Protein 2V3A (pdb70)

Nearest PDB structures (foldseek):
  2v3b-assembly1_A  TM=9.989E-01  e=9.786E-84  Pseudomonas aeruginosa PAO1
  4emi-assembly1_A  TM=8.518E-01  e=8.270E-31  Pseudomonas putida
  2cdu-assembly1_B  TM=8.528E-01  e=3.804E-29  Fructilactobacillus sanfranciscensis
  5vn0-assembly2_C  TM=8.555E-01  e=2.657E-28  Levilactobacillus brevis ATCC 367
  5voh-assembly1_C  TM=8.453E-01  e=2.819E-28  Levilactobacillus brevis KB290

CATH classification: 3.50.50.60 (+2 more: 3.50.50.60, 3.30.390.120)

Structure (mmCIF, N/CA/C/O backbone):
data_2V3A
#
_entry.id   2V3A
#
_cell.length_a   119.602
_cell.length_b   119.602
_cell.length_c   158.064
_cell.angle_alpha   90.00
_cell.angle_beta   90.00
_cell.angle_gamma   120.00
#
_symmetry.space_group_name_H-M   'P 61 2 2'
#
loop_
_entity.id
_entity.type
_entity.pdbx_description
1 polymer 'RUBREDOXIN REDUCTASE'
2 non-polymer DI(HYDROXYETHYL)ETHER
3 non-polymer 'CHLORIDE ION'
4 non-polymer 'FLAVIN-ADENINE DINUCLEOTIDE'
5 water water
#
loop_
_atom_site.group_PDB
_atom_site.id
_atom_site.type_symbol
_atom_site.label_atom_id
_atom_site.label_alt_id
_atom_site.label_comp_id
_atom_site.label_asym_id
_atom_site.label_entity_id
_atom_site.label_seq_id
_atom_site.pdbx_PDB_ins_code
_atom_site.Cartn_x
_atom_site.Cartn_y
_atom_site.Cartn_z
_atom_site.occupancy
_atom_site.B_iso_or_equiv
_atom_site.auth_seq_id
_atom_site.auth_comp_id
_atom_site.auth_asym_id
_atom_site.auth_atom_id
_atom_site.pdbx_PDB_model_num
ATOM 1 N N A ARG A 1 4 ? 89.371 33.778 46.208 0.50 38.07 4 ARG A N 1
ATOM 2 N N B ARG A 1 4 ? 88.021 34.652 47.148 0.50 38.64 4 ARG A N 1
ATOM 3 C CA A ARG A 1 4 ? 87.958 33.321 46.010 0.50 38.07 4 ARG A CA 1
ATOM 4 C CA B ARG A 1 4 ? 87.519 33.505 46.326 0.50 38.25 4 ARG A CA 1
ATOM 5 C C A ARG A 1 4 ? 87.301 33.875 44.737 0.50 37.30 4 ARG A C 1
ATOM 6 C C B ARG A 1 4 ? 86.865 33.979 45.017 0.50 37.43 4 ARG A C 1
ATOM 7 O O A ARG A 1 4 ? 86.885 33.085 43.886 0.50 37.25 4 ARG A O 1
ATOM 8 O O B ARG A 1 4 ? 86.088 33.247 44.393 0.50 37.29 4 ARG A O 1
ATOM 23 N N . ALA A 1 5 ? 87.185 35.200 44.601 1.00 36.69 5 ALA A N 1
ATOM 24 C CA . ALA A 1 5 ? 86.617 35.767 43.351 1.00 35.55 5 ALA A CA 1
ATOM 25 C C . ALA A 1 5 ? 87.355 35.157 42.139 1.00 34.23 5 ALA A C 1
ATOM 26 O O . ALA A 1 5 ? 88.586 35.128 42.125 1.00 34.33 5 ALA A O 1
ATOM 28 N N . PRO A 1 6 ? 86.607 34.600 41.167 1.00 33.03 6 PRO A N 1
ATOM 29 C CA . PRO A 1 6 ? 87.212 33.864 40.045 1.00 32.69 6 PRO A CA 1
ATOM 30 C C . PRO A 1 6 ? 87.608 34.694 38.817 1.00 32.46 6 PRO A C 1
ATOM 31 O O . PRO A 1 6 ? 86.988 35.740 38.507 1.00 32.03 6 PRO A O 1
ATOM 35 N N . LEU A 1 7 ? 88.618 34.199 38.107 1.00 31.51 7 LEU A N 1
ATOM 36 C CA . LEU A 1 7 ? 88.824 34.597 36.745 1.00 30.81 7 LEU A CA 1
ATOM 37 C C . LEU A 1 7 ? 87.643 34.026 35.971 1.00 30.99 7 LEU A C 1
ATOM 38 O O . LEU A 1 7 ? 87.288 32.859 36.134 1.00 30.76 7 LEU A O 1
ATOM 43 N N . VAL A 1 8 ? 87.012 34.868 35.162 1.00 31.03 8 VAL A N 1
ATOM 44 C CA . VAL A 1 8 ? 85.888 34.444 34.335 1.00 30.76 8 VAL A CA 1
ATOM 45 C C . VAL A 1 8 ? 86.238 34.679 32.893 1.00 30.81 8 VAL A C 1
ATOM 46 O O . VAL A 1 8 ? 86.589 35.816 32.512 1.00 31.32 8 VAL A O 1
ATOM 50 N N . ILE A 1 9 ? 86.183 33.592 32.114 1.00 30.79 9 ILE A N 1
ATOM 51 C CA . ILE A 1 9 ? 86.426 33.599 30.662 1.00 29.66 9 ILE A CA 1
ATOM 52 C C . ILE A 1 9 ? 85.143 33.297 29.869 1.00 30.41 9 ILE A C 1
ATOM 53 O O . ILE A 1 9 ? 84.532 32.211 30.026 1.00 30.11 9 ILE A O 1
ATOM 58 N N . ILE A 1 10 ? 84.716 34.240 29.020 1.00 29.98 10 ILE A N 1
ATOM 59 C CA . ILE A 1 10 ? 83.588 33.929 28.118 1.00 29.40 10 ILE A CA 1
ATOM 60 C C . ILE A 1 10 ? 84.112 33.441 26.784 1.00 30.22 10 ILE A C 1
ATOM 61 O O . ILE A 1 10 ? 84.714 34.229 26.005 1.00 30.22 10 ILE A O 1
ATOM 66 N N . GLY A 1 11 ? 83.920 32.140 26.544 1.00 29.82 11 GLY A N 1
ATOM 67 C CA . GLY A 1 11 ? 84.356 31.510 25.312 1.00 29.80 11 GLY A CA 1
ATOM 68 C C . GLY A 1 11 ? 85.304 30.349 25.533 1.00 30.82 11 GLY A C 1
ATOM 69 O O . GLY A 1 11 ? 86.295 30.453 26.264 1.00 30.30 11 GLY A O 1
ATOM 70 N N . THR A 1 12 ? 84.989 29.222 24.892 1.00 31.47 12 THR A N 1
ATOM 71 C CA . THR A 1 12 ? 85.840 28.030 24.919 1.00 30.75 12 THR A CA 1
ATOM 72 C C . THR A 1 12 ? 86.289 27.663 23.500 1.00 31.08 12 THR A C 1
ATOM 73 O O . THR A 1 12 ? 86.379 26.481 23.148 1.00 32.20 12 THR A O 1
ATOM 77 N N . GLY A 1 13 ? 86.533 28.668 22.669 1.00 30.45 13 GLY A N 1
ATOM 78 C CA . GLY A 1 13 ? 87.254 28.439 21.413 1.00 31.15 13 GLY A CA 1
ATOM 79 C C . GLY A 1 13 ? 88.755 28.370 21.669 1.00 31.30 13 GLY A C 1
ATOM 80 O O . GLY A 1 13 ? 89.198 28.184 22.826 1.00 32.17 13 GLY A O 1
ATOM 81 N N . LEU A 1 14 ? 89.553 28.537 20.620 1.00 30.58 14 LEU A N 1
ATOM 82 C CA . LEU A 1 14 ? 91.001 28.550 20.792 1.00 31.09 14 LEU A CA 1
ATOM 83 C C . LEU A 1 14 ? 91.497 29.673 21.739 1.00 31.43 14 LEU A C 1
ATOM 84 O O . LEU A 1 14 ? 92.460 29.471 22.493 1.00 31.80 14 LEU A O 1
ATOM 89 N N . ALA A 1 15 ? 90.837 30.825 21.729 1.00 31.06 15 ALA A N 1
ATOM 90 C CA . ALA A 1 15 ? 91.270 31.959 22.560 1.00 31.33 15 ALA A CA 1
ATOM 91 C C . ALA A 1 15 ? 91.052 31.669 24.045 1.00 31.54 15 ALA A C 1
ATOM 92 O O . ALA A 1 15 ? 91.995 31.765 24.848 1.00 32.35 15 ALA A O 1
ATOM 94 N N . GLY A 1 16 ? 89.820 31.304 24.406 1.00 31.29 16 GLY A N 1
ATOM 95 C CA . GLY A 1 16 ? 89.483 30.972 25.791 1.00 30.78 16 GLY A CA 1
ATOM 96 C C . GLY A 1 16 ? 90.353 29.841 26.323 1.00 30.90 16 GLY A C 1
ATOM 97 O O . GLY A 1 16 ? 91.009 29.987 27.359 1.00 31.67 16 GLY A O 1
ATOM 98 N N . TYR A 1 17 ? 90.376 28.715 25.617 1.00 29.69 17 TYR A N 1
ATOM 99 C CA . TYR A 1 17 ? 91.107 27.548 26.107 1.00 28.90 17 TYR A CA 1
ATOM 100 C C . TYR A 1 17 ? 92.624 27.781 26.119 1.00 29.73 17 TYR A C 1
ATOM 101 O O . TYR A 1 17 ? 93.298 27.322 27.041 1.00 29.84 17 TYR A O 1
ATOM 110 N N . ASN A 1 18 ? 93.180 28.502 25.133 1.00 29.47 18 ASN A N 1
ATOM 111 C CA . ASN A 1 18 ? 94.625 28.757 25.202 1.00 29.36 18 ASN A CA 1
ATOM 112 C C . ASN A 1 18 ? 94.992 29.769 26.260 1.00 29.33 18 ASN A C 1
ATOM 113 O O . ASN A 1 18 ? 96.044 29.675 26.842 1.00 29.10 18 ASN A O 1
ATOM 118 N N . LEU A 1 19 ? 94.129 30.745 26.521 1.00 30.05 19 LEU A N 1
ATOM 119 C CA . LEU A 1 19 ? 94.401 31.650 27.635 1.00 30.38 19 LEU A CA 1
ATOM 120 C C . LEU A 1 19 ? 94.333 30.880 28.972 1.00 30.64 19 LEU A C 1
ATOM 121 O O . LEU A 1 19 ? 95.254 30.980 29.803 1.00 30.93 19 LEU A O 1
ATOM 126 N N . ALA A 1 20 ? 93.273 30.100 29.163 1.00 30.15 20 ALA A N 1
ATOM 127 C CA . ALA A 1 20 ? 93.166 29.258 30.356 1.00 30.29 20 ALA A CA 1
ATOM 128 C C . ALA A 1 20 ? 94.397 28.396 30.567 1.00 30.59 20 ALA A C 1
ATOM 129 O O . ALA A 1 20 ? 94.952 28.361 31.675 1.00 31.77 20 ALA A O 1
ATOM 131 N N . ARG A 1 21 ? 94.861 27.723 29.516 1.00 30.94 21 ARG A N 1
ATOM 132 C CA A ARG A 1 21 ? 96.010 26.806 29.648 0.50 30.38 21 ARG A CA 1
ATOM 133 C CA B ARG A 1 21 ? 96.002 26.807 29.612 0.50 31.33 21 ARG A CA 1
ATOM 134 C C . ARG A 1 21 ? 97.299 27.559 29.990 1.00 30.77 21 ARG A C 1
ATOM 135 O O . ARG A 1 21 ? 98.035 27.149 30.894 1.00 30.95 21 ARG A O 1
ATOM 150 N N . GLU A 1 22 ? 97.567 28.657 29.278 1.00 29.73 22 GLU A N 1
ATOM 151 C CA . GLU A 1 22 ? 98.754 29.482 29.500 1.00 29.30 22 GLU A CA 1
ATOM 152 C C . GLU A 1 22 ? 98.730 30.130 30.900 1.00 29.40 22 GLU A C 1
ATOM 153 O O . GLU A 1 22 ? 99.754 30.199 31.557 1.00 29.15 22 GLU A O 1
ATOM 159 N N . TRP A 1 23 ? 97.562 30.607 31.335 1.00 29.70 23 TRP A N 1
ATOM 160 C CA . TRP A 1 23 ? 97.402 31.171 32.678 1.00 30.45 23 TRP A CA 1
ATOM 161 C C . TRP A 1 23 ? 97.504 30.120 33.814 1.00 31.30 23 TRP A C 1
ATOM 162 O O . TRP A 1 23 ? 98.029 30.408 34.895 1.00 31.58 23 TRP A O 1
ATOM 173 N N . ARG A 1 24 ? 97.019 28.901 33.576 1.00 31.52 24 ARG A N 1
ATOM 174 C CA . ARG A 1 24 ? 97.136 27.861 34.599 1.00 31.72 24 ARG A CA 1
ATOM 175 C C . ARG A 1 24 ? 98.582 27.377 34.831 1.00 32.77 24 ARG A C 1
ATOM 176 O O . ARG A 1 24 ? 98.895 26.817 35.894 1.00 32.51 24 ARG A O 1
ATOM 184 N N . LYS A 1 25 ? 99.467 27.625 33.866 1.00 33.06 25 LYS A N 1
ATOM 185 C CA . LYS A 1 25 ? 100.900 27.445 34.110 1.00 33.66 25 LYS A CA 1
ATOM 186 C C . LYS A 1 25 ? 101.423 28.439 35.170 1.00 33.60 25 LYS A C 1
ATOM 187 O O . LYS A 1 25 ? 102.460 28.213 35.782 1.00 33.93 25 LYS A O 1
ATOM 193 N N . LEU A 1 26 ? 100.721 29.550 35.371 1.00 33.56 26 LEU A N 1
ATOM 194 C CA . LEU A 1 26 ? 101.240 30.619 36.236 1.00 33.47 26 LEU A CA 1
ATOM 195 C C . LEU A 1 26 ? 100.510 30.702 37.576 1.00 33.51 26 LEU A C 1
ATOM 196 O O . LEU A 1 26 ? 101.089 31.125 38.581 1.00 33.30 26 LEU A O 1
ATOM 201 N N . ASP A 1 27 ? 99.237 30.308 37.574 1.00 33.41 27 ASP A N 1
ATOM 202 C CA . ASP A 1 27 ? 98.382 30.387 38.748 1.00 33.85 27 ASP A CA 1
ATOM 203 C C . ASP A 1 27 ? 97.451 29.165 38.801 1.00 34.12 27 ASP A C 1
ATOM 204 O O . ASP A 1 27 ? 96.479 29.061 38.027 1.00 34.36 27 ASP A O 1
ATOM 209 N N . GLY A 1 28 ? 97.753 28.244 39.709 1.00 34.12 28 GLY A N 1
ATOM 210 C CA . GLY A 1 28 ? 96.969 27.024 39.855 1.00 34.59 28 GLY A CA 1
ATOM 211 C C . GLY A 1 28 ? 96.006 27.052 41.028 1.00 35.18 28 GLY A C 1
ATOM 212 O O . GLY A 1 28 ? 95.361 26.048 41.323 1.00 36.21 28 GLY A O 1
ATOM 213 N N . GLU A 1 29 ? 95.881 28.210 41.665 1.00 35.11 29 GLU A N 1
ATOM 214 C CA A GLU A 1 29 ? 95.049 28.288 42.856 0.50 35.26 29 GLU A CA 1
ATOM 215 C CA B GLU A 1 29 ? 95.160 28.406 42.918 0.50 35.58 29 GLU A CA 1
ATOM 216 C C . GLU A 1 29 ? 93.794 29.144 42.744 1.00 35.26 29 GLU A C 1
ATOM 217 O O . GLU A 1 29 ? 92.763 28.757 43.303 1.00 35.38 29 GLU A O 1
ATOM 228 N N . THR A 1 30 ? 93.829 30.255 42.003 1.00 34.30 30 THR A N 1
ATOM 229 C CA . THR A 1 30 ? 92.640 31.091 41.769 1.00 33.60 30 THR A CA 1
ATOM 230 C C . THR A 1 30 ? 91.537 30.292 41.064 1.00 33.39 30 THR A C 1
ATOM 231 O O . THR A 1 30 ? 91.831 29.540 40.136 1.00 33.57 30 THR A O 1
ATOM 235 N N . PRO A 1 31 ? 90.275 30.410 41.526 1.00 32.76 31 PRO A N 1
ATOM 236 C CA . PRO A 1 31 ? 89.159 29.775 40.816 1.00 32.26 31 PRO A CA 1
ATOM 237 C C . PRO A 1 31 ? 89.026 30.245 39.374 1.00 31.69 31 PRO A C 1
ATOM 238 O O . PRO A 1 31 ? 89.347 31.386 39.046 1.00 31.64 31 PRO A O 1
ATOM 242 N N . LEU A 1 32 ? 88.557 29.352 38.518 1.00 31.30 32 LEU A N 1
ATOM 243 C CA . LEU A 1 32 ? 88.429 29.644 37.110 1.00 30.89 32 LEU A CA 1
ATOM 244 C C . LEU A 1 32 ? 87.050 29.192 36.670 1.00 31.06 32 LEU A C 1
ATOM 245 O O . LEU A 1 32 ? 86.649 28.045 36.932 1.00 30.56 32 LEU A O 1
ATOM 250 N N . LEU A 1 33 ? 86.326 30.115 36.034 1.00 30.68 33 LEU A N 1
ATOM 251 C CA . LEU A 1 33 ? 85.029 29.829 35.464 1.00 31.06 33 LEU A CA 1
ATOM 252 C C . LEU A 1 33 ? 85.060 30.171 33.978 1.00 31.01 33 LEU A C 1
ATOM 253 O O . LEU A 1 33 ? 85.391 31.289 33.594 1.00 31.59 33 LEU A O 1
ATOM 258 N N . MET A 1 34 ? 84.751 29.189 33.149 1.00 30.74 34 MET A N 1
ATOM 259 C CA . MET A 1 34 ? 84.562 29.413 31.728 1.00 31.54 34 MET A CA 1
ATOM 260 C C . MET A 1 34 ? 83.088 29.215 31.387 1.00 31.69 34 MET A C 1
ATOM 261 O O . MET A 1 34 ? 82.419 28.296 31.929 1.00 31.52 34 MET A O 1
ATOM 266 N N . ILE A 1 35 ? 82.585 30.106 30.529 1.00 31.35 35 ILE A N 1
ATOM 267 C CA . ILE A 1 35 ? 81.217 30.063 30.039 1.00 30.67 35 ILE A CA 1
ATOM 268 C C . ILE A 1 35 ? 81.203 29.969 28.517 1.00 31.03 35 ILE A C 1
ATOM 269 O O . ILE A 1 35 ? 81.933 30.692 27.827 1.00 31.42 35 ILE A O 1
ATOM 274 N N . THR A 1 36 ? 80.361 29.094 27.975 1.00 30.67 36 THR A N 1
ATOM 275 C CA . THR A 1 36 ? 80.258 28.981 26.518 1.00 30.27 36 THR A CA 1
ATOM 276 C C . THR A 1 36 ? 78.831 28.660 26.094 1.00 30.14 36 THR A C 1
ATOM 277 O O . THR A 1 36 ? 78.128 27.897 26.775 1.00 30.29 36 THR A O 1
ATOM 281 N N . ALA A 1 37 ? 78.405 29.248 24.978 1.00 30.00 37 ALA A N 1
ATOM 282 C CA . ALA A 1 37 ? 77.065 28.999 24.439 1.00 29.60 37 ALA A CA 1
ATOM 283 C C . ALA A 1 37 ? 77.019 27.667 23.688 1.00 30.51 37 ALA A C 1
ATOM 284 O O . ALA A 1 37 ? 75.932 27.138 23.466 1.00 31.03 37 ALA A O 1
ATOM 286 N N . ASP A 1 38 ? 78.180 27.124 23.290 1.00 29.82 38 ASP A N 1
ATOM 287 C CA . ASP A 1 38 ? 78.175 25.831 22.622 1.00 29.75 38 ASP A CA 1
ATOM 288 C C . ASP A 1 38 ? 78.466 24.657 23.592 1.00 29.43 38 ASP A C 1
ATOM 289 O O . ASP A 1 38 ? 78.396 24.807 24.816 1.00 29.45 38 ASP A O 1
ATOM 294 N N . ASP A 1 39 ? 78.775 23.491 23.046 1.00 28.70 39 ASP A N 1
ATOM 295 C CA . ASP A 1 39 ? 78.904 22.313 23.882 1.00 28.81 39 ASP A CA 1
ATOM 296 C C . ASP A 1 39 ? 80.225 22.251 24.685 1.00 28.68 39 ASP A C 1
ATOM 297 O O . ASP A 1 39 ? 80.438 21.338 25.468 1.00 29.55 39 ASP A O 1
ATOM 302 N N . GLY A 1 40 ? 81.098 23.226 24.506 1.00 28.72 40 GLY A N 1
ATOM 303 C CA . GLY A 1 40 ? 82.323 23.236 25.270 1.00 28.87 40 GLY A CA 1
ATOM 304 C C . GLY A 1 40 ? 83.421 22.285 24.824 1.00 29.00 40 GLY A C 1
ATOM 305 O O . GLY A 1 40 ? 84.480 22.291 25.453 1.00 28.97 40 GLY A O 1
ATOM 306 N N . ARG A 1 41 ? 83.217 21.504 23.740 1.00 28.90 41 ARG A N 1
ATOM 307 C CA . ARG A 1 41 ? 84.312 20.653 23.192 1.00 28.54 41 ARG A CA 1
ATOM 308 C C . ARG A 1 41 ? 85.503 21.457 22.694 1.00 28.92 41 ARG A C 1
ATOM 309 O O . ARG A 1 41 ? 85.334 22.495 22.046 1.00 28.74 41 ARG A O 1
ATOM 317 N N . SER A 1 42 ? 86.706 20.967 22.982 1.00 28.80 42 SER A N 1
ATOM 318 C CA . SER A 1 42 ? 87.925 21.548 22.435 1.00 28.85 42 SER A CA 1
ATOM 319 C C . SER A 1 42 ? 88.194 20.961 21.040 1.00 28.94 42 SER A C 1
ATOM 320 O O . SER A 1 42 ? 88.247 19.738 20.877 1.00 28.15 42 SER A O 1
ATOM 323 N N . TYR A 1 43 ? 88.317 21.835 20.031 1.00 29.09 43 TYR A N 1
ATOM 324 C CA . TYR A 1 43 ? 88.536 21.414 18.641 1.00 29.56 43 TYR A CA 1
ATOM 325 C C . TYR A 1 43 ? 89.315 22.531 17.956 1.00 30.67 43 TYR A C 1
ATOM 326 O O . TYR A 1 43 ? 89.310 23.668 18.422 1.00 31.54 43 TYR A O 1
ATOM 335 N N . SER A 1 44 ? 90.009 22.218 16.869 1.00 31.68 44 SER A N 1
ATOM 336 C CA . SER A 1 44 ? 90.722 23.244 16.136 1.00 32.38 44 SER A CA 1
ATOM 337 C C . SER A 1 44 ? 89.825 23.704 14.982 1.00 32.04 44 SER A C 1
ATOM 338 O O . SER A 1 44 ? 89.706 23.020 13.951 1.00 32.70 44 SER A O 1
ATOM 341 N N . LYS A 1 45 ? 89.166 24.845 15.178 1.00 30.76 45 LYS A N 1
ATOM 342 C CA . LYS A 1 45 ? 88.267 25.419 14.178 1.00 29.88 45 LYS A CA 1
ATOM 343 C C . LYS A 1 45 ? 88.844 25.525 12.740 1.00 29.21 45 LYS A C 1
ATOM 344 O O . LYS A 1 45 ? 88.116 25.265 11.783 1.00 28.43 45 LYS A O 1
ATOM 350 N N . PRO A 1 46 ? 90.135 25.886 12.581 1.00 28.65 46 PRO A N 1
ATOM 351 C CA . PRO A 1 46 ? 90.663 25.841 11.207 1.00 28.96 46 PRO A CA 1
ATOM 352 C C . PRO A 1 46 ? 90.393 24.497 10.488 1.00 29.98 46 PRO A C 1
ATOM 353 O O . PRO A 1 46 ? 90.375 24.450 9.265 1.00 29.68 46 PRO A O 1
ATOM 357 N N . MET A 1 47 ? 90.210 23.420 11.240 1.00 30.69 47 MET A N 1
ATOM 358 C CA . MET A 1 47 ? 90.050 22.096 10.624 1.00 33.10 47 MET A CA 1
ATOM 359 C C . MET A 1 47 ? 88.646 21.861 10.043 1.00 31.22 47 MET A C 1
ATOM 360 O O . MET A 1 47 ? 88.468 20.952 9.260 1.00 30.31 47 MET A O 1
ATOM 365 N N . LEU A 1 48 ? 87.671 22.685 10.420 1.00 30.67 48 LEU A N 1
ATOM 366 C CA . LEU A 1 48 ? 86.324 22.589 9.866 1.00 30.32 48 LEU A CA 1
ATOM 367 C C . LEU A 1 48 ? 86.313 22.563 8.336 1.00 30.20 48 LEU A C 1
ATOM 368 O O . LEU A 1 48 ? 85.462 21.913 7.741 1.00 29.86 48 LEU A O 1
ATOM 373 N N . SER A 1 49 ? 87.231 23.289 7.701 1.00 29.62 49 SER A N 1
ATOM 374 C CA . SER A 1 49 ? 87.218 23.380 6.253 1.00 29.27 49 SER A CA 1
ATOM 375 C C . SER A 1 49 ? 88.119 22.325 5.599 1.00 29.56 49 SER A C 1
ATOM 376 O O . SER A 1 49 ? 88.486 22.463 4.438 1.00 28.61 49 SER A O 1
ATOM 379 N N . THR A 1 50 ? 88.486 21.284 6.346 1.00 29.33 50 THR A N 1
ATOM 380 C CA . THR A 1 50 ? 89.220 20.166 5.765 1.00 30.41 50 THR A CA 1
ATOM 381 C C . THR A 1 50 ? 88.554 18.806 6.006 1.00 29.98 50 THR A C 1
ATOM 382 O O . THR A 1 50 ? 89.116 17.779 5.610 1.00 28.94 50 THR A O 1
ATOM 386 N N . GLY A 1 51 ? 87.381 18.825 6.655 1.00 30.77 51 GLY A N 1
ATOM 387 C CA . GLY A 1 51 ? 86.613 17.640 7.053 1.00 32.48 51 GLY A CA 1
ATOM 388 C C . GLY A 1 51 ? 86.472 16.572 5.977 1.00 34.74 51 GLY A C 1
ATOM 389 O O . GLY A 1 51 ? 86.789 15.400 6.207 1.00 34.09 51 GLY A O 1
ATOM 390 N N . PHE A 1 52 ? 86.056 16.963 4.772 1.00 36.50 52 PHE A N 1
ATOM 391 C CA . PHE A 1 52 ? 86.023 15.978 3.665 1.00 37.99 52 PHE A CA 1
ATOM 392 C C . PHE A 1 52 ? 87.368 15.480 3.163 1.00 39.37 52 PHE A C 1
ATOM 393 O O . PHE A 1 52 ? 87.565 14.271 2.977 1.00 39.43 52 PHE A O 1
ATOM 401 N N . SER A 1 53 ? 88.297 16.401 2.934 1.00 41.29 53 SER A N 1
ATOM 402 C CA . SER A 1 53 ? 89.610 15.993 2.441 1.00 42.80 53 SER A CA 1
ATOM 403 C C . SER A 1 53 ? 90.369 15.100 3.458 1.00 43.46 53 SER A C 1
ATOM 404 O O . SER A 1 53 ? 91.220 14.286 3.076 1.00 43.85 53 SER A O 1
ATOM 407 N N . LYS A 1 54 ? 90.049 15.259 4.741 1.00 44.03 54 LYS A N 1
ATOM 408 C CA . LYS A 1 54 ? 90.677 14.476 5.796 1.00 44.84 54 LYS A CA 1
ATOM 409 C C . LYS A 1 54 ? 89.830 13.272 6.203 1.00 45.11 54 LYS A C 1
ATOM 410 O O . LYS A 1 54 ? 90.273 12.470 7.052 1.00 45.38 54 LYS A O 1
ATOM 416 N N A ASN A 1 55 ? 88.643 13.144 5.598 0.50 45.05 55 ASN A N 1
ATOM 417 N N B ASN A 1 55 ? 88.644 13.136 5.602 0.50 45.04 55 ASN A N 1
ATOM 418 C CA A ASN A 1 55 ? 87.685 12.077 5.912 0.50 45.19 55 ASN A CA 1
ATOM 419 C CA B ASN A 1 55 ? 87.700 12.077 5.961 0.50 45.19 55 ASN A CA 1
ATOM 420 C C A ASN A 1 55 ? 87.262 12.119 7.400 0.50 45.16 55 ASN A C 1
ATOM 421 C C B ASN A 1 55 ? 87.387 12.162 7.457 0.50 45.13 55 ASN A C 1
ATOM 422 O O A ASN A 1 55 ? 87.358 11.108 8.109 0.50 45.53 55 ASN A O 1
ATOM 423 O O B ASN A 1 55 ? 87.693 11.242 8.227 0.50 45.45 55 ASN A O 1
ATOM 432 N N . LYS A 1 56 ? 86.808 13.288 7.867 1.00 44.91 56 LYS A N 1
ATOM 433 C CA . LYS A 1 56 ? 86.427 13.499 9.275 1.00 43.89 56 LYS A CA 1
ATOM 434 C C . LYS A 1 56 ? 85.071 14.151 9.445 1.00 42.23 56 LYS A C 1
ATOM 435 O O . LYS A 1 56 ? 84.770 15.104 8.743 1.00 42.90 56 LYS A O 1
ATOM 441 N N . ASP A 1 57 ? 84.249 13.627 10.362 1.00 39.92 57 ASP A N 1
ATOM 442 C CA . ASP A 1 57 ? 83.073 14.353 10.829 1.00 37.73 57 ASP A CA 1
ATOM 443 C C . ASP A 1 57 ? 83.371 15.198 12.093 1.00 36.58 57 ASP A C 1
ATOM 444 O O . ASP A 1 57 ? 84.530 15.283 12.518 1.00 35.99 57 ASP A O 1
ATOM 449 N N . ALA A 1 58 ? 82.334 15.810 12.675 1.00 34.52 58 ALA A N 1
ATOM 450 C CA . ALA A 1 58 ? 82.510 16.786 13.760 1.00 33.54 58 ALA A CA 1
ATOM 451 C C . ALA A 1 58 ? 83.201 16.197 14.971 1.00 32.89 58 ALA A C 1
ATOM 452 O O . ALA A 1 5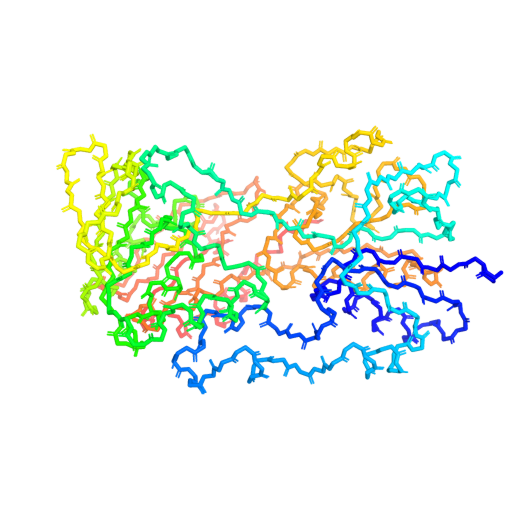8 ? 84.088 16.811 15.529 1.00 31.36 58 ALA A O 1
ATOM 454 N N . ASP A 1 59 ? 82.763 15.003 15.369 1.00 32.86 59 ASP A N 1
ATOM 455 C CA . ASP A 1 59 ? 83.383 14.251 16.442 1.00 33.08 59 ASP A CA 1
ATOM 456 C C . ASP A 1 59 ? 84.833 13.914 16.128 1.00 33.09 59 ASP A C 1
ATOM 457 O O . ASP A 1 59 ? 85.677 13.975 17.009 1.00 33.12 59 ASP A O 1
ATOM 462 N N . GLY A 1 60 ? 85.108 13.551 14.875 1.00 32.75 60 GLY A N 1
ATOM 463 C CA . GLY A 1 60 ? 86.462 13.273 14.420 1.00 32.51 60 GLY A CA 1
ATOM 464 C C . GLY A 1 60 ? 87.398 14.463 14.578 1.00 32.53 60 GLY A C 1
ATOM 465 O O . GLY A 1 60 ? 88.606 14.279 14.679 1.00 32.56 60 GLY A O 1
ATOM 466 N N . LEU A 1 61 ? 86.834 15.671 14.601 1.00 32.34 61 LEU A N 1
ATOM 467 C CA . LEU A 1 61 ? 87.583 16.909 14.823 1.00 32.49 61 LEU A CA 1
ATOM 468 C C . LEU A 1 61 ? 87.730 17.335 16.293 1.00 32.89 61 LEU A C 1
ATOM 469 O O . LEU A 1 61 ? 88.637 18.111 16.629 1.00 33.23 61 LEU A O 1
ATOM 474 N N . ALA A 1 62 ? 86.863 16.870 17.184 1.00 32.95 62 ALA A N 1
ATOM 475 C CA . ALA A 1 62 ? 87.010 17.294 18.585 1.00 33.27 62 ALA A CA 1
ATOM 476 C C . ALA A 1 62 ? 88.286 16.680 19.215 1.00 33.72 62 ALA A C 1
ATOM 477 O O . ALA A 1 62 ? 88.653 15.538 18.909 1.00 32.30 62 ALA A O 1
ATOM 479 N N . MET A 1 63 ? 88.976 17.447 20.058 1.00 33.83 63 MET A N 1
ATOM 480 C CA . MET A 1 63 ? 90.146 16.911 20.752 1.00 35.67 63 MET A CA 1
ATOM 481 C C . MET A 1 63 ? 89.855 16.481 22.181 1.00 33.75 63 MET A C 1
ATOM 482 O O . MET A 1 63 ? 90.475 15.553 22.689 1.00 33.77 63 MET A O 1
ATOM 487 N N . ALA A 1 64 ? 88.926 17.169 22.837 1.00 32.09 64 ALA A N 1
ATOM 488 C CA . ALA A 1 64 ? 88.519 16.800 24.196 1.00 30.52 64 ALA A CA 1
ATOM 489 C C . ALA A 1 64 ? 87.095 17.287 24.449 1.00 29.91 64 ALA A C 1
ATOM 490 O O . ALA A 1 64 ? 86.668 18.299 23.886 1.00 29.34 64 ALA A O 1
ATOM 492 N N . GLU A 1 65 ? 86.378 16.546 25.287 1.00 29.28 65 GLU A N 1
ATOM 493 C CA . GLU A 1 65 ? 85.059 16.936 25.788 1.00 29.10 65 GLU A CA 1
ATOM 494 C C . GLU A 1 65 ? 85.182 17.933 26.962 1.00 29.49 65 GLU A C 1
ATOM 495 O O . GLU A 1 65 ? 86.250 18.007 27.602 1.00 28.88 65 GLU A O 1
ATOM 501 N N . PRO A 1 66 ? 84.092 18.691 27.263 1.00 30.17 66 PRO A N 1
ATOM 502 C CA . PRO A 1 66 ? 84.171 19.760 28.287 1.00 30.12 66 PRO A CA 1
ATOM 503 C C . PRO A 1 66 ? 84.559 19.277 29.678 1.00 30.66 66 PRO A C 1
ATOM 504 O O . PRO A 1 66 ? 85.340 19.962 30.346 1.00 31.66 66 PRO A O 1
ATOM 508 N N . GLY A 1 67 ? 84.027 18.126 30.118 1.00 30.50 67 GLY A N 1
ATOM 509 C CA . GLY A 1 67 ? 84.414 17.546 31.404 1.00 29.85 67 GLY A CA 1
ATOM 510 C C . GLY A 1 67 ? 85.915 17.300 31.546 1.00 30.11 67 GLY A C 1
ATOM 511 O O . GLY A 1 67 ? 86.506 17.596 32.583 1.00 29.92 67 GLY A O 1
ATOM 512 N N . ALA A 1 68 ? 86.538 16.734 30.514 1.00 30.08 68 ALA A N 1
ATOM 513 C CA . ALA A 1 68 ? 87.990 16.538 30.510 1.00 30.40 68 ALA A CA 1
ATOM 514 C C . ALA A 1 68 ? 88.739 17.873 30.531 1.00 30.89 68 ALA A C 1
ATOM 515 O O . ALA A 1 68 ? 89.750 18.019 31.216 1.00 31.38 68 ALA A O 1
ATOM 517 N N . MET A 1 69 ? 88.242 18.848 29.790 1.00 30.68 69 MET A N 1
ATOM 518 C CA . MET A 1 69 ? 88.828 20.181 29.836 1.00 31.46 69 MET A CA 1
ATOM 519 C C . MET A 1 69 ? 88.797 20.827 31.248 1.00 31.78 69 MET A C 1
ATOM 520 O O . MET A 1 69 ? 89.830 21.362 31.709 1.00 31.35 69 MET A O 1
ATOM 525 N N . ALA A 1 70 ? 87.629 20.756 31.905 1.00 31.42 70 ALA A N 1
ATOM 526 C CA . ALA A 1 70 ? 87.400 21.287 33.259 1.00 31.92 70 ALA A CA 1
ATOM 527 C C . ALA A 1 70 ? 88.377 20.661 34.259 1.00 32.48 70 ALA A C 1
ATOM 528 O O . ALA A 1 70 ? 88.896 21.325 35.150 1.00 32.31 70 ALA A O 1
ATOM 530 N N . GLU A 1 71 ? 88.600 19.371 34.104 1.00 33.09 71 GLU A N 1
ATOM 531 C CA . GLU A 1 71 ? 89.562 18.664 34.928 1.00 34.99 71 GLU A CA 1
ATOM 532 C C . GLU A 1 71 ? 91.002 19.110 34.605 1.00 34.39 71 GLU A C 1
ATOM 533 O O . GLU A 1 71 ? 91.767 19.369 35.520 1.00 34.86 71 GLU A O 1
ATOM 539 N N . GLN A 1 72 ? 91.355 19.227 33.323 1.00 34.33 72 GLN A N 1
ATOM 540 C CA A GLN A 1 72 ? 92.718 19.612 32.973 0.50 34.72 72 GLN A CA 1
ATOM 541 C CA B GLN A 1 72 ? 92.701 19.646 32.895 0.50 34.45 72 GLN A CA 1
ATOM 542 C C . GLN A 1 72 ? 93.034 21.030 33.448 1.00 34.40 72 GLN A C 1
ATOM 543 O O . GLN A 1 72 ? 94.142 21.284 33.917 1.00 34.56 72 GLN A O 1
ATOM 554 N N . LEU A 1 73 ? 92.061 21.929 33.359 1.00 33.91 73 LEU A N 1
ATOM 555 C CA . LEU A 1 73 ? 92.260 23.321 33.717 1.00 33.84 73 LEU A CA 1
ATOM 556 C C . LEU A 1 73 ? 91.859 23.679 35.156 1.00 34.72 73 LEU A C 1
ATOM 557 O O . LEU A 1 73 ? 91.948 24.848 35.532 1.00 35.09 73 LEU A O 1
ATOM 562 N N . ASN A 1 74 ? 91.424 22.695 35.954 1.00 35.05 74 ASN A N 1
ATOM 563 C CA . ASN A 1 74 ? 90.885 22.958 37.286 1.00 36.02 74 ASN A CA 1
ATOM 564 C C . ASN A 1 74 ? 89.871 24.110 37.242 1.00 35.96 74 ASN A C 1
ATOM 565 O O . ASN A 1 74 ? 89.983 25.109 37.980 1.00 36.27 74 ASN A O 1
ATOM 570 N N . ALA A 1 75 ? 88.881 23.938 36.370 1.00 35.10 75 ALA A N 1
ATOM 571 C CA . ALA A 1 75 ? 87.900 24.951 36.067 1.00 34.40 75 ALA A CA 1
ATOM 572 C C . ALA A 1 75 ? 86.488 24.428 36.232 1.00 34.23 75 ALA A C 1
ATOM 573 O O . ALA A 1 75 ? 86.254 23.238 36.172 1.00 34.39 75 ALA A O 1
ATOM 575 N N A ARG A 1 76 ? 85.542 25.331 36.462 0.50 34.25 76 ARG A N 1
ATOM 576 N N B ARG A 1 76 ? 85.554 25.346 36.435 0.50 34.20 76 ARG A N 1
ATOM 577 C CA A ARG A 1 76 ? 84.151 25.028 36.190 0.50 34.16 76 ARG A CA 1
ATOM 578 C CA B ARG A 1 76 ? 84.157 25.074 36.198 0.50 34.06 76 ARG A CA 1
ATOM 579 C C A ARG A 1 76 ? 83.807 25.599 34.814 0.50 33.47 76 ARG A C 1
ATOM 580 C C B ARG A 1 76 ? 83.826 25.602 34.800 0.50 33.39 76 ARG A C 1
ATOM 581 O O A ARG A 1 76 ? 84.134 26.748 34.491 0.50 33.14 76 ARG A O 1
ATOM 582 O O B ARG A 1 76 ? 84.176 26.736 34.446 0.50 33.03 76 ARG A O 1
ATOM 597 N N . ILE A 1 77 ? 83.179 24.768 33.995 1.00 32.89 77 ILE A N 1
ATOM 598 C CA . ILE A 1 77 ? 82.853 25.152 32.637 1.00 31.75 77 ILE A CA 1
ATOM 599 C C . ILE A 1 77 ? 81.356 25.039 32.495 1.00 31.36 77 ILE A C 1
ATOM 600 O O . ILE A 1 77 ? 80.785 23.971 32.749 1.00 29.28 77 ILE A O 1
ATOM 605 N N . LEU A 1 78 ? 80.730 26.155 32.098 1.00 31.08 78 LEU A N 1
ATOM 606 C CA . LEU A 1 78 ? 79.298 26.145 31.862 1.00 31.21 78 LEU A CA 1
ATOM 607 C C . LEU A 1 78 ? 79.073 26.081 30.339 1.00 30.74 78 LEU A C 1
ATOM 608 O O . LEU A 1 78 ? 79.575 26.919 29.588 1.00 30.60 78 LEU A O 1
ATOM 613 N N . THR A 1 79 ? 78.317 25.074 29.904 1.00 29.99 79 THR A N 1
ATOM 614 C CA . THR A 1 79 ? 78.080 24.842 28.510 1.00 29.42 79 THR A CA 1
ATOM 615 C C . THR A 1 79 ? 76.647 25.170 28.133 1.00 30.22 79 THR A C 1
ATOM 616 O O . THR A 1 79 ? 75.768 25.239 29.005 1.00 29.01 79 THR A O 1
ATOM 620 N N . HIS A 1 80 ? 76.418 25.377 26.825 1.00 31.28 80 HIS A N 1
ATOM 621 C CA A HIS A 1 80 ? 75.120 25.820 26.294 0.50 31.66 80 HIS A CA 1
ATOM 622 C CA B HIS A 1 80 ? 75.080 25.748 26.342 0.50 31.79 80 HIS A CA 1
ATOM 623 C C . HIS A 1 80 ? 74.526 26.877 27.223 1.00 31.85 80 HIS A C 1
ATOM 624 O O . HIS A 1 80 ? 73.340 26.877 27.549 1.00 31.20 80 HIS A O 1
ATOM 637 N N . THR A 1 81 ? 75.413 27.794 27.625 1.00 31.50 81 THR A N 1
ATOM 638 C CA . THR A 1 81 ? 75.113 28.848 28.556 1.00 31.34 81 THR A CA 1
ATOM 639 C C . THR A 1 81 ? 75.425 30.197 27.906 1.00 31.96 81 THR A C 1
ATOM 640 O O . THR A 1 81 ? 76.565 30.494 27.487 1.00 30.28 81 THR A O 1
ATOM 644 N N . ARG A 1 82 ? 74.389 31.016 27.802 1.00 32.20 82 ARG A N 1
ATOM 645 C CA . ARG A 1 82 ? 74.506 32.268 27.058 1.00 33.96 82 ARG A CA 1
ATOM 646 C C . ARG A 1 82 ? 74.634 33.486 27.990 1.00 32.41 82 ARG A C 1
ATOM 647 O O . ARG A 1 82 ? 73.760 33.728 28.815 1.00 31.93 82 ARG A O 1
ATOM 655 N N . VAL A 1 83 ? 75.748 34.206 27.895 1.00 31.27 83 VAL A N 1
ATOM 656 C CA . VAL A 1 83 ? 75.911 35.462 28.629 1.00 30.68 83 VAL A CA 1
ATOM 657 C C . VAL A 1 83 ? 75.077 36.527 27.902 1.00 30.95 83 VAL A C 1
ATOM 658 O O . VAL A 1 83 ? 75.158 36.646 26.673 1.00 30.98 83 VAL A O 1
ATOM 662 N N . THR A 1 84 ? 74.246 37.246 28.649 1.00 30.01 84 THR A N 1
ATOM 663 C CA . THR A 1 84 ? 73.290 38.182 28.076 1.00 29.77 84 THR A CA 1
ATOM 664 C C . THR A 1 84 ? 73.601 39.664 28.404 1.00 29.85 84 THR A C 1
ATOM 665 O O . THR A 1 84 ? 72.895 40.568 27.936 1.00 30.61 84 THR A O 1
ATOM 669 N N . GLY A 1 85 ? 74.637 39.915 29.204 1.00 28.83 85 GLY A N 1
ATOM 670 C CA . GLY A 1 85 ? 75.067 41.263 29.502 1.00 29.06 85 GLY A CA 1
ATOM 671 C C . GLY A 1 85 ? 76.309 41.333 30.366 1.00 30.20 85 GLY A C 1
ATOM 672 O O . GLY A 1 85 ? 76.682 40.348 31.034 1.00 30.01 85 GLY A O 1
ATOM 673 N N . ILE A 1 86 ? 76.950 42.503 30.362 1.00 30.11 86 ILE A N 1
ATOM 674 C CA . ILE A 1 86 ? 78.108 42.768 31.229 1.00 30.49 86 ILE A CA 1
ATOM 675 C C . ILE A 1 86 ? 77.835 44.014 32.049 1.00 29.83 86 ILE A C 1
ATOM 676 O O . ILE A 1 86 ? 77.328 45.018 31.504 1.00 29.66 86 ILE A O 1
ATOM 681 N N . ASP A 1 87 ? 78.175 43.971 33.340 1.00 28.79 87 ASP A N 1
ATOM 682 C CA . ASP A 1 87 ? 77.920 45.103 34.256 1.00 28.51 87 ASP A CA 1
ATOM 683 C C . ASP A 1 87 ? 79.256 45.574 34.857 1.00 28.89 87 ASP A C 1
ATOM 684 O O . ASP A 1 87 ? 79.630 45.126 35.937 1.00 29.18 87 ASP A O 1
ATOM 689 N N . PRO A 1 88 ? 80.024 46.404 34.114 1.00 29.18 88 PRO A N 1
ATOM 690 C CA . PRO A 1 88 ? 81.412 46.718 34.545 1.00 29.14 88 PRO A CA 1
ATOM 691 C C . PRO A 1 88 ? 81.499 47.414 35.893 1.00 28.97 88 PRO A C 1
ATOM 692 O O . PRO A 1 88 ? 82.423 47.146 36.680 1.00 28.00 88 PRO A O 1
ATOM 696 N N . GLY A 1 89 ? 80.530 48.285 36.159 1.00 29.21 89 GLY A N 1
ATOM 697 C CA . GLY A 1 89 ? 80.514 49.051 37.398 1.00 28.76 89 GLY A CA 1
ATOM 698 C C . GLY A 1 89 ? 80.352 48.173 38.617 1.00 28.97 89 GLY A C 1
ATOM 699 O O . GLY A 1 89 ? 80.706 48.592 39.714 1.00 28.70 89 GLY A O 1
ATOM 700 N N . HIS A 1 90 ? 79.830 46.958 38.439 1.00 29.13 90 HIS A N 1
ATOM 701 C CA . HIS A 1 90 ? 79.693 46.029 39.571 1.00 30.20 90 HIS A CA 1
ATOM 702 C C . HIS A 1 90 ? 80.517 44.752 39.452 1.00 31.33 90 HIS A C 1
ATOM 703 O O . HIS A 1 90 ? 80.253 43.785 40.172 1.00 32.02 90 HIS A O 1
ATOM 710 N N . GLN A 1 91 ? 81.501 44.736 38.550 1.00 31.73 91 GLN A N 1
ATOM 711 C CA . GLN A 1 91 ? 82.323 43.540 38.311 1.00 33.12 91 GLN A CA 1
ATOM 712 C C . GLN A 1 91 ? 81.456 42.274 38.222 1.00 32.04 91 GLN A C 1
ATOM 713 O O . GLN A 1 91 ? 81.724 41.269 38.892 1.00 31.80 91 GLN A O 1
ATOM 719 N N . ARG A 1 92 ? 80.411 42.323 37.397 1.00 31.85 92 ARG A N 1
ATOM 720 C CA . ARG A 1 92 ? 79.596 41.126 37.192 1.00 31.35 92 ARG A CA 1
ATOM 721 C C . ARG A 1 92 ? 79.060 41.018 35.782 1.00 30.83 92 ARG A C 1
ATOM 722 O O . ARG A 1 92 ? 79.001 42.008 35.058 1.00 30.21 92 ARG A O 1
ATOM 730 N N . ILE A 1 93 ? 78.651 39.800 35.420 1.00 30.34 93 ILE A N 1
ATOM 731 C CA . ILE A 1 93 ? 77.979 39.538 34.134 1.00 29.62 93 ILE A CA 1
ATOM 732 C C . ILE A 1 93 ? 76.622 38.896 34.378 1.00 28.80 93 ILE A C 1
ATOM 733 O O . ILE A 1 93 ? 76.386 38.315 35.441 1.00 28.85 93 ILE A O 1
ATOM 738 N N . TRP A 1 94 ? 75.753 38.990 33.373 1.00 28.38 94 TRP A N 1
ATOM 739 C CA . TRP A 1 94 ? 74.409 38.432 33.421 1.00 28.10 94 TRP A CA 1
ATOM 740 C C . TRP A 1 94 ? 74.267 37.213 32.524 1.00 28.53 94 TRP A C 1
ATOM 741 O O . TRP A 1 94 ? 74.818 37.171 31.414 1.00 28.66 94 TRP A O 1
ATOM 752 N N . ILE A 1 95 ? 73.552 36.214 33.036 1.00 29.09 95 ILE A N 1
ATOM 753 C CA . ILE A 1 95 ? 73.062 35.074 32.263 1.00 29.62 95 ILE A CA 1
ATOM 754 C C . ILE A 1 95 ? 71.570 34.949 32.579 1.00 30.64 95 ILE A C 1
ATOM 755 O O . ILE A 1 95 ? 71.160 34.426 33.641 1.00 30.36 95 ILE A O 1
ATOM 760 N N . GLY A 1 96 ? 70.741 35.477 31.680 1.00 31.29 96 GLY A N 1
ATOM 761 C CA . GLY A 1 96 ? 69.314 35.525 31.943 1.00 32.06 96 GLY A CA 1
ATOM 762 C C . GLY A 1 96 ? 69.089 36.405 33.162 1.00 32.84 96 GLY A C 1
ATOM 763 O O . GLY A 1 96 ? 69.391 37.599 33.144 1.00 32.88 96 GLY A O 1
ATOM 764 N N . GLU A 1 97 ? 68.601 35.785 34.227 1.00 33.20 97 GLU A N 1
ATOM 765 C CA . GLU A 1 97 ? 68.296 36.453 35.469 1.00 33.68 97 GLU A CA 1
ATOM 766 C C . GLU A 1 97 ? 69.244 36.032 36.581 1.00 34.33 97 GLU A C 1
ATOM 767 O O . GLU A 1 97 ? 68.907 36.128 37.762 1.00 34.91 97 GLU A O 1
ATOM 773 N N . GLU A 1 98 ? 70.426 35.556 36.195 1.00 35.07 98 GLU A N 1
ATOM 774 C CA . GLU A 1 98 ? 71.463 35.162 37.138 1.00 35.87 98 GLU A CA 1
ATOM 775 C C . GLU A 1 98 ? 72.681 36.019 36.874 1.00 35.31 98 GLU A C 1
ATOM 776 O O . GLU A 1 98 ? 72.933 36.417 35.727 1.00 35.17 98 GLU A O 1
ATOM 782 N N . GLU A 1 99 ? 73.438 36.279 37.931 1.00 34.61 99 GLU A N 1
ATOM 783 C CA . GLU A 1 99 ? 74.642 37.062 37.841 1.00 35.52 99 GLU A CA 1
ATOM 784 C C . GLU A 1 99 ? 75.859 36.208 38.188 1.00 35.58 99 GLU A C 1
ATOM 785 O O . GLU A 1 99 ? 75.740 35.251 38.958 1.00 36.42 99 GLU A O 1
ATOM 791 N N . VAL A 1 100 ? 77.015 36.562 37.638 1.00 34.22 100 VAL A N 1
ATOM 792 C CA . VAL A 1 100 ? 78.284 35.994 38.076 1.00 34.33 100 VAL A CA 1
ATOM 793 C C . VAL A 1 100 ? 79.262 37.153 38.330 1.00 34.25 100 VAL A C 1
ATOM 794 O O . VAL A 1 100 ? 79.494 37.978 37.437 1.00 34.22 100 VAL A O 1
ATOM 798 N N . ARG A 1 101 ? 79.805 37.205 39.547 1.00 33.61 101 ARG A N 1
ATOM 799 C CA A ARG A 1 101 ? 80.805 38.204 39.897 0.50 33.55 101 ARG A CA 1
ATOM 800 C CA B ARG A 1 101 ? 80.814 38.180 39.957 0.50 33.58 101 ARG A CA 1
ATOM 801 C C . ARG A 1 101 ? 82.221 37.715 39.535 1.00 33.14 101 ARG A C 1
ATOM 802 O O . ARG A 1 101 ? 82.522 36.529 39.609 1.00 33.80 101 ARG A O 1
ATOM 817 N N . TYR A 1 102 ? 83.089 38.625 39.099 1.00 31.73 102 TYR A N 1
ATOM 818 C CA . TYR A 1 102 ? 84.421 38.201 38.657 1.00 30.62 102 TYR A CA 1
ATOM 819 C C . TYR A 1 102 ? 85.525 39.006 39.317 1.00 30.79 102 TYR A C 1
ATOM 820 O O . TYR A 1 102 ? 85.304 40.136 39.711 1.00 30.55 102 TYR A O 1
ATOM 829 N N . ARG A 1 103 ? 86.701 38.402 39.460 1.00 31.33 103 ARG A N 1
ATOM 830 C CA . ARG A 1 103 ? 87.937 39.139 39.783 1.00 31.73 103 ARG A CA 1
ATOM 831 C C . ARG A 1 103 ? 88.386 39.935 38.550 1.00 32.06 103 ARG A C 1
ATOM 832 O O . ARG A 1 103 ? 88.683 41.140 38.623 1.00 32.94 103 ARG A O 1
ATOM 840 N N . ASP A 1 104 ? 88.492 39.220 37.432 1.00 31.89 104 ASP A N 1
ATOM 841 C CA . ASP A 1 104 ? 88.724 39.810 36.122 1.00 31.98 104 ASP A CA 1
ATOM 842 C C . ASP A 1 104 ? 87.882 39.020 35.126 1.00 31.62 104 ASP A C 1
ATOM 843 O O . ASP A 1 104 ? 87.566 37.843 35.337 1.00 31.16 104 ASP A O 1
ATOM 848 N N . LEU A 1 105 ? 87.532 39.694 34.040 1.00 31.65 105 LEU A N 1
ATOM 849 C CA . LEU A 1 105 ? 86.679 39.151 33.000 1.00 31.04 105 LEU A CA 1
ATOM 850 C C . LEU A 1 105 ? 87.426 39.181 31.677 1.00 31.49 105 LEU A C 1
ATOM 851 O O . LEU A 1 105 ? 88.042 40.189 31.330 1.00 31.40 105 LEU A O 1
ATOM 856 N N . VAL A 1 106 ? 87.361 38.062 30.948 1.00 31.52 106 VAL A N 1
ATOM 857 C CA . VAL A 1 106 ? 88.007 37.937 29.655 1.00 30.52 106 VAL A CA 1
ATOM 858 C C . VAL A 1 106 ? 86.939 37.652 28.617 1.00 30.16 106 VAL A C 1
ATOM 859 O O . VAL A 1 106 ? 86.213 36.689 28.708 1.00 29.90 106 VAL A O 1
ATOM 863 N N . LEU A 1 107 ? 86.842 38.548 27.647 1.00 30.41 107 LEU A N 1
ATOM 864 C CA . LEU A 1 107 ? 85.955 38.410 26.499 1.00 29.76 107 LEU A CA 1
ATOM 865 C C . LEU A 1 107 ? 86.720 37.668 25.410 1.00 30.13 107 LEU A C 1
ATOM 866 O O . LEU A 1 107 ? 87.641 38.221 24.775 1.00 29.68 107 LEU A O 1
ATOM 871 N N . ALA A 1 108 ? 86.368 36.397 25.241 1.00 29.64 108 ALA A N 1
ATOM 872 C CA . ALA A 1 108 ? 86.972 35.568 24.198 1.00 29.94 108 ALA A CA 1
ATOM 873 C C . ALA A 1 108 ? 85.825 34.973 23.319 1.00 30.01 108 ALA A C 1
ATOM 874 O O . ALA A 1 108 ? 85.848 33.801 22.944 1.00 30.53 108 ALA A O 1
ATOM 876 N N . TRP A 1 109 ? 84.831 35.806 23.006 1.00 29.91 109 TRP A N 1
ATOM 877 C CA . TRP A 1 109 ? 83.569 35.327 22.456 1.00 30.33 109 TRP A CA 1
ATOM 878 C C . TRP A 1 109 ? 83.443 35.402 20.920 1.00 30.82 109 TRP A C 1
ATOM 879 O O . TRP A 1 109 ? 82.343 35.235 20.370 1.00 31.11 109 TRP A O 1
ATOM 890 N N . GLY A 1 110 ? 84.567 35.657 20.234 1.00 30.66 110 GLY A N 1
ATOM 891 C CA . GLY A 1 110 ? 84.656 35.461 18.776 1.00 30.87 110 GLY A CA 1
ATOM 892 C C . GLY A 1 110 ? 83.848 36.417 17.889 1.00 31.55 110 GLY A C 1
ATOM 893 O O . GLY A 1 110 ? 83.456 37.522 18.322 1.00 30.33 110 GLY A O 1
ATOM 894 N N . ALA A 1 111 ? 83.590 35.955 16.653 1.00 31.19 111 ALA A N 1
ATOM 895 C CA . ALA A 1 111 ? 82.989 36.744 15.590 1.00 31.63 111 ALA A CA 1
ATOM 896 C C . ALA A 1 111 ? 81.718 36.054 15.109 1.00 32.38 111 ALA A C 1
ATOM 897 O O . ALA A 1 111 ? 81.568 34.857 15.320 1.00 32.53 111 ALA A O 1
ATOM 899 N N . GLU A 1 112 ? 80.807 36.819 14.499 1.00 32.69 112 GLU A N 1
ATOM 900 C CA A GLU A 1 112 ? 79.564 36.267 13.977 0.50 33.00 112 GLU A CA 1
ATOM 901 C CA B GLU A 1 112 ? 79.521 36.321 13.970 0.50 33.56 112 GLU A CA 1
ATOM 902 C C . GLU A 1 112 ? 79.580 36.295 12.451 1.00 33.12 112 GLU A C 1
ATOM 903 O O . GLU A 1 112 ? 80.184 37.213 11.842 1.00 33.09 112 GLU A O 1
ATOM 914 N N . PRO A 1 113 ? 78.932 35.291 11.823 1.00 32.69 113 PRO A N 1
ATOM 915 C CA . PRO A 1 113 ? 78.779 35.335 10.370 1.00 32.61 113 PRO A CA 1
ATOM 916 C C . PRO A 1 113 ? 78.067 36.618 9.914 1.00 32.49 113 PRO A C 1
ATOM 917 O O . PRO A 1 113 ? 77.132 37.051 10.568 1.00 32.02 113 PRO A O 1
ATOM 921 N N . ILE A 1 114 ? 78.533 37.208 8.813 1.00 32.26 114 ILE A N 1
ATOM 922 C CA . ILE A 1 114 ? 77.881 38.335 8.170 1.00 33.38 114 ILE A CA 1
ATOM 923 C C . ILE A 1 114 ? 76.657 37.805 7.422 1.00 34.01 114 ILE A C 1
ATOM 924 O O . ILE A 1 114 ? 76.751 36.840 6.659 1.00 34.17 114 ILE A O 1
ATOM 929 N N A ARG A 1 115 ? 75.493 38.381 7.702 0.50 34.85 115 ARG A N 1
ATOM 930 N N B ARG A 1 115 ? 75.516 38.466 7.611 0.50 34.71 115 ARG A N 1
ATOM 931 C CA A ARG A 1 115 ? 74.256 37.943 7.050 0.50 35.31 115 ARG A CA 1
ATOM 932 C CA B ARG A 1 115 ? 74.227 37.980 7.086 0.50 34.83 115 ARG A CA 1
ATOM 933 C C A ARG A 1 115 ? 74.002 38.748 5.790 0.50 34.44 115 ARG A C 1
ATOM 934 C C B ARG A 1 115 ? 73.628 38.883 6.017 0.50 34.40 115 ARG A C 1
ATOM 935 O O A ARG A 1 115 ? 74.667 39.758 5.543 0.50 34.65 115 ARG A O 1
ATOM 936 O O B ARG A 1 115 ? 73.660 40.106 6.141 0.50 35.04 115 ARG A O 1
ATOM 951 N N . VAL A 1 116 ? 73.070 38.258 4.981 1.00 33.70 116 VAL A N 1
ATOM 952 C CA . VAL A 1 116 ? 72.614 38.925 3.776 1.00 32.26 116 VAL A CA 1
ATOM 953 C C . VAL A 1 116 ? 71.091 38.857 3.745 1.00 30.75 116 VAL A C 1
ATOM 954 O O . VAL A 1 116 ? 70.519 37.944 4.311 1.00 30.12 116 VAL A O 1
ATOM 958 N N . PRO A 1 117 ? 70.432 39.814 3.070 1.00 29.97 117 PRO A N 1
ATOM 959 C CA . PRO A 1 117 ? 68.976 39.748 2.923 1.00 29.93 117 PRO A CA 1
ATOM 960 C C . PRO A 1 117 ? 68.539 38.674 1.929 1.00 29.51 117 PRO A C 1
ATOM 961 O O . PRO A 1 117 ? 69.057 38.627 0.806 1.00 29.95 117 PRO A O 1
ATOM 965 N N . VAL A 1 118 ? 67.612 37.806 2.336 1.00 29.25 118 VAL A N 1
ATOM 966 C CA . VAL A 1 118 ? 67.046 36.768 1.430 1.00 28.42 118 VAL A CA 1
ATOM 967 C C . VAL A 1 118 ? 65.541 36.646 1.609 1.00 28.36 118 VAL A C 1
ATOM 968 O O . VAL A 1 118 ? 65.062 36.564 2.742 1.00 28.25 118 VAL A O 1
ATOM 972 N N . GLU A 1 119 ? 64.818 36.634 0.489 1.00 28.22 119 GLU A N 1
ATOM 973 C CA . GLU A 1 119 ? 63.376 36.379 0.444 1.00 29.15 119 GLU A CA 1
ATOM 974 C C . GLU A 1 119 ? 63.023 34.918 0.078 1.00 28.29 119 GLU A C 1
ATOM 975 O O . GLU A 1 119 ? 63.900 34.079 -0.073 1.00 28.19 119 GLU A O 1
ATOM 981 N N . GLY A 1 120 ? 61.725 34.633 -0.048 1.00 27.48 120 GLY A N 1
ATOM 982 C CA . GLY A 1 120 ? 61.231 33.315 -0.430 1.00 26.39 120 GLY A CA 1
ATOM 983 C C . GLY A 1 120 ? 60.896 32.401 0.734 1.00 26.12 120 GLY A C 1
ATOM 984 O O . GLY A 1 120 ? 61.354 32.607 1.856 1.00 25.43 120 GLY A O 1
ATOM 985 N N . ASP A 1 121 ? 60.123 31.359 0.446 1.00 26.46 121 ASP A N 1
ATOM 986 C CA . ASP A 1 121 ? 59.610 30.453 1.474 1.00 27.20 121 ASP A CA 1
ATOM 987 C C . ASP A 1 121 ? 60.678 29.619 2.181 1.00 27.86 121 ASP A C 1
ATOM 988 O O . ASP A 1 121 ? 60.400 29.016 3.218 1.00 28.38 121 ASP A O 1
ATOM 993 N N . ALA A 1 122 ? 61.900 29.617 1.642 1.00 28.29 122 ALA A N 1
ATOM 994 C CA . ALA A 1 122 ? 63.007 28.852 2.211 1.00 28.04 122 ALA A CA 1
ATOM 995 C C . ALA A 1 122 ? 64.130 29.774 2.593 1.00 28.93 122 ALA A C 1
ATOM 996 O O . ALA A 1 122 ? 65.264 29.318 2.852 1.00 29.58 122 ALA A O 1
ATOM 998 N N . GLN A 1 123 ? 63.832 31.074 2.66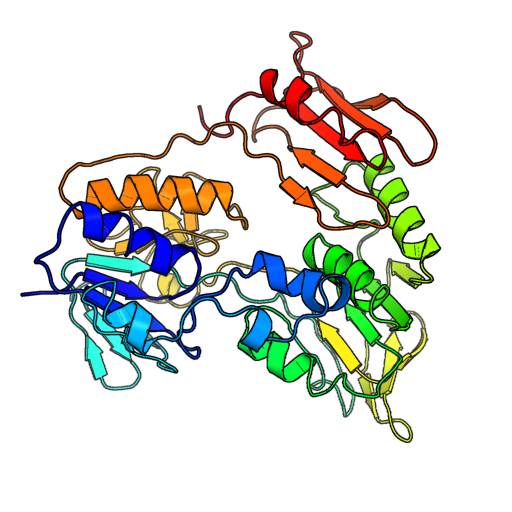1 1.00 29.79 123 GLN A N 1
ATOM 999 C CA . GLN A 1 123 ? 64.832 32.070 3.122 1.00 30.57 123 GLN A CA 1
ATOM 1000 C C . GLN A 1 123 ? 65.626 31.708 4.376 1.00 31.44 123 GLN A C 1
ATOM 1001 O O . GLN A 1 123 ? 66.694 32.249 4.602 1.00 31.80 123 GLN A O 1
ATOM 1007 N N . ASP A 1 124 ? 65.114 30.819 5.214 1.00 32.97 124 ASP A N 1
ATOM 1008 C CA . ASP A 1 124 ? 65.811 30.558 6.471 1.00 34.72 124 ASP A CA 1
ATOM 1009 C C . ASP A 1 124 ? 66.630 29.281 6.395 1.00 34.65 124 ASP A C 1
ATOM 1010 O O . ASP A 1 124 ? 67.214 28.871 7.389 1.00 35.31 124 ASP A O 1
ATOM 1015 N N . ALA A 1 125 ? 66.686 28.671 5.209 1.00 34.40 125 ALA A N 1
ATOM 1016 C CA . ALA A 1 125 ? 67.409 27.420 5.012 1.00 34.38 125 ALA A CA 1
ATOM 1017 C C . ALA A 1 125 ? 68.885 27.648 4.658 1.00 34.28 125 ALA A C 1
ATOM 1018 O O . ALA A 1 125 ? 69.403 27.049 3.713 1.00 35.86 125 ALA A O 1
ATOM 1020 N N . LEU A 1 126 ? 69.551 28.524 5.398 1.00 33.28 126 LEU A N 1
ATOM 1021 C CA . LEU A 1 126 ? 70.950 28.833 5.168 1.00 32.43 126 LEU A CA 1
ATOM 1022 C C . LEU A 1 126 ? 71.769 28.228 6.283 1.00 31.46 126 LEU A C 1
ATOM 1023 O O . LEU A 1 126 ? 71.467 28.453 7.451 1.00 31.38 126 LEU A O 1
ATOM 1028 N N . TYR A 1 127 ? 72.814 27.482 5.935 1.00 30.10 127 TYR A N 1
ATOM 1029 C CA . TYR A 1 127 ? 73.682 26.887 6.946 1.00 29.28 127 TYR A CA 1
ATOM 1030 C C . TYR A 1 127 ? 74.970 27.705 7.113 1.00 30.12 127 TYR A C 1
ATOM 1031 O O . TYR A 1 127 ? 75.815 27.801 6.194 1.00 29.78 127 TYR A O 1
ATOM 1040 N N . PRO A 1 128 ? 75.127 28.316 8.284 1.00 30.55 128 PRO A N 1
ATOM 1041 C CA . PRO A 1 128 ? 76.424 28.913 8.569 1.00 30.66 128 PRO A CA 1
ATOM 1042 C C . PRO A 1 128 ? 77.332 27.801 9.091 1.00 30.96 128 PRO A C 1
ATOM 1043 O O . PRO A 1 128 ? 76.839 26.764 9.579 1.00 31.52 128 PRO A O 1
ATOM 1047 N N . ILE A 1 129 ? 78.636 27.972 8.945 1.00 30.72 129 ILE A N 1
ATOM 1048 C CA . ILE A 1 129 ? 79.580 27.002 9.481 1.00 30.90 129 ILE A CA 1
ATOM 1049 C C . ILE A 1 129 ? 80.634 27.761 10.251 1.00 31.63 129 ILE A C 1
ATOM 1050 O O . ILE A 1 129 ? 81.705 28.102 9.736 1.00 31.87 129 ILE A O 1
ATOM 1055 N N . ASN A 1 130 ? 80.325 28.058 11.505 1.00 32.33 130 ASN A N 1
ATOM 1056 C CA . ASN A 1 130 ? 81.234 28.927 12.240 1.00 32.73 130 ASN A CA 1
ATOM 1057 C C . ASN A 1 130 ? 81.691 28.357 13.585 1.00 32.59 130 ASN A C 1
ATOM 1058 O O . ASN A 1 130 ? 82.416 29.025 14.363 1.00 33.23 130 ASN A O 1
ATOM 1063 N N . ASP A 1 131 ? 81.247 27.137 13.856 1.00 31.37 131 ASP A N 1
ATOM 1064 C CA . ASP A 1 131 ? 81.751 26.351 14.965 1.00 30.52 131 ASP A CA 1
ATOM 1065 C C . ASP A 1 131 ? 81.450 24.869 14.726 1.00 29.44 131 ASP A C 1
ATOM 1066 O O . ASP A 1 131 ? 80.871 24.516 13.694 1.00 29.51 131 ASP A O 1
ATOM 1071 N N . LEU A 1 132 ? 81.807 24.032 15.690 1.00 28.47 132 LEU A N 1
ATOM 1072 C CA . LEU A 1 132 ? 81.728 22.574 15.564 1.00 28.17 132 LEU A CA 1
ATOM 1073 C C . LEU A 1 132 ? 80.289 22.061 15.496 1.00 28.53 132 LEU A C 1
ATOM 1074 O O . LEU A 1 132 ? 80.005 21.076 14.795 1.00 28.81 132 LEU A O 1
ATOM 1079 N N . GLU A 1 133 ? 79.400 22.724 16.225 1.00 27.80 133 GLU A N 1
ATOM 1080 C CA . GLU A 1 133 ? 77.970 22.426 16.173 1.00 28.27 133 GLU A CA 1
ATOM 1081 C C . GLU A 1 133 ? 77.343 22.773 14.805 1.00 28.46 133 GLU A C 1
ATOM 1082 O O . GLU A 1 133 ? 76.555 21.970 14.271 1.00 28.73 133 GLU A O 1
ATOM 1088 N N . ASP A 1 134 ? 77.682 23.941 14.248 1.00 28.13 134 ASP A N 1
ATOM 1089 C CA . ASP A 1 134 ? 77.244 24.301 12.896 1.00 28.45 134 ASP A CA 1
ATOM 1090 C C . ASP A 1 134 ? 77.637 23.197 11.924 1.00 28.74 134 ASP A C 1
ATOM 1091 O O . ASP A 1 134 ? 76.852 22.811 11.062 1.00 28.18 134 ASP A O 1
ATOM 1096 N N . TYR A 1 135 ? 78.862 22.716 12.079 1.00 28.41 135 TYR A N 1
ATOM 1097 C CA . TYR A 1 135 ? 79.446 21.749 11.175 1.00 29.08 135 TYR A CA 1
ATOM 1098 C C . TYR A 1 135 ? 78.674 20.422 11.248 1.00 29.43 135 TYR A C 1
ATOM 1099 O O . TYR A 1 135 ? 78.251 19.887 10.212 1.00 28.64 135 TYR A O 1
ATOM 1108 N N . ALA A 1 136 ? 78.477 19.917 12.471 1.00 29.11 136 ALA A N 1
ATOM 1109 C CA . ALA A 1 136 ? 77.710 18.687 12.686 1.00 29.98 136 ALA A CA 1
ATOM 1110 C C . ALA A 1 136 ? 76.355 18.790 11.997 1.00 30.94 136 ALA A C 1
ATOM 1111 O O . ALA A 1 136 ? 75.919 17.849 11.310 1.00 31.40 136 ALA A O 1
ATOM 1113 N N . ARG A 1 137 ? 75.719 19.949 12.160 1.00 31.33 137 ARG A N 1
ATOM 1114 C CA . ARG A 1 137 ? 74.365 20.169 11.706 1.00 33.26 137 ARG A CA 1
ATOM 1115 C C . ARG A 1 137 ? 74.380 20.237 10.172 1.00 32.41 137 ARG A C 1
ATOM 1116 O O . ARG A 1 137 ? 73.501 19.690 9.512 1.00 31.73 137 ARG A O 1
ATOM 1124 N N . PHE A 1 138 ? 75.425 20.849 9.616 1.00 32.35 138 PHE A N 1
ATOM 1125 C CA . PHE A 1 138 ? 75.604 20.876 8.183 1.00 33.20 138 PHE A CA 1
ATOM 1126 C C . PHE A 1 138 ? 75.929 19.502 7.572 1.00 33.63 138 PHE A C 1
ATOM 1127 O O . PHE A 1 138 ? 75.393 19.148 6.515 1.00 33.09 138 PHE A O 1
ATOM 1135 N N . ARG A 1 139 ? 76.811 18.749 8.235 1.00 34.03 139 ARG A N 1
ATOM 1136 C CA . ARG A 1 139 ? 77.185 17.414 7.795 1.00 34.65 139 ARG A CA 1
ATOM 1137 C C . ARG A 1 139 ? 75.999 16.4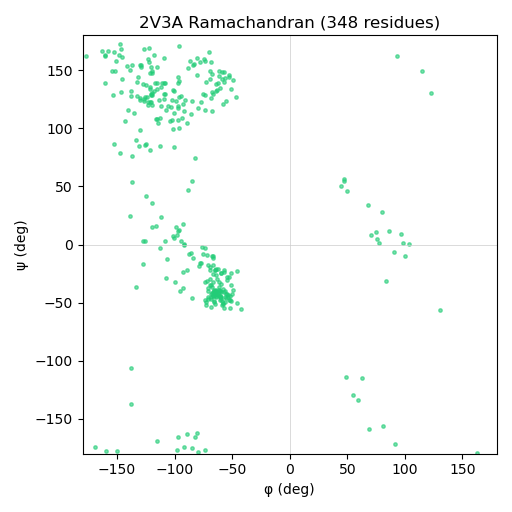65 7.772 1.00 34.41 139 ARG A C 1
ATOM 1138 O O . ARG A 1 139 ? 75.842 15.698 6.821 1.00 34.31 139 ARG A O 1
ATOM 1146 N N . GLN A 1 140 ? 75.174 16.503 8.816 1.00 34.00 140 GLN A N 1
ATOM 1147 C CA A GLN A 1 140 ? 73.980 15.676 8.825 0.50 33.83 140 GLN A CA 1
ATOM 1148 C CA B GLN A 1 140 ? 73.939 15.705 8.864 0.50 34.29 140 GLN A CA 1
ATOM 1149 C C . GLN A 1 140 ? 73.005 16.043 7.691 1.00 33.93 140 GLN A C 1
ATOM 1150 O O . GLN A 1 140 ? 72.478 15.158 7.021 1.00 33.94 140 GLN A O 1
ATOM 1161 N N . ALA A 1 141 ? 72.802 17.335 7.438 1.00 34.01 141 ALA A N 1
ATOM 1162 C CA . ALA A 1 141 ? 71.911 17.758 6.348 1.00 33.93 141 ALA A CA 1
ATOM 1163 C C . ALA A 1 141 ? 72.483 17.439 4.957 1.00 34.02 141 ALA A C 1
ATOM 1164 O O . ALA A 1 141 ? 71.722 17.216 4.014 1.00 33.46 141 ALA A O 1
ATOM 1166 N N . ALA A 1 142 ? 73.814 17.428 4.841 1.00 34.17 142 ALA A N 1
ATOM 1167 C CA . ALA A 1 142 ? 74.489 17.249 3.544 1.00 34.76 142 ALA A CA 1
ATOM 1168 C C . ALA A 1 142 ? 74.624 15.780 3.152 1.00 35.24 142 ALA A C 1
ATOM 1169 O O . ALA A 1 142 ? 74.986 15.472 2.007 1.00 35.76 142 ALA A O 1
ATOM 1171 N N . ALA A 1 143 ? 74.344 14.896 4.112 1.00 35.09 143 ALA A N 1
ATOM 1172 C CA . ALA A 1 143 ? 74.365 13.446 3.924 1.00 35.41 143 ALA A CA 1
ATOM 1173 C C . ALA A 1 143 ? 73.419 12.991 2.814 1.00 35.39 143 ALA A C 1
ATOM 1174 O O . ALA A 1 143 ? 72.200 13.238 2.871 1.00 35.24 143 ALA A O 1
ATOM 1176 N N . GLY A 1 144 ? 73.995 12.332 1.810 1.00 35.05 144 GLY A N 1
ATOM 1177 C CA . GLY A 1 144 ? 73.237 11.882 0.644 1.00 34.87 144 GLY A CA 1
ATOM 1178 C C . GLY A 1 144 ? 72.865 12.951 -0.372 1.00 34.96 144 GLY A C 1
ATOM 1179 O O . GLY A 1 144 ? 72.160 12.658 -1.335 1.00 35.26 144 GLY A O 1
ATOM 1180 N N . LYS A 1 145 ? 73.332 14.182 -0.166 1.00 34.74 145 LYS A N 1
ATOM 1181 C CA . LYS A 1 145 ? 73.036 15.313 -1.062 1.00 34.98 145 LYS A CA 1
ATOM 1182 C C . LYS A 1 145 ? 74.150 15.527 -2.077 1.00 35.04 145 LYS A C 1
ATOM 1183 O O . LYS A 1 145 ? 75.219 14.936 -1.937 1.00 34.64 145 LYS A O 1
ATOM 1189 N N . ARG A 1 146 ? 73.917 16.393 -3.068 1.00 35.07 146 ARG A N 1
ATOM 1190 C CA . ARG A 1 146 ? 74.890 16.594 -4.151 1.00 35.91 146 ARG A CA 1
ATOM 1191 C C . ARG A 1 146 ? 75.220 18.044 -4.548 1.00 34.82 146 ARG A C 1
ATOM 1192 O O . ARG A 1 146 ? 76.368 18.348 -4.896 1.00 35.61 146 ARG A O 1
ATOM 1200 N N . ARG A 1 147 ? 74.218 18.919 -4.514 1.00 33.58 147 ARG A N 1
ATOM 1201 C CA A ARG A 1 147 ? 74.373 20.280 -5.007 0.50 32.57 147 ARG A CA 1
ATOM 1202 C CA B ARG A 1 147 ? 74.350 20.285 -5.015 0.50 32.46 147 ARG A CA 1
ATOM 1203 C C . ARG A 1 147 ? 74.340 21.281 -3.866 1.00 32.11 147 ARG A C 1
ATOM 1204 O O . ARG A 1 147 ? 73.361 21.373 -3.139 1.00 31.95 147 ARG A O 1
ATOM 1219 N N . VAL A 1 148 ? 75.441 22.018 -3.725 1.00 31.56 148 VAL A N 1
ATOM 1220 C CA . VAL A 1 148 ? 75.626 23.006 -2.681 1.00 30.77 148 VAL A CA 1
ATOM 1221 C C . VAL A 1 148 ? 75.848 24.376 -3.317 1.00 31.45 148 VAL A C 1
ATOM 1222 O O . VAL A 1 148 ? 76.675 24.528 -4.226 1.00 32.12 148 VAL A O 1
ATOM 1226 N N . LEU A 1 149 ? 75.071 25.355 -2.862 1.00 31.17 149 LEU A N 1
ATOM 1227 C CA . LEU A 1 149 ? 75.280 26.736 -3.198 1.00 31.91 149 LEU A CA 1
ATOM 1228 C C . LEU A 1 149 ? 75.976 27.399 -2.001 1.00 32.08 149 LEU A C 1
ATOM 1229 O O . LEU A 1 149 ? 75.566 27.212 -0.848 1.00 31.37 149 LEU A O 1
ATOM 1234 N N . LEU A 1 150 ? 77.034 28.169 -2.282 1.00 32.22 150 LEU A N 1
ATOM 1235 C CA . LEU A 1 150 ? 77.786 28.826 -1.233 1.00 32.11 150 LEU A CA 1
ATOM 1236 C C . LEU A 1 150 ? 77.750 30.319 -1.445 1.00 32.16 150 LEU A C 1
ATOM 1237 O O . LEU A 1 150 ? 77.993 30.790 -2.557 1.00 32.49 150 LEU A O 1
ATOM 1242 N N . LEU A 1 151 ? 77.403 31.055 -0.388 1.00 31.99 151 LEU A N 1
ATOM 1243 C CA . LEU A 1 151 ? 77.470 32.519 -0.409 1.00 31.90 151 LEU A CA 1
ATOM 1244 C C . LEU A 1 151 ? 78.766 33.006 0.200 1.00 32.09 151 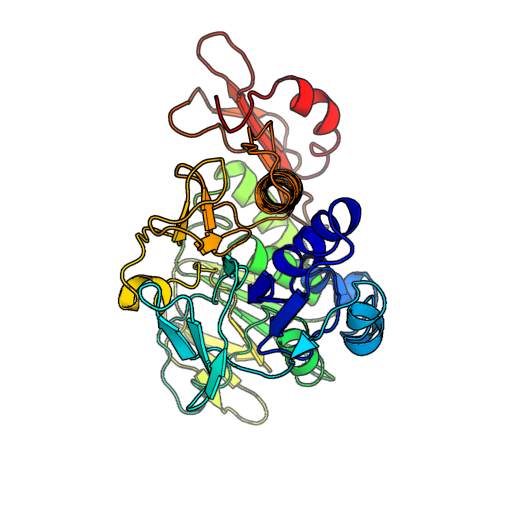LEU A C 1
ATOM 1245 O O . LEU A 1 151 ? 79.087 32.672 1.351 1.00 31.70 151 LEU A O 1
ATOM 1250 N N . GLY A 1 152 ? 79.479 33.842 -0.555 1.00 32.14 152 GLY A N 1
ATOM 1251 C CA . GLY A 1 152 ? 80.726 34.408 -0.077 1.00 31.97 152 GLY A CA 1
ATOM 1252 C C . GLY A 1 152 ? 81.883 33.923 -0.908 1.00 32.26 152 GLY A C 1
ATOM 1253 O O . GLY A 1 152 ? 81.850 32.825 -1.445 1.00 32.02 152 GLY A O 1
ATOM 1254 N N . ALA A 1 153 ? 82.908 34.759 -1.029 1.00 32.68 153 ALA A N 1
ATOM 1255 C CA . ALA A 1 153 ? 84.088 34.424 -1.838 1.00 32.39 153 ALA A CA 1
ATOM 1256 C C . ALA A 1 153 ? 85.372 34.853 -1.136 1.00 32.00 153 ALA A C 1
ATOM 1257 O O . ALA A 1 153 ? 86.375 35.114 -1.793 1.00 31.67 153 ALA A O 1
ATOM 1259 N N . GLY A 1 154 ? 85.321 34.952 0.190 1.00 31.30 154 GLY A N 1
ATOM 1260 C CA . GLY A 1 154 ? 86.509 35.248 0.992 1.00 30.90 154 GLY A CA 1
ATOM 1261 C C . GLY A 1 154 ? 87.293 33.979 1.228 1.00 30.85 154 GLY A C 1
ATOM 1262 O O . GLY A 1 154 ? 87.065 32.933 0.581 1.00 30.95 154 GLY A O 1
ATOM 1263 N N . LEU A 1 155 ? 88.201 34.062 2.174 1.00 30.77 155 LEU A N 1
ATOM 1264 C CA . LEU A 1 155 ? 89.023 32.928 2.575 1.00 31.30 155 LEU A CA 1
ATOM 1265 C C . LEU A 1 155 ? 88.188 31.718 2.996 1.00 31.07 155 LEU A C 1
ATOM 1266 O O . LEU A 1 155 ? 88.427 30.606 2.529 1.00 31.16 155 LEU A O 1
ATOM 1271 N N . ILE A 1 156 ? 87.216 31.932 3.876 1.00 31.67 156 ILE A N 1
ATOM 1272 C CA . ILE A 1 156 ? 86.399 30.828 4.397 1.00 32.20 156 ILE A CA 1
ATOM 1273 C C . ILE A 1 156 ? 85.554 30.196 3.302 1.00 32.18 156 ILE A C 1
ATOM 1274 O O . ILE A 1 156 ? 85.589 28.971 3.132 1.00 32.79 156 ILE A O 1
ATOM 1279 N N . GLY A 1 157 ? 84.839 31.015 2.521 1.00 31.91 157 GLY A N 1
ATOM 1280 C CA . GLY A 1 157 ? 84.115 30.491 1.368 1.00 30.97 157 GLY A CA 1
ATOM 1281 C C . GLY A 1 157 ? 84.961 29.711 0.352 1.00 31.59 157 GLY A C 1
ATOM 1282 O O . GLY A 1 157 ? 84.524 28.684 -0.158 1.00 32.16 157 GLY A O 1
ATOM 1283 N N . CYS A 1 158 ? 86.159 30.200 0.021 1.00 31.12 158 CYS A N 1
ATOM 1284 C CA . CYS A 1 158 ? 87.045 29.461 -0.880 1.00 31.30 158 CYS A CA 1
ATOM 1285 C C . CYS A 1 158 ? 87.499 28.110 -0.300 1.00 31.01 158 CYS A C 1
ATOM 1286 O O . CYS A 1 158 ? 87.528 27.116 -1.032 1.00 30.01 158 CYS A O 1
ATOM 1289 N N . GLU A 1 159 ? 87.856 28.079 0.995 1.00 30.54 159 GLU A N 1
ATOM 1290 C CA . GLU A 1 159 ? 88.356 26.846 1.617 1.00 30.74 159 GLU A CA 1
ATOM 1291 C C . GLU A 1 159 ? 87.239 25.800 1.644 1.00 30.72 159 GLU A C 1
ATOM 1292 O O . GLU A 1 159 ? 87.482 24.640 1.316 1.00 30.59 159 GLU A O 1
ATOM 1298 N N . PHE A 1 160 ? 86.024 26.219 2.018 1.00 30.37 160 PHE A N 1
ATOM 1299 C CA . PHE A 1 160 ? 84.847 25.344 1.981 1.00 30.62 160 PHE A CA 1
ATOM 1300 C C . PHE A 1 160 ? 84.491 24.906 0.556 1.00 30.51 160 PHE A C 1
ATOM 1301 O O . PHE A 1 160 ? 84.187 23.739 0.337 1.00 29.95 160 PHE A O 1
ATOM 1309 N N . ALA A 1 161 ? 84.513 25.833 -0.403 1.00 30.45 161 ALA A N 1
ATOM 1310 C CA . ALA A 1 161 ? 84.286 25.464 -1.815 1.00 30.65 161 ALA A CA 1
ATOM 1311 C C . ALA A 1 161 ? 85.224 24.334 -2.274 1.00 30.42 161 ALA A C 1
ATOM 1312 O O . ALA A 1 161 ? 84.775 23.326 -2.886 1.00 30.24 161 ALA A O 1
ATOM 1314 N N . ASN A 1 162 ? 86.515 24.490 -1.967 1.00 30.09 162 ASN A N 1
ATOM 1315 C CA . ASN A 1 162 ? 87.535 23.490 -2.335 1.00 30.39 162 ASN A CA 1
ATOM 1316 C C . ASN A 1 162 ? 87.261 22.166 -1.613 1.00 30.73 162 ASN A C 1
ATOM 1317 O O . ASN A 1 162 ? 87.301 21.096 -2.222 1.00 31.36 162 ASN A O 1
ATOM 1322 N N . ASP A 1 163 ? 86.969 22.245 -0.320 1.00 31.33 163 ASP A N 1
ATOM 1323 C CA . ASP A 1 163 ? 86.805 21.040 0.487 1.00 32.19 163 ASP A CA 1
ATOM 1324 C C . ASP A 1 163 ? 85.517 20.270 0.148 1.00 32.21 163 ASP A C 1
ATOM 1325 O O . ASP A 1 163 ? 85.544 19.038 -0.018 1.00 31.46 163 ASP A O 1
ATOM 1330 N N . LEU A 1 164 ? 84.405 21.001 0.054 1.00 31.71 164 LEU A N 1
ATOM 1331 C CA . LEU A 1 164 ? 83.135 20.422 -0.400 1.00 31.77 164 LEU A CA 1
ATOM 1332 C C . LEU A 1 164 ? 83.258 19.733 -1.755 1.00 31.31 164 LEU A C 1
ATOM 1333 O O . LEU A 1 164 ? 82.744 18.647 -1.921 1.00 30.54 164 LEU A O 1
ATOM 1338 N N . SER A 1 165 ? 83.963 20.352 -2.700 1.00 31.97 165 SER A N 1
ATOM 1339 C CA . SER A 1 165 ? 84.206 19.729 -4.000 1.00 33.60 165 SER A CA 1
ATOM 1340 C C . SER A 1 165 ? 84.967 18.434 -3.879 1.00 33.71 165 SER A C 1
ATOM 1341 O O . SER A 1 165 ? 84.593 17.435 -4.505 1.00 34.23 165 SER A O 1
ATOM 1344 N N A SER A 1 166 ? 86.043 18.440 -3.095 0.50 33.67 166 SER A N 1
ATOM 1345 N N B SER A 1 166 ? 86.037 18.457 -3.084 0.50 33.52 166 SER A N 1
ATOM 1346 C CA A SER A 1 166 ? 86.859 17.244 -2.953 0.50 33.46 166 SER A CA 1
ATOM 1347 C CA B SER A 1 166 ? 86.882 17.289 -2.887 0.50 33.16 166 SER A CA 1
ATOM 1348 C C A SER A 1 166 ? 86.038 16.149 -2.271 0.50 33.21 166 SER A C 1
ATOM 1349 C C B SER A 1 166 ? 86.081 16.171 -2.218 0.50 33.06 166 SER A C 1
ATOM 1350 O O A SER A 1 166 ? 86.317 14.957 -2.439 0.50 33.36 166 SER A O 1
ATOM 1351 O O B SER A 1 166 ? 86.417 14.988 -2.344 0.50 33.18 166 SER A O 1
ATOM 1356 N N . GLY A 1 167 ? 85.023 16.564 -1.512 1.00 32.77 167 GLY A N 1
ATOM 1357 C CA . GLY A 1 167 ? 84.079 15.633 -0.890 1.00 32.58 167 GLY A CA 1
ATOM 1358 C C . GLY A 1 167 ? 83.035 15.060 -1.861 1.00 32.81 167 GLY A C 1
ATOM 1359 O O . GLY A 1 167 ? 82.191 14.261 -1.465 1.00 32.55 167 GLY A O 1
ATOM 1360 N N . GLY A 1 168 ? 83.082 15.459 -3.130 1.00 32.50 168 GLY A N 1
ATOM 1361 C CA . GLY A 1 168 ? 82.126 14.959 -4.118 1.00 32.40 168 GLY A CA 1
ATOM 1362 C C . GLY A 1 168 ? 80.932 15.879 -4.403 1.00 32.25 168 GLY A C 1
ATOM 1363 O O . GLY A 1 168 ? 80.069 15.542 -5.204 1.00 32.17 168 GLY A O 1
ATOM 1364 N N . TYR A 1 169 ? 80.877 17.039 -3.769 1.00 32.08 169 TYR A N 1
ATOM 1365 C CA . TYR A 1 169 ? 79.756 17.960 -3.985 1.00 32.29 169 TYR A CA 1
ATOM 1366 C C . TYR A 1 169 ? 79.969 18.809 -5.206 1.00 32.55 169 TYR A C 1
ATOM 1367 O O . TYR A 1 169 ? 81.118 19.067 -5.628 1.00 32.56 169 TYR A O 1
ATOM 1376 N N . GLN A 1 170 ? 78.852 19.257 -5.763 1.00 32.60 170 GLN A N 1
ATOM 1377 C CA . GLN A 1 170 ? 78.839 20.163 -6.908 1.00 33.35 170 GLN A CA 1
ATOM 1378 C C . GLN A 1 170 ? 78.612 21.572 -6.396 1.00 32.87 170 GLN A C 1
ATOM 1379 O O . GLN A 1 170 ? 77.614 21.820 -5.723 1.00 33.07 170 GLN A O 1
ATOM 1385 N N . LEU A 1 171 ? 79.520 22.493 -6.710 1.00 32.53 171 LEU A N 1
ATOM 1386 C CA . LEU A 1 171 ? 79.520 23.820 -6.059 1.00 31.93 171 LEU A CA 1
ATOM 1387 C C . LEU A 1 171 ? 79.229 24.989 -6.989 1.00 31.91 171 LEU A C 1
ATOM 1388 O O . LEU A 1 171 ? 79.799 25.103 -8.097 1.00 31.66 171 LEU A O 1
ATOM 1393 N N . ASP A 1 172 ? 78.350 25.862 -6.508 1.00 30.73 172 ASP A N 1
ATOM 1394 C CA . ASP A 1 172 ? 78.187 27.176 -7.074 1.00 31.16 172 ASP A CA 1
ATOM 1395 C C . ASP A 1 172 ? 78.481 28.224 -6.013 1.00 31.49 172 ASP A C 1
ATOM 1396 O O . ASP A 1 172 ? 77.956 28.165 -4.905 1.00 32.30 172 ASP A O 1
ATOM 1401 N N . VAL A 1 173 ? 79.346 29.171 -6.346 1.00 31.62 173 VAL A N 1
ATOM 1402 C CA . VAL A 1 173 ? 79.736 30.199 -5.400 1.00 30.98 173 VAL A CA 1
ATOM 1403 C C . VAL A 1 173 ? 79.101 31.482 -5.912 1.00 31.54 173 VAL A C 1
ATOM 1404 O O . VAL A 1 173 ? 79.180 31.805 -7.112 1.00 32.72 173 VAL A O 1
ATOM 1408 N N . VAL A 1 174 ? 78.403 32.169 -5.020 1.00 31.08 174 VAL A N 1
ATOM 1409 C CA . VAL A 1 174 ? 77.723 33.405 -5.346 1.00 30.36 174 VAL A CA 1
ATOM 1410 C C . VAL A 1 174 ? 78.218 34.505 -4.407 1.00 30.84 174 VAL A C 1
ATOM 1411 O O . VAL A 1 174 ? 78.174 34.345 -3.174 1.00 31.47 174 VAL A O 1
ATOM 1415 N N . ALA A 1 175 ? 78.669 35.618 -4.986 1.00 30.69 175 ALA A N 1
ATOM 1416 C CA . ALA A 1 175 ? 79.130 36.785 -4.215 1.00 31.20 175 ALA A CA 1
ATOM 1417 C C . ALA A 1 175 ? 79.118 38.017 -5.126 1.00 31.09 175 ALA A C 1
ATOM 1418 O O . ALA A 1 175 ? 79.473 37.924 -6.317 1.00 31.10 175 ALA A O 1
ATOM 1420 N N . PRO A 1 176 ? 78.679 39.166 -4.589 1.00 30.78 176 PRO A N 1
ATOM 1421 C CA . PRO A 1 176 ? 78.656 40.390 -5.426 1.00 30.54 176 PRO A CA 1
ATOM 1422 C C . PRO A 1 176 ? 80.034 41.044 -5.671 1.00 31.42 176 PRO A C 1
ATOM 1423 O O . PRO A 1 176 ? 80.138 41.957 -6.506 1.00 32.08 176 PRO A O 1
ATOM 1427 N N . CYS A 1 177 ? 81.084 40.580 -4.993 1.00 31.71 177 CYS A N 1
ATOM 1428 C CA . CYS A 1 177 ? 82.418 41.159 -5.188 1.00 31.89 177 CYS A CA 1
ATOM 1429 C C . CYS A 1 177 ? 83.035 40.709 -6.543 1.00 32.49 177 CYS A C 1
ATOM 1430 O O . CYS A 1 177 ? 82.607 39.708 -7.157 1.00 32.46 177 CYS A O 1
ATOM 1433 N N . GLU A 1 178 ? 84.021 41.463 -7.021 1.00 32.44 178 GLU A N 1
ATOM 1434 C CA . GLU A 1 178 ? 84.527 41.278 -8.378 1.00 32.86 178 GLU A CA 1
ATOM 1435 C C . GLU A 1 178 ? 85.637 40.220 -8.477 1.00 32.60 178 GLU A C 1
ATOM 1436 O O . GLU A 1 178 ? 86.050 39.866 -9.568 1.00 32.48 178 GLU A O 1
ATOM 1442 N N . GLN A 1 179 ? 86.118 39.725 -7.340 1.00 31.94 179 GLN A N 1
ATOM 1443 C CA . GLN A 1 179 ? 87.170 38.710 -7.344 1.00 32.11 179 GLN A CA 1
ATOM 1444 C C . GLN A 1 179 ? 87.024 37.885 -6.077 1.00 31.98 179 GLN A C 1
ATOM 1445 O O . GLN A 1 179 ? 86.336 38.322 -5.139 1.00 32.33 179 GLN A O 1
ATOM 1451 N N . VAL A 1 180 ? 87.696 36.732 -6.017 1.00 31.34 180 VAL A N 1
ATOM 1452 C CA . VAL A 1 180 ? 87.839 36.031 -4.731 1.00 31.06 180 VAL A CA 1
ATOM 1453 C C . VAL A 1 180 ? 88.761 36.827 -3.804 1.00 31.47 180 VAL A C 1
ATOM 1454 O O . VAL A 1 180 ? 89.657 37.572 -4.267 1.00 31.53 180 VAL A O 1
ATOM 1458 N N . MET A 1 181 ? 88.502 36.717 -2.501 1.00 31.17 181 MET A N 1
ATOM 1459 C CA . MET A 1 181 ? 89.335 37.351 -1.496 1.00 31.88 181 MET A CA 1
ATOM 1460 C C . MET A 1 181 ? 89.659 38.843 -1.805 1.00 31.98 181 MET A C 1
ATOM 1461 O O . MET A 1 181 ? 90.825 39.230 -1.837 1.00 32.90 181 MET A O 1
ATOM 1466 N N . PRO A 1 182 ? 88.620 39.693 -1.984 1.00 32.15 182 PRO A N 1
ATOM 1467 C CA . PRO A 1 182 ? 88.912 41.111 -2.209 1.00 32.20 182 PRO A CA 1
ATOM 1468 C C . PRO A 1 182 ? 89.513 41.727 -0.919 1.00 33.51 182 PRO A C 1
ATOM 1469 O O . PRO A 1 182 ? 89.189 41.310 0.202 1.00 33.72 182 PRO A O 1
ATOM 1473 N N . GLY A 1 183 ? 90.417 42.677 -1.042 1.00 33.91 183 GLY A N 1
ATOM 1474 C CA . GLY A 1 183 ? 90.977 43.184 0.203 1.00 35.15 183 GLY A CA 1
ATOM 1475 C C . GLY A 1 183 ? 92.113 42.327 0.735 1.00 35.41 183 GLY A C 1
ATOM 1476 O O . GLY A 1 183 ? 93.031 42.848 1.324 1.00 36.80 183 GLY A O 1
ATOM 1477 N N . LEU A 1 184 ? 92.090 41.021 0.501 1.00 35.04 184 LEU A N 1
ATOM 1478 C CA . LEU A 1 184 ? 93.207 40.193 0.941 1.00 34.48 184 LEU A CA 1
ATOM 1479 C C . LEU A 1 184 ? 94.225 39.973 -0.191 1.00 34.12 184 LEU A C 1
ATOM 1480 O O . LEU A 1 184 ? 95.426 40.042 0.027 1.00 34.49 184 LEU A O 1
ATOM 1485 N N . LEU A 1 185 ? 93.731 39.772 -1.409 1.00 33.28 185 LEU A N 1
ATOM 1486 C CA . LEU A 1 185 ? 94.534 39.261 -2.487 1.00 32.22 185 LEU A CA 1
ATOM 1487 C C . LEU A 1 185 ? 94.686 40.206 -3.656 1.00 32.01 185 LEU A C 1
ATOM 1488 O O . LEU A 1 185 ? 93.722 40.785 -4.158 1.00 31.52 185 LEU A O 1
ATOM 1493 N N . HIS A 1 186 ? 95.930 40.349 -4.081 1.00 31.80 186 HIS A N 1
ATOM 1494 C CA . HIS A 1 186 ? 96.253 40.900 -5.354 1.00 31.69 186 HIS A CA 1
ATOM 1495 C C . HIS A 1 186 ? 95.439 40.186 -6.463 1.00 31.98 186 HIS A C 1
ATOM 1496 O O . HIS A 1 186 ? 95.368 38.952 -6.498 1.00 31.91 186 HIS A O 1
ATOM 1503 N N . PRO A 1 187 ? 94.842 40.965 -7.383 1.00 31.96 187 PRO A N 1
ATOM 1504 C CA . PRO A 1 187 ? 93.964 40.428 -8.452 1.00 31.73 187 PRO A CA 1
ATOM 1505 C C . PRO A 1 187 ? 94.551 39.243 -9.261 1.00 31.92 187 PRO A C 1
ATOM 1506 O O . PRO A 1 187 ? 93.824 38.286 -9.554 1.00 33.09 187 PRO A O 1
ATOM 1510 N N . ALA A 1 188 ? 95.830 39.304 -9.629 1.00 31.27 188 ALA A N 1
ATOM 1511 C CA . ALA A 1 188 ? 96.489 38.201 -10.351 1.00 30.69 188 ALA A CA 1
ATOM 1512 C C . ALA A 1 188 ? 96.470 36.922 -9.530 1.00 30.14 188 ALA A C 1
ATOM 1513 O O . ALA A 1 188 ? 96.174 35.849 -10.048 1.00 31.12 188 ALA A O 1
ATOM 1515 N N . ALA A 1 189 ? 96.792 37.042 -8.250 1.00 29.30 189 ALA A N 1
ATOM 1516 C CA . ALA A 1 189 ? 96.756 35.909 -7.339 1.00 29.14 189 ALA A CA 1
ATOM 1517 C C . ALA A 1 189 ? 95.338 35.405 -7.159 1.00 29.05 189 ALA A C 1
ATOM 1518 O O . ALA A 1 189 ? 95.123 34.198 -7.124 1.00 29.07 189 ALA A O 1
ATOM 1520 N N . ALA A 1 190 ? 94.377 36.325 -7.067 1.00 29.27 190 ALA A N 1
ATOM 1521 C CA . ALA A 1 190 ? 92.975 35.958 -6.918 1.00 29.69 190 ALA A CA 1
ATOM 1522 C C . ALA A 1 190 ? 92.524 35.180 -8.167 1.00 30.51 190 ALA A C 1
ATOM 1523 O O . ALA A 1 190 ? 91.863 34.145 -8.070 1.00 29.97 190 ALA A O 1
ATOM 1525 N N . LYS A 1 191 ? 92.935 35.662 -9.337 1.00 31.54 191 LYS A N 1
ATOM 1526 C CA . LYS A 1 191 ? 92.580 35.007 -10.588 1.00 33.58 191 LYS A CA 1
ATOM 1527 C C . LYS A 1 191 ? 93.166 33.570 -10.628 1.00 32.69 191 LYS A C 1
ATOM 1528 O O . LYS A 1 191 ? 92.467 32.630 -11.022 1.00 33.46 191 LYS A O 1
ATOM 1534 N N . ALA A 1 192 ? 94.414 33.401 -10.186 1.00 31.02 192 ALA A N 1
ATOM 1535 C CA . ALA A 1 192 ? 95.022 32.070 -10.110 1.00 30.58 192 ALA A CA 1
ATOM 1536 C C . ALA A 1 192 ? 94.214 31.119 -9.199 1.00 30.56 192 ALA A C 1
ATOM 1537 O O . ALA A 1 192 ? 93.898 30.002 -9.586 1.00 30.35 192 ALA A O 1
ATOM 1539 N N . VAL A 1 193 ? 93.859 31.577 -8.004 1.00 30.72 193 VAL A N 1
ATOM 1540 C CA . VAL A 1 193 ? 93.058 30.769 -7.067 1.00 31.59 193 VAL A CA 1
ATOM 1541 C C . VAL A 1 193 ? 91.684 30.391 -7.658 1.00 31.90 193 VAL A C 1
ATOM 1542 O O . VAL A 1 193 ? 91.322 29.231 -7.632 1.00 31.64 193 VAL A O 1
ATOM 1546 N N . GLN A 1 194 ? 90.953 31.351 -8.236 1.00 32.85 194 GLN A N 1
ATOM 1547 C CA . GLN A 1 194 ? 89.670 31.041 -8.899 1.00 33.34 194 GLN A CA 1
ATOM 1548 C C . GLN A 1 194 ? 89.773 29.973 -10.003 1.00 33.32 194 GLN A C 1
ATOM 1549 O O . GLN A 1 194 ? 88.876 29.126 -10.144 1.00 33.73 194 GLN A O 1
ATOM 1555 N N . ALA A 1 195 ? 90.845 30.033 -10.799 1.00 32.60 195 ALA A N 1
ATOM 1556 C CA . ALA A 1 195 ? 91.072 29.075 -11.884 1.00 32.24 195 ALA A CA 1
ATOM 1557 C C . ALA A 1 195 ? 91.300 27.683 -11.306 1.00 32.62 195 ALA A C 1
ATOM 1558 O O . ALA A 1 195 ? 90.794 26.690 -11.847 1.00 32.93 195 ALA A O 1
ATOM 1560 N N . GLY A 1 196 ? 92.041 27.615 -10.196 1.00 32.34 196 GLY A N 1
ATOM 1561 C CA . GLY A 1 196 ? 92.262 26.358 -9.506 1.00 32.16 196 GLY A CA 1
ATOM 1562 C C . GLY A 1 196 ? 90.938 25.731 -9.101 1.00 32.28 196 GLY A C 1
ATOM 1563 O O . GLY A 1 196 ? 90.683 24.570 -9.407 1.00 33.32 196 GLY A O 1
ATOM 1564 N N . LEU A 1 197 ? 90.087 26.500 -8.434 1.00 31.41 197 LEU A N 1
ATOM 1565 C CA . LEU A 1 197 ? 88.791 26.000 -7.976 1.00 31.54 197 LEU A CA 1
ATOM 1566 C C . LEU A 1 197 ? 87.845 25.650 -9.140 1.00 31.28 197 LEU A C 1
ATOM 1567 O O . LEU A 1 197 ? 87.153 24.639 -9.091 1.00 30.62 197 LEU A O 1
ATOM 1572 N N . GLU A 1 198 ? 87.817 26.489 -10.177 1.00 30.77 198 GLU A N 1
ATOM 1573 C CA . GLU A 1 198 ? 87.021 26.181 -11.367 1.00 30.91 198 GLU A CA 1
ATOM 1574 C C . GLU A 1 198 ? 87.506 24.893 -12.035 1.00 30.87 198 GLU A C 1
ATOM 1575 O O . GLU A 1 198 ? 86.705 24.163 -12.620 1.00 30.72 198 GLU A O 1
ATOM 1581 N N . GLY A 1 199 ? 88.810 24.623 -11.946 1.00 30.47 199 GLY A N 1
ATOM 1582 C CA . GLY A 1 199 ? 89.368 23.363 -12.433 1.00 30.14 199 GLY A CA 1
ATOM 1583 C C . GLY A 1 199 ? 88.805 22.148 -11.700 1.00 30.67 199 GLY A C 1
ATOM 1584 O O . GLY A 1 199 ? 88.861 21.063 -12.207 1.00 30.90 199 GLY A O 1
ATOM 1585 N N . LEU A 1 200 ? 88.264 22.321 -10.494 1.00 31.13 200 LEU A N 1
ATOM 1586 C CA . LEU A 1 200 ? 87.566 21.235 -9.794 1.00 31.27 200 LEU A CA 1
ATOM 1587 C C . LEU A 1 200 ? 86.094 21.123 -10.194 1.00 31.13 200 LEU A C 1
ATOM 1588 O O . LEU A 1 200 ? 85.419 20.199 -9.743 1.00 30.54 200 LEU A O 1
ATOM 1593 N N . GLY A 1 201 ? 85.587 22.085 -10.977 1.00 30.52 201 GLY A N 1
ATOM 1594 C CA . GLY A 1 201 ? 84.165 22.105 -11.359 1.00 30.23 201 GLY A CA 1
ATOM 1595 C C . GLY A 1 201 ? 83.322 23.129 -10.591 1.00 30.02 201 GLY A C 1
ATOM 1596 O O . GLY A 1 201 ? 82.104 23.236 -10.814 1.00 30.28 201 GLY A O 1
ATOM 1597 N N . VAL A 1 202 ? 83.964 23.881 -9.695 1.00 29.33 202 VAL A N 1
ATOM 1598 C CA . VAL A 1 202 ? 83.320 24.981 -8.991 1.00 29.30 202 VAL A CA 1
ATOM 1599 C C . VAL A 1 202 ? 82.935 26.045 -10.014 1.00 30.67 202 VAL A C 1
ATOM 1600 O O . VAL A 1 202 ? 83.739 26.385 -10.897 1.00 31.91 202 VAL A O 1
ATOM 1604 N N . ARG A 1 203 ? 81.690 26.517 -9.942 1.00 30.37 203 ARG A N 1
ATOM 1605 C CA . ARG A 1 203 ? 81.239 27.615 -10.796 1.00 30.21 203 ARG A CA 1
ATOM 1606 C C . ARG A 1 203 ? 81.030 28.880 -9.985 1.00 30.72 203 ARG A C 1
ATOM 1607 O O . ARG A 1 203 ? 80.279 28.869 -8.983 1.00 31.57 203 ARG A O 1
ATOM 1615 N N . PHE A 1 204 ? 81.692 29.961 -10.401 1.00 30.44 204 PHE A N 1
ATOM 1616 C CA . PHE A 1 204 ? 81.593 31.244 -9.683 1.00 30.73 204 PHE A CA 1
ATOM 1617 C C . PHE A 1 204 ? 80.568 32.130 -10.345 1.00 31.74 204 PHE A C 1
ATOM 1618 O O . PHE A 1 204 ? 80.487 32.150 -11.585 1.00 32.41 204 PHE A O 1
ATOM 1626 N N . HIS A 1 205 ? 79.760 32.818 -9.526 1.00 31.52 205 HIS A N 1
ATOM 1627 C CA . HIS A 1 205 ? 78.827 33.812 -10.015 1.00 31.54 205 HIS A CA 1
ATOM 1628 C C . HIS A 1 205 ? 79.126 35.126 -9.274 1.00 32.58 205 HIS A C 1
ATOM 1629 O O . HIS A 1 205 ? 78.522 35.425 -8.232 1.00 32.57 205 HIS A O 1
ATOM 1636 N N . LEU A 1 206 ? 80.073 35.897 -9.810 1.00 32.68 206 LEU A N 1
ATOM 1637 C CA . LEU A 1 206 ? 80.597 37.097 -9.151 1.00 32.39 206 LEU A CA 1
ATOM 1638 C C . LEU A 1 206 ? 79.923 38.374 -9.653 1.00 32.64 206 LEU A C 1
ATOM 1639 O O . LEU A 1 206 ? 80.051 38.722 -10.818 1.00 32.76 206 LEU A O 1
ATOM 1644 N N . GLY A 1 207 ? 79.232 39.084 -8.759 1.00 32.28 207 GLY A N 1
ATOM 1645 C CA . GLY A 1 207 ? 78.428 40.225 -9.169 1.00 31.85 207 GLY A CA 1
ATOM 1646 C C . GLY A 1 207 ? 77.014 40.166 -8.602 1.00 31.70 207 GLY A C 1
ATOM 1647 O O . GLY A 1 207 ? 76.576 41.119 -7.990 1.00 31.24 207 GLY A O 1
ATOM 1648 N N . PRO A 1 208 ? 76.268 39.064 -8.864 1.00 31.87 208 PRO A N 1
ATOM 1649 C CA . PRO A 1 208 ? 74.922 38.888 -8.295 1.00 31.42 208 PRO A CA 1
ATOM 1650 C C . PRO A 1 208 ? 74.928 38.626 -6.793 1.00 30.90 208 PRO A C 1
ATOM 1651 O O . PRO A 1 208 ? 75.967 38.335 -6.207 1.00 30.64 208 PRO A O 1
ATOM 1655 N N . VAL A 1 209 ? 73.755 38.757 -6.192 1.00 30.79 209 VAL A N 1
ATOM 1656 C CA . VAL A 1 209 ? 73.482 38.269 -4.852 1.00 30.92 209 VAL A CA 1
ATOM 1657 C C . VAL A 1 209 ? 72.311 37.288 -4.941 1.00 31.77 209 VAL A C 1
ATOM 1658 O O . VAL A 1 209 ? 71.647 37.200 -5.989 1.00 32.15 209 VAL A O 1
ATOM 1662 N N . LEU A 1 210 ? 72.064 36.561 -3.849 1.00 31.61 210 LEU A N 1
ATOM 1663 C CA . LEU A 1 210 ? 70.898 35.715 -3.726 1.00 31.21 210 LEU A CA 1
ATOM 1664 C C . LEU A 1 210 ? 69.724 36.631 -3.427 1.00 31.11 210 LEU A C 1
ATOM 1665 O O . LEU A 1 210 ? 69.775 37.377 -2.454 1.00 31.65 210 LEU A O 1
ATOM 1670 N N . ALA A 1 211 ? 68.695 36.584 -4.275 1.00 29.79 211 ALA A N 1
ATOM 1671 C CA . ALA A 1 211 ? 67.485 37.361 -4.079 1.00 29.38 211 ALA A CA 1
ATOM 1672 C C . ALA A 1 211 ? 66.453 36.571 -3.270 1.00 29.67 211 ALA A C 1
ATOM 1673 O O . ALA A 1 211 ? 65.892 37.075 -2.302 1.00 28.88 211 ALA A O 1
ATOM 1675 N N A SER A 1 212 ? 66.248 35.311 -3.656 0.50 30.22 212 SER A N 1
ATOM 1676 N N B SER A 1 212 ? 66.201 35.336 -3.684 0.50 30.05 212 SER A N 1
ATOM 1677 C CA A SER A 1 212 ? 65.153 34.507 -3.127 0.50 30.76 212 SER A CA 1
ATOM 1678 C CA B SER A 1 212 ? 65.218 34.511 -3.014 0.50 30.42 212 SER A CA 1
ATOM 1679 C C A SER A 1 212 ? 65.478 33.017 -3.159 0.50 30.97 212 SER A C 1
ATOM 1680 C C B SER A 1 212 ? 65.638 33.062 -3.058 0.50 30.78 212 SER A C 1
ATOM 1681 O O A SER A 1 212 ? 65.978 32.517 -4.161 0.50 31.20 212 SER A O 1
ATOM 1682 O O B SER A 1 212 ? 66.356 32.637 -3.959 0.50 30.98 212 SER A O 1
ATOM 1687 N N . LEU A 1 213 ? 65.184 32.317 -2.064 1.00 31.11 213 LEU A N 1
ATOM 1688 C CA . LEU A 1 213 ? 65.464 30.900 -1.949 1.00 31.49 213 LEU A CA 1
ATOM 1689 C C . LEU A 1 213 ? 64.114 30.217 -1.747 1.00 32.07 213 LEU A C 1
ATOM 1690 O O . LEU A 1 213 ? 63.340 30.602 -0.867 1.00 31.87 213 LEU A O 1
ATOM 1695 N N . LYS A 1 214 ? 63.814 29.256 -2.612 1.00 32.81 214 LYS A N 1
ATOM 1696 C CA . LYS A 1 214 ? 62.492 28.640 -2.687 1.00 34.65 214 LYS A CA 1
ATOM 1697 C C . LYS A 1 214 ? 62.559 27.122 -2.737 1.00 34.70 214 LYS A C 1
ATOM 1698 O O . LYS A 1 214 ? 63.421 26.555 -3.411 1.00 34.63 214 LYS A O 1
ATOM 1704 N N . LYS A 1 215 ? 61.636 26.472 -2.030 1.00 35.47 215 LYS A N 1
ATOM 1705 C CA . LYS A 1 215 ? 61.446 25.038 -2.146 1.00 36.65 215 LYS A CA 1
ATOM 1706 C C . LYS A 1 215 ? 60.927 24.709 -3.549 1.00 36.49 215 LYS A C 1
ATOM 1707 O O . LYS A 1 215 ? 59.967 25.315 -4.036 1.00 35.49 215 LYS A O 1
ATOM 1713 N N . ALA A 1 216 ? 61.592 23.757 -4.191 1.00 37.48 216 ALA A N 1
ATOM 1714 C CA . ALA A 1 216 ? 61.221 23.285 -5.524 1.00 38.73 216 ALA A CA 1
ATOM 1715 C C . ALA A 1 216 ? 61.405 21.767 -5.584 1.00 39.77 216 ALA A C 1
ATOM 1716 O O . ALA A 1 216 ? 62.526 21.270 -5.456 1.00 40.50 216 ALA A O 1
ATOM 1718 N N . GLY A 1 217 ? 60.319 21.027 -5.777 1.00 40.76 217 GLY A N 1
ATOM 1719 C CA . GLY A 1 217 ? 60.397 19.560 -5.750 1.00 41.70 217 GLY A CA 1
ATOM 1720 C C . GLY A 1 217 ? 61.023 19.104 -4.445 1.00 42.09 217 GLY A C 1
ATOM 1721 O O . GLY A 1 217 ? 60.631 19.569 -3.370 1.00 42.34 217 GLY A O 1
ATOM 1722 N N . GLU A 1 218 ? 62.027 18.235 -4.527 1.00 42.41 218 GLU A N 1
ATOM 1723 C CA . GLU A 1 218 ? 62.698 17.767 -3.304 1.00 42.48 218 GLU A CA 1
ATOM 1724 C C . GLU A 1 218 ? 63.980 18.501 -2.903 1.00 41.11 218 GLU A C 1
ATOM 1725 O O . GLU A 1 218 ? 64.711 18.033 -2.019 1.00 41.39 218 GLU A O 1
ATOM 1731 N N . GLY A 1 219 ? 64.238 19.649 -3.526 1.00 38.93 219 GLY A N 1
ATOM 1732 C CA . GLY A 1 219 ? 65.323 20.516 -3.085 1.00 36.86 219 GLY A CA 1
ATOM 1733 C C . GLY A 1 219 ? 64.961 21.991 -3.068 1.00 35.51 219 GLY A C 1
ATOM 1734 O O . GLY A 1 219 ? 63.861 22.386 -2.636 1.00 35.08 219 GLY A O 1
ATOM 1735 N N . LEU A 1 220 ? 65.900 22.802 -3.553 1.00 33.93 220 LEU A N 1
ATOM 1736 C CA . LEU A 1 220 ? 65.772 24.245 -3.523 1.00 32.68 220 LEU A CA 1
ATOM 1737 C C . LEU A 1 220 ? 66.059 24.845 -4.884 1.00 32.04 220 LEU A C 1
ATOM 1738 O O . LEU A 1 220 ? 66.763 24.250 -5.700 1.00 31.38 220 LEU A O 1
ATOM 1743 N N . GLU A 1 221 ? 65.493 26.023 -5.127 1.00 31.98 221 GLU A N 1
ATOM 1744 C CA . GLU A 1 221 ? 65.923 26.868 -6.238 1.00 31.85 221 GLU A CA 1
ATOM 1745 C C . GLU A 1 221 ? 66.393 28.220 -5.733 1.00 31.62 221 GLU A C 1
ATOM 1746 O O . GLU A 1 221 ? 65.669 28.936 -5.006 1.00 31.57 221 GLU A O 1
ATOM 1752 N N . ALA A 1 222 ? 67.638 28.540 -6.074 1.00 30.80 222 ALA A N 1
ATOM 1753 C CA . ALA A 1 222 ? 68.257 29.781 -5.641 1.00 30.22 222 ALA A CA 1
ATOM 1754 C C . ALA A 1 222 ? 68.122 30.801 -6.758 1.00 29.90 222 ALA A C 1
ATOM 1755 O O . ALA A 1 222 ? 68.795 30.685 -7.790 1.00 29.64 222 ALA A O 1
ATOM 1757 N N . HIS A 1 223 ? 67.233 31.776 -6.547 1.00 29.52 223 HIS A N 1
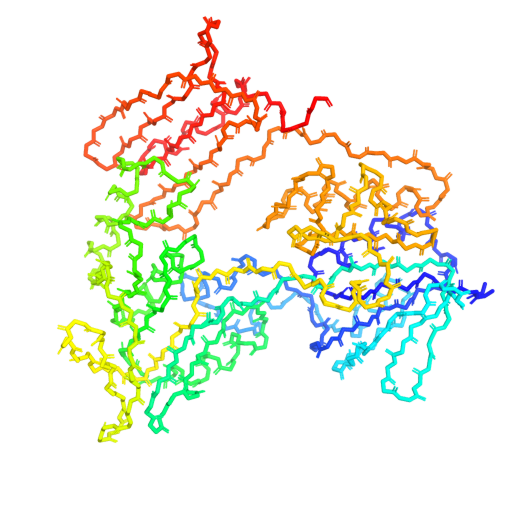ATOM 1758 C CA . HIS A 1 223 ? 66.990 32.872 -7.486 1.00 29.16 223 HIS A CA 1
ATOM 1759 C C . HIS A 1 223 ? 67.990 34.007 -7.228 1.00 30.09 223 HIS A C 1
ATOM 1760 O O . HIS A 1 223 ? 67.980 34.669 -6.176 1.00 30.12 223 HIS A O 1
ATOM 1767 N N . LEU A 1 224 ? 68.889 34.215 -8.179 1.00 30.52 224 LEU A N 1
ATOM 1768 C CA . LEU A 1 224 ? 69.866 35.288 -8.042 1.00 29.65 224 LEU A CA 1
ATOM 1769 C C . LEU A 1 224 ? 69.296 36.603 -8.571 1.00 29.70 224 LEU A C 1
ATOM 1770 O O . LEU A 1 224 ? 68.333 36.611 -9.384 1.00 28.33 224 LEU A O 1
ATOM 1775 N N . SER A 1 225 ? 69.880 37.711 -8.094 1.00 29.80 225 SER A N 1
ATOM 1776 C CA . SER A 1 225 ? 69.462 39.067 -8.502 1.00 29.84 225 SER A CA 1
ATOM 1777 C C . SER A 1 225 ? 69.528 39.320 -10.020 1.00 30.13 225 SER A C 1
ATOM 1778 O O . SER A 1 225 ? 68.840 40.222 -10.517 1.00 29.75 225 SER A O 1
ATOM 1781 N N . ASP A 1 226 ? 70.357 38.552 -10.742 1.00 30.59 226 ASP A N 1
ATOM 1782 C CA . ASP A 1 226 ? 70.504 38.727 -12.193 1.00 31.58 226 ASP A CA 1
ATOM 1783 C C . ASP A 1 226 ? 69.567 37.854 -13.015 1.00 31.90 226 ASP A C 1
ATOM 1784 O O . ASP A 1 226 ? 69.620 37.894 -14.257 1.00 32.52 226 ASP A O 1
ATOM 1789 N N . GLY A 1 227 ? 68.727 37.059 -12.349 1.00 31.63 227 GLY A N 1
ATOM 1790 C CA . GLY A 1 227 ? 67.747 36.233 -13.061 1.00 31.71 227 GLY A CA 1
ATOM 1791 C C . GLY A 1 227 ? 68.165 34.771 -13.228 1.00 32.12 227 GLY A C 1
ATOM 1792 O O . GLY A 1 227 ? 67.348 33.922 -13.659 1.00 31.28 227 GLY A O 1
ATOM 1793 N N . GLU A 1 228 ? 69.431 34.472 -12.902 1.00 31.55 228 GLU A N 1
ATOM 1794 C CA . GLU A 1 228 ? 69.860 33.084 -12.747 1.00 31.60 228 GLU A CA 1
ATOM 1795 C C . GLU A 1 228 ? 69.012 32.403 -11.653 1.00 31.09 228 GLU A C 1
ATOM 1796 O O . GLU A 1 228 ? 68.633 33.025 -10.644 1.00 31.19 228 GLU A O 1
ATOM 1802 N N . VAL A 1 229 ? 68.697 31.136 -11.891 1.00 30.39 229 VAL A N 1
ATOM 1803 C CA . VAL A 1 229 ? 68.027 30.280 -10.910 1.00 29.45 229 VAL A CA 1
ATOM 1804 C C . VAL A 1 229 ? 68.749 28.944 -10.914 1.00 29.63 229 VAL A C 1
ATOM 1805 O O . VAL A 1 229 ? 68.703 28.203 -11.894 1.00 29.87 229 VAL A O 1
ATOM 1809 N N . ILE A 1 230 ? 69.396 28.662 -9.796 1.00 29.68 230 ILE A N 1
ATOM 1810 C CA . ILE A 1 230 ? 70.323 27.563 -9.653 1.00 29.87 230 ILE A CA 1
ATOM 1811 C C . ILE A 1 230 ? 69.714 26.559 -8.685 1.00 29.64 230 ILE A C 1
ATOM 1812 O O . ILE A 1 230 ? 69.335 26.926 -7.574 1.00 29.23 230 ILE A O 1
ATOM 1817 N N . PRO A 1 231 ? 69.587 25.295 -9.121 1.00 29.14 231 PRO A N 1
ATOM 1818 C CA . PRO A 1 231 ? 69.003 24.287 -8.256 1.00 29.13 231 PRO A CA 1
ATOM 1819 C C . PRO A 1 231 ? 70.068 23.795 -7.264 1.00 29.41 231 PRO A C 1
ATOM 1820 O O . PRO A 1 231 ? 71.269 23.742 -7.606 1.00 29.11 231 PRO A O 1
ATOM 1824 N N . CYS A 1 232 ? 69.641 23.465 -6.048 1.00 29.49 232 CYS A N 1
ATOM 1825 C CA . CYS A 1 232 ? 70.567 23.003 -5.023 1.00 30.06 232 CYS A CA 1
ATOM 1826 C C . CYS A 1 232 ? 69.847 22.254 -3.908 1.00 30.38 232 CYS A C 1
ATOM 1827 O O . CYS A 1 232 ? 68.608 22.336 -3.778 1.00 30.26 232 CYS A O 1
ATOM 1830 N N . ASP A 1 233 ? 70.619 21.491 -3.134 1.00 30.97 233 ASP A N 1
ATOM 1831 C CA . ASP A 1 233 ? 70.087 20.723 -2.009 1.00 31.80 233 ASP A CA 1
ATOM 1832 C C . ASP A 1 233 ? 70.197 21.546 -0.714 1.00 32.46 233 ASP A C 1
ATOM 1833 O O . ASP A 1 233 ? 69.307 21.495 0.150 1.00 32.48 233 ASP A O 1
ATOM 1838 N N . LEU A 1 234 ? 71.293 22.299 -0.600 1.00 32.19 234 LEU A N 1
ATOM 1839 C CA . LEU A 1 234 ? 71.595 23.095 0.572 1.00 32.83 234 LEU A CA 1
ATOM 1840 C C . LEU A 1 234 ? 72.346 24.329 0.157 1.00 32.32 234 LEU A C 1
ATOM 1841 O O . LEU A 1 234 ? 72.987 24.361 -0.888 1.00 32.23 234 LEU A O 1
ATOM 1846 N N . VAL A 1 235 ? 72.356 25.284 1.074 1.00 31.71 235 VAL A N 1
ATOM 1847 C CA . VAL A 1 235 ? 73.015 26.557 0.908 1.00 30.94 235 VAL A CA 1
ATOM 1848 C C . VAL A 1 235 ? 73.878 26.826 2.138 1.00 30.79 235 VAL A C 1
ATOM 1849 O O . VAL A 1 235 ? 73.405 26.760 3.269 1.00 30.08 235 VAL A O 1
ATOM 1853 N N . VAL A 1 236 ? 75.150 27.101 1.890 1.00 30.71 236 VAL A N 1
ATOM 1854 C CA . VAL A 1 236 ? 76.080 27.484 2.925 1.00 31.24 236 VAL A CA 1
ATOM 1855 C C . VAL A 1 236 ? 76.257 28.998 2.880 1.00 32.01 236 VAL A C 1
ATOM 1856 O O . VAL A 1 236 ? 76.470 29.581 1.806 1.00 33.70 236 VAL A O 1
ATOM 1860 N N . SER A 1 237 ? 76.162 29.633 4.039 1.00 32.34 237 SER A N 1
ATOM 1861 C CA . SER A 1 237 ? 76.319 31.067 4.140 1.00 32.72 237 SER A CA 1
ATOM 1862 C C . SER A 1 237 ? 77.694 31.346 4.731 1.00 32.14 237 SER A C 1
ATOM 1863 O O . SER A 1 237 ? 77.898 31.123 5.914 1.00 31.76 237 SER A O 1
ATOM 1866 N N . ALA A 1 238 ? 78.638 31.809 3.903 1.00 31.74 238 ALA A N 1
ATOM 1867 C CA . ALA A 1 238 ? 80.015 32.028 4.372 1.00 31.11 238 ALA A CA 1
ATOM 1868 C C . ALA A 1 238 ? 80.543 33.347 3.831 1.00 31.14 238 ALA A C 1
ATOM 1869 O O . ALA A 1 238 ? 81.618 33.412 3.202 1.00 29.87 238 ALA A O 1
ATOM 1871 N N . VAL A 1 239 ? 79.779 34.404 4.085 1.00 31.82 239 VAL A N 1
ATOM 1872 C CA . VAL A 1 239 ? 80.068 35.698 3.479 1.00 32.46 239 VAL A CA 1
ATOM 1873 C C . VAL A 1 239 ? 81.319 36.307 4.083 1.00 32.69 239 VAL A C 1
ATOM 1874 O O . VAL A 1 239 ? 82.151 36.860 3.362 1.00 33.39 239 VAL A O 1
ATOM 1878 N N . GLY A 1 240 ? 81.459 36.150 5.399 1.00 32.70 240 GLY A N 1
ATOM 1879 C CA . GLY A 1 240 ? 82.520 36.777 6.161 1.00 32.71 240 GLY A CA 1
ATOM 1880 C C . GLY A 1 240 ? 82.141 36.742 7.629 1.00 33.23 240 GLY A C 1
ATOM 1881 O O . GLY A 1 240 ? 81.072 36.227 7.987 1.00 33.86 240 GLY A O 1
ATOM 1882 N N . LEU A 1 241 ? 83.016 37.288 8.467 1.00 32.75 241 LEU A N 1
ATOM 1883 C CA . LEU A 1 241 ? 82.857 37.287 9.916 1.00 33.61 241 LEU A CA 1
ATOM 1884 C C . LEU A 1 241 ? 83.109 38.690 10.465 1.00 33.78 241 LEU A C 1
ATOM 1885 O O . LEU A 1 241 ? 84.006 39.407 9.985 1.00 34.64 241 LEU A O 1
ATOM 1890 N N . ARG A 1 242 ? 82.346 39.037 11.487 1.00 33.18 242 ARG A N 1
ATOM 1891 C CA A ARG A 1 242 ? 82.467 40.333 12.149 0.50 33.62 242 ARG A CA 1
ATOM 1892 C CA B ARG A 1 242 ? 82.407 40.339 12.149 0.50 33.45 242 ARG A CA 1
ATOM 1893 C C . ARG A 1 242 ? 82.563 40.075 13.656 1.00 33.13 242 ARG A C 1
ATOM 1894 O O . ARG A 1 242 ? 81.775 39.289 14.213 1.00 33.24 242 ARG A O 1
ATOM 1909 N N . PRO A 1 243 ? 83.563 40.716 14.336 1.00 32.78 243 PRO A N 1
ATOM 1910 C CA . PRO A 1 243 ? 83.614 40.541 15.814 1.00 31.82 243 PRO A CA 1
ATOM 1911 C C . PRO A 1 243 ? 82.244 40.786 16.500 1.00 32.29 243 PRO A C 1
ATOM 1912 O O . PRO A 1 243 ? 81.475 41.647 16.075 1.00 31.35 243 PRO A O 1
ATOM 1916 N N . ARG A 1 244 ? 81.918 39.994 17.521 1.00 32.69 244 ARG A N 1
ATOM 1917 C CA . ARG A 1 244 ? 80.746 40.285 18.369 1.00 32.36 244 ARG A CA 1
ATOM 1918 C C . ARG A 1 244 ? 81.056 41.480 19.280 1.00 32.87 244 ARG A C 1
ATOM 1919 O O . ARG A 1 244 ? 81.944 41.386 20.107 1.00 33.26 244 ARG A O 1
ATOM 1927 N N . THR A 1 245 ? 80.348 42.602 19.113 1.00 33.63 245 THR A N 1
ATOM 1928 C CA . THR A 1 245 ? 80.635 43.827 19.883 1.00 33.27 245 THR A CA 1
ATOM 1929 C C . THR A 1 245 ? 79.427 44.431 20.600 1.00 33.61 245 THR A C 1
ATOM 1930 O O . THR A 1 245 ? 79.604 45.254 21.515 1.00 33.86 245 THR A O 1
ATOM 1934 N N . GLU A 1 246 ? 78.217 44.039 20.202 1.00 33.20 246 GLU A N 1
ATOM 1935 C CA A GLU A 1 246 ? 76.942 44.592 20.714 0.50 33.64 246 GLU A CA 1
ATOM 1936 C CA B GLU A 1 246 ? 77.041 44.740 20.718 0.50 33.69 246 GLU A CA 1
ATOM 1937 C C . GLU A 1 246 ? 76.881 44.657 22.262 1.00 33.91 246 GLU A C 1
ATOM 1938 O O . GLU A 1 246 ? 76.494 45.659 22.871 1.00 34.18 246 GLU A O 1
ATOM 1949 N N . LEU A 1 247 ? 77.252 43.549 22.918 1.00 33.40 247 LEU A N 1
ATOM 1950 C CA . LEU A 1 247 ? 77.133 43.502 24.375 1.00 33.10 247 LEU A CA 1
ATOM 1951 C C . LEU A 1 247 ? 78.180 44.382 25.055 1.00 33.98 247 LEU A C 1
ATOM 1952 O O . LEU A 1 247 ? 77.924 44.934 26.132 1.00 35.10 247 LEU A O 1
ATOM 1957 N N . ALA A 1 248 ? 79.356 44.520 24.431 1.00 32.86 248 ALA A N 1
ATOM 1958 C CA . ALA A 1 248 ? 80.409 45.397 24.939 1.00 32.04 248 ALA A CA 1
ATOM 1959 C C . ALA A 1 248 ? 80.020 46.863 24.769 1.00 32.06 248 ALA A C 1
ATOM 1960 O O . ALA A 1 248 ? 80.172 47.654 25.702 1.00 32.27 248 ALA A O 1
ATOM 1962 N N . PHE A 1 249 ? 79.494 47.212 23.586 1.00 31.73 249 PHE A N 1
ATOM 1963 C CA . PHE A 1 249 ? 78.934 48.539 23.341 1.00 31.15 249 PHE A CA 1
ATOM 1964 C C . PHE A 1 249 ? 77.900 48.924 24.428 1.00 31.10 249 PHE A C 1
ATOM 1965 O O . PHE A 1 249 ? 78.027 49.962 25.050 1.00 31.02 249 PHE A O 1
ATOM 1973 N N . ALA A 1 250 ? 76.884 48.088 24.640 1.00 30.78 250 ALA A N 1
ATOM 1974 C CA . ALA A 1 250 ? 75.811 48.401 25.597 1.00 31.14 250 ALA A CA 1
ATOM 1975 C C . ALA A 1 250 ? 76.362 48.640 27.024 1.00 31.09 250 ALA A C 1
ATOM 1976 O O . ALA A 1 250 ? 75.888 49.521 27.738 1.00 31.12 250 ALA A O 1
ATOM 1978 N N . ALA A 1 251 ? 77.367 47.850 27.398 1.00 30.74 251 ALA A N 1
ATOM 1979 C CA . ALA A 1 251 ? 78.063 47.941 28.674 1.00 31.02 251 ALA A CA 1
ATOM 1980 C C . ALA A 1 251 ? 79.003 49.147 28.765 1.00 31.83 251 ALA A C 1
ATOM 1981 O O . ALA A 1 251 ? 79.619 49.369 29.809 1.00 31.71 251 ALA A O 1
ATOM 1983 N N . GLY A 1 252 ? 79.125 49.925 27.683 1.00 32.06 252 GLY A N 1
ATOM 1984 C CA . GLY A 1 252 ? 79.984 51.114 27.707 1.00 31.88 252 GLY A CA 1
ATOM 1985 C C . GLY A 1 252 ? 81.471 50.841 27.526 1.00 32.45 252 GLY A C 1
ATOM 1986 O O . GLY A 1 252 ? 82.294 51.605 28.020 1.00 32.95 252 GLY A O 1
ATOM 1987 N N . LEU A 1 253 ? 81.828 49.760 26.825 1.00 32.16 253 LEU A N 1
ATOM 1988 C CA . LEU A 1 253 ? 83.222 49.480 26.517 1.00 32.33 253 LEU A CA 1
ATOM 1989 C C . LEU A 1 253 ? 83.474 50.007 25.101 1.00 32.95 253 LEU A C 1
ATOM 1990 O O . LEU A 1 253 ? 82.570 49.933 24.267 1.00 33.25 253 LEU A O 1
ATOM 1995 N N . ALA A 1 254 ? 84.670 50.552 24.837 1.00 31.98 254 ALA A N 1
ATOM 1996 C CA . ALA A 1 254 ? 85.020 51.044 23.491 1.00 32.03 254 ALA A CA 1
ATOM 1997 C C . ALA A 1 254 ? 85.025 49.892 22.498 1.00 32.04 254 ALA A C 1
ATOM 1998 O O . ALA A 1 254 ? 85.548 48.810 22.785 1.00 32.03 254 ALA A O 1
ATOM 2000 N N . VAL A 1 255 ? 84.391 50.110 21.354 1.00 31.77 255 VAL A N 1
ATOM 2001 C CA . VAL A 1 255 ? 84.376 49.111 20.295 1.00 31.98 255 VAL A CA 1
ATOM 2002 C C . VAL A 1 255 ? 84.621 49.890 19.008 1.00 32.03 255 VAL A C 1
ATOM 2003 O O . VAL A 1 255 ? 84.341 51.084 18.959 1.00 32.10 255 VAL A O 1
ATOM 2007 N N . ASN A 1 256 ? 85.163 49.225 17.998 1.00 30.90 256 ASN A N 1
ATOM 2008 C CA . ASN A 1 256 ? 85.359 49.834 16.708 1.00 31.20 256 ASN A CA 1
ATOM 2009 C C . ASN A 1 256 ? 84.940 48.745 15.687 1.00 31.52 256 ASN A C 1
ATOM 2010 O O . ASN A 1 256 ? 83.745 48.430 15.574 1.00 32.28 256 ASN A O 1
ATOM 2015 N N . ARG A 1 257 ? 85.877 48.111 14.996 1.00 31.13 257 ARG A N 1
ATOM 2016 C CA . ARG A 1 257 ? 85.552 46.848 14.308 1.00 30.51 257 ARG A CA 1
ATOM 2017 C C . ARG A 1 257 ? 85.379 45.718 15.344 1.00 30.70 257 ARG A C 1
ATOM 2018 O O . ARG A 1 257 ? 84.383 44.983 15.324 1.00 31.44 257 ARG A O 1
ATOM 2026 N N . GLY A 1 258 ? 86.340 45.572 16.259 1.00 31.04 258 GLY A N 1
ATOM 2027 C CA . GLY A 1 258 ? 86.169 44.680 17.402 1.00 30.63 258 GLY A CA 1
ATOM 2028 C C . GLY A 1 258 ? 86.167 45.473 18.701 1.00 31.37 258 GLY A C 1
ATOM 2029 O O . GLY A 1 258 ? 86.104 46.729 18.709 1.00 32.24 258 GLY A O 1
ATOM 2030 N N . ILE A 1 259 ? 86.254 44.748 19.799 1.00 31.13 259 ILE A N 1
ATOM 2031 C CA . ILE A 1 259 ? 86.404 45.339 21.112 1.00 31.14 259 ILE A CA 1
ATOM 2032 C C . ILE A 1 259 ? 87.782 45.981 21.215 1.00 32.00 259 ILE A C 1
ATOM 2033 O O . ILE A 1 259 ? 88.815 45.336 20.950 1.00 32.68 259 ILE A O 1
ATOM 2038 N N . VAL A 1 260 ? 87.814 47.257 21.579 1.00 32.13 260 VAL A N 1
ATOM 2039 C CA . VAL A 1 260 ? 89.066 47.998 21.509 1.00 31.60 260 VAL A CA 1
ATOM 2040 C C . VAL A 1 260 ? 89.905 47.644 22.727 1.00 32.04 260 VAL A C 1
ATOM 2041 O O . VAL A 1 260 ? 89.492 47.895 23.868 1.00 32.30 260 VAL A O 1
ATOM 2045 N N . VAL A 1 261 ? 91.070 47.043 22.487 1.00 31.41 261 VAL A N 1
ATOM 2046 C CA . VAL A 1 261 ? 92.015 46.716 23.570 1.00 30.86 261 VAL A CA 1
ATOM 2047 C C . VAL A 1 261 ? 93.406 47.222 23.230 1.00 30.97 261 VAL A C 1
ATOM 2048 O O . VAL A 1 261 ? 93.726 47.399 22.041 1.00 30.90 261 VAL A O 1
ATOM 2052 N N . ASP A 1 262 ? 94.223 47.485 24.257 1.00 30.62 262 ASP A N 1
ATOM 2053 C CA . ASP A 1 262 ? 95.605 47.915 24.020 1.00 30.49 262 ASP A CA 1
ATOM 2054 C C . ASP A 1 262 ? 96.498 46.685 23.816 1.00 30.28 262 ASP A C 1
ATOM 2055 O O . ASP A 1 262 ? 95.993 45.570 23.767 1.00 30.14 262 ASP A O 1
ATOM 2060 N N . ARG A 1 263 ? 97.805 46.874 23.682 1.00 30.13 263 ARG A N 1
ATOM 2061 C CA . ARG A 1 263 ? 98.697 45.729 23.504 1.00 31.03 263 ARG A CA 1
ATOM 2062 C C . ARG A 1 263 ? 98.768 44.816 24.732 1.00 31.38 263 ARG A C 1
ATOM 2063 O O . ARG A 1 263 ? 99.303 43.713 24.654 1.00 31.78 263 ARG A O 1
ATOM 2071 N N . SER A 1 264 ? 98.203 45.248 25.856 1.00 31.68 264 SER A N 1
ATOM 2072 C CA . SER A 1 264 ? 98.118 44.359 27.017 1.00 33.05 264 SER A CA 1
ATOM 2073 C C . SER A 1 264 ? 96.735 43.697 27.109 1.00 33.07 264 SER A C 1
ATOM 2074 O O . SER A 1 264 ? 96.437 42.987 28.081 1.00 33.40 264 SER A O 1
ATOM 2077 N N . LEU A 1 265 ? 95.920 43.890 26.059 1.00 32.52 265 LEU A N 1
ATOM 2078 C CA . LEU A 1 265 ? 94.595 43.231 25.910 1.00 33.07 265 LEU A CA 1
ATOM 2079 C C . LEU A 1 265 ? 93.500 43.805 26.813 1.00 33.21 265 LEU A C 1
ATOM 2080 O O . LEU A 1 265 ? 92.410 43.236 26.921 1.00 33.24 265 LEU A O 1
ATOM 2085 N N . ARG A 1 266 ? 93.809 44.940 27.430 1.00 33.73 266 ARG A N 1
ATOM 2086 C CA A ARG A 1 266 ? 92.869 45.603 28.318 0.50 33.73 266 ARG A CA 1
ATOM 2087 C CA B ARG A 1 266 ? 92.904 45.676 28.318 0.50 33.65 266 ARG A CA 1
ATOM 2088 C C . ARG A 1 266 ? 91.830 46.386 27.514 1.00 33.38 266 ARG A C 1
ATOM 2089 O O . ARG A 1 266 ? 92.158 47.114 26.571 1.00 33.31 266 ARG A O 1
ATOM 2104 N N . THR A 1 267 ? 90.561 46.200 27.869 1.00 33.24 267 THR A N 1
ATOM 2105 C CA . THR A 1 267 ? 89.491 47.003 27.277 1.00 32.88 267 THR A CA 1
ATOM 2106 C C . THR A 1 267 ? 89.562 48.420 27.867 1.00 32.48 267 THR A C 1
ATOM 2107 O O . THR A 1 267 ? 90.444 48.710 28.681 1.00 32.00 267 THR A O 1
ATOM 2111 N N . SER A 1 268 ? 88.620 49.288 27.500 1.00 31.85 268 SER A N 1
ATOM 2112 C CA . SER A 1 268 ? 88.551 50.632 28.124 1.00 31.61 268 SER A CA 1
ATOM 2113 C C . SER A 1 268 ? 88.167 50.636 29.627 1.00 31.79 268 SER A C 1
ATOM 2114 O O . SER A 1 268 ? 88.242 51.675 30.282 1.00 32.54 268 SER A O 1
ATOM 2117 N N . HIS A 1 269 ? 87.737 49.504 30.168 1.00 31.62 269 HIS A N 1
ATOM 2118 C CA . HIS A 1 269 ? 87.299 49.450 31.560 1.00 31.62 269 HIS A CA 1
ATOM 2119 C C . HIS A 1 269 ? 88.206 48.558 32.393 1.00 31.18 269 HIS A C 1
ATOM 2120 O O . HIS A 1 269 ? 88.613 47.494 31.939 1.00 31.18 269 HIS A O 1
ATOM 2127 N N . ALA A 1 270 ? 88.516 48.981 33.611 1.00 30.69 270 ALA A N 1
ATOM 2128 C CA . ALA A 1 270 ? 89.329 48.144 34.524 1.00 31.04 270 ALA A CA 1
ATOM 2129 C C . ALA A 1 270 ? 88.709 46.738 34.649 1.00 30.47 270 ALA A C 1
ATOM 2130 O O . ALA A 1 270 ? 87.480 46.609 34.607 1.00 30.85 270 ALA A O 1
ATOM 2132 N N . ASN A 1 271 ? 89.556 45.715 34.798 1.00 30.10 271 ASN A N 1
ATOM 2133 C CA . ASN A 1 271 ? 89.163 44.315 35.070 1.00 29.95 271 ASN A CA 1
ATOM 2134 C C . ASN A 1 271 ? 88.480 43.578 33.912 1.00 30.78 271 ASN A C 1
ATOM 2135 O O . ASN A 1 271 ? 87.939 42.462 34.104 1.00 31.28 271 ASN A O 1
ATOM 2140 N N . ILE A 1 272 ? 88.463 44.199 32.731 1.00 30.78 272 ILE A N 1
ATOM 2141 C CA . ILE A 1 272 ? 87.904 43.548 31.556 1.00 30.83 272 ILE A CA 1
ATOM 2142 C C . ILE A 1 272 ? 88.927 43.541 30.435 1.00 31.24 272 ILE A C 1
ATOM 2143 O O . ILE A 1 272 ? 89.481 44.581 30.087 1.00 31.21 272 ILE A O 1
ATOM 2148 N N . TYR A 1 273 ? 89.180 42.357 29.884 1.00 31.49 273 TYR A N 1
ATOM 2149 C CA . TYR A 1 273 ? 90.156 42.168 28.816 1.00 31.33 273 TYR A CA 1
ATOM 2150 C C . TYR A 1 273 ? 89.479 41.465 27.651 1.00 32.06 273 TYR A C 1
ATOM 2151 O O . TYR A 1 273 ? 88.355 40.935 27.801 1.00 32.64 273 TYR A O 1
ATOM 2160 N N . ALA A 1 274 ? 90.147 41.416 26.498 1.00 31.91 274 ALA A N 1
ATOM 2161 C CA . ALA A 1 274 ? 89.564 40.709 25.345 1.00 32.29 274 ALA A CA 1
ATOM 2162 C C . ALA A 1 274 ? 90.662 40.172 24.448 1.00 32.07 274 ALA A C 1
ATOM 2163 O O . ALA A 1 274 ? 91.740 40.760 24.415 1.00 32.61 274 ALA A O 1
ATOM 2165 N N . LEU A 1 275 ? 90.406 39.043 23.772 1.00 31.52 275 LEU A N 1
ATOM 2166 C CA . LEU A 1 275 ? 91.380 38.470 22.819 1.00 31.79 275 LEU A CA 1
ATOM 2167 C C . LEU A 1 275 ? 90.703 37.538 21.796 1.00 31.71 275 LEU A C 1
ATOM 2168 O O . LEU A 1 275 ? 89.550 37.115 22.001 1.00 30.64 275 LEU A O 1
ATOM 2173 N N . GLY A 1 276 ? 91.452 37.208 20.730 1.00 31.22 276 GLY A N 1
ATOM 2174 C CA . GLY A 1 276 ? 90.946 36.391 19.617 1.00 30.88 276 GLY A CA 1
ATOM 2175 C C . GLY A 1 276 ? 90.126 37.219 18.637 1.00 31.20 276 GLY A C 1
ATOM 2176 O O . GLY A 1 276 ? 90.266 38.459 18.587 1.00 30.70 276 GLY A O 1
ATOM 2177 N N . ASP A 1 277 ? 89.245 36.536 17.900 1.00 30.81 277 ASP A N 1
ATOM 2178 C CA . ASP A 1 277 ? 88.445 37.151 16.832 1.00 30.69 277 ASP A CA 1
ATOM 2179 C C . ASP A 1 277 ? 87.656 38.359 17.296 1.00 31.56 277 ASP A C 1
ATOM 2180 O O . ASP A 1 277 ? 87.399 39.259 16.489 1.00 32.18 277 ASP A O 1
ATOM 2185 N N . CYS A 1 278 ? 87.237 38.388 18.567 1.00 31.50 278 CYS A N 1
ATOM 2186 C CA . CYS A 1 278 ? 86.423 39.517 19.036 1.00 32.28 278 CYS A CA 1
ATOM 2187 C C . CYS A 1 278 ? 87.246 40.773 19.296 1.00 31.67 278 CYS A C 1
ATOM 2188 O O . CYS A 1 278 ? 86.669 41.863 19.413 1.00 33.36 278 CYS A O 1
ATOM 2191 N N . ALA A 1 279 ? 88.563 40.633 19.401 1.00 30.72 279 ALA A N 1
ATOM 2192 C CA . ALA A 1 279 ? 89.424 41.723 19.899 1.00 31.18 279 ALA A CA 1
ATOM 2193 C C . ALA A 1 279 ? 90.043 42.553 18.769 1.00 31.35 279 ALA A C 1
ATOM 2194 O O . ALA A 1 279 ? 90.456 42.008 17.723 1.00 31.64 279 ALA A O 1
ATOM 2196 N N . GLU A 1 280 ? 90.103 43.865 18.976 1.00 31.27 280 GLU A N 1
ATOM 2197 C CA . GLU A 1 280 ? 90.810 44.753 18.074 1.00 30.34 280 GLU A CA 1
ATOM 2198 C C . GLU A 1 280 ? 91.963 45.310 18.874 1.00 30.78 280 GLU A C 1
ATOM 2199 O O . GLU A 1 280 ? 91.767 46.181 19.742 1.00 32.12 280 GLU A O 1
ATOM 2205 N N . VAL A 1 281 ? 93.157 44.802 18.585 1.00 29.79 281 VAL A N 1
ATOM 2206 C CA . VAL A 1 281 ? 94.319 44.971 19.443 1.00 29.14 281 VAL A CA 1
ATOM 2207 C C . VAL A 1 281 ? 95.216 46.035 18.863 1.00 30.51 281 VAL A C 1
ATOM 2208 O O . VAL A 1 281 ? 95.877 45.838 17.838 1.00 30.12 281 VAL A O 1
ATOM 2212 N N . ASP A 1 282 ? 95.224 47.185 19.511 1.00 31.24 282 ASP A N 1
ATOM 2213 C CA . ASP A 1 282 ? 95.991 48.316 19.013 1.00 32.12 282 ASP A CA 1
ATOM 2214 C C . ASP A 1 282 ? 95.711 48.578 17.517 1.00 31.63 282 ASP A C 1
ATOM 2215 O O . ASP A 1 282 ? 96.620 48.801 16.755 1.00 31.32 282 ASP A O 1
ATOM 2220 N N . GLY A 1 283 ? 94.430 48.576 17.132 1.00 31.75 283 GLY A N 1
ATOM 2221 C CA . GLY A 1 283 ? 93.997 48.835 15.765 1.00 31.59 283 GLY A CA 1
ATOM 2222 C C . GLY A 1 283 ? 93.892 47.572 14.908 1.00 32.33 283 GLY A C 1
ATOM 2223 O O . GLY A 1 283 ? 93.405 47.622 13.777 1.00 32.14 283 GLY A O 1
ATOM 2224 N N . LEU A 1 284 ? 94.324 46.426 15.433 1.00 31.85 284 LEU A N 1
ATOM 2225 C CA . LEU A 1 284 ? 94.441 45.241 14.577 1.00 31.86 284 LEU A CA 1
ATOM 2226 C C . LEU A 1 284 ? 93.431 44.173 14.980 1.00 32.35 284 LEU A C 1
ATOM 2227 O O . LEU A 1 284 ? 93.564 43.537 16.020 1.00 32.06 284 LEU A O 1
ATOM 2232 N N . ASN A 1 285 ? 92.418 43.980 14.135 1.00 32.61 285 ASN A N 1
ATOM 2233 C CA . ASN A 1 285 ? 91.481 42.882 14.320 1.00 32.92 285 ASN A CA 1
ATOM 2234 C C . ASN A 1 285 ? 91.834 41.748 13.356 1.00 32.67 285 ASN A C 1
ATOM 2235 O O . ASN A 1 285 ? 91.526 41.810 12.181 1.00 32.82 285 ASN A O 1
ATOM 2240 N N . LEU A 1 286 ? 92.522 40.732 13.859 1.00 32.99 286 LEU A N 1
ATOM 2241 C CA . LEU A 1 286 ? 93.106 39.684 12.987 1.00 32.33 286 LEU A CA 1
ATOM 2242 C C . LEU A 1 286 ? 92.450 38.331 13.294 1.00 32.50 286 LEU A C 1
ATOM 2243 O O . LEU A 1 286 ? 92.703 37.724 14.345 1.00 31.78 286 LEU A O 1
ATOM 2248 N N . LEU A 1 287 ? 91.615 37.888 12.356 1.00 32.53 287 LEU A N 1
ATOM 2249 C CA . LEU A 1 287 ? 90.726 36.735 12.531 1.00 32.83 287 LEU A CA 1
ATOM 2250 C C . LEU A 1 287 ? 91.455 35.410 12.204 1.00 32.31 287 LEU A C 1
ATOM 2251 O O . LEU A 1 287 ? 91.007 34.617 11.356 1.00 31.39 287 LEU A O 1
ATOM 2256 N N . TYR A 1 288 ? 92.591 35.196 12.869 1.00 31.41 288 TYR A N 1
ATOM 2257 C CA . TYR A 1 288 ? 93.326 33.921 12.755 1.00 31.27 288 TYR A CA 1
ATOM 2258 C C . TYR A 1 288 ? 94.102 33.551 14.022 1.00 31.03 288 TYR A C 1
ATOM 2259 O O . TYR A 1 288 ? 94.034 34.260 15.021 1.00 30.46 288 TYR A O 1
ATOM 2268 N N . VAL A 1 289 ? 94.830 32.441 13.968 1.00 31.68 289 VAL A N 1
ATOM 2269 C CA . VAL A 1 289 ? 95.355 31.806 15.198 1.00 32.47 289 VAL A CA 1
ATOM 2270 C C . VAL A 1 289 ? 96.670 32.369 15.702 1.00 33.29 289 VAL A C 1
ATOM 2271 O O . VAL A 1 289 ? 96.775 32.634 16.889 1.00 34.06 289 VAL A O 1
ATOM 2275 N N . MET A 1 290 ? 97.650 32.570 14.819 1.00 34.05 290 MET A N 1
ATOM 2276 C CA . MET A 1 290 ? 98.918 33.213 15.208 1.00 36.37 290 MET A CA 1
ATOM 2277 C C . MET A 1 290 ? 98.774 34.441 16.131 1.00 34.76 290 MET A C 1
ATOM 2278 O O . MET A 1 290 ? 99.384 34.474 17.182 1.00 35.75 290 MET A O 1
ATOM 2283 N N . PRO A 1 291 ? 98.006 35.467 15.740 1.00 34.37 291 PRO A N 1
ATOM 2284 C CA . PRO A 1 291 ? 97.872 36.577 16.725 1.00 33.64 291 PRO A CA 1
ATOM 2285 C C . PRO A 1 291 ? 97.164 36.190 18.036 1.00 33.43 291 PRO A C 1
ATOM 2286 O O . PRO A 1 291 ? 97.565 36.649 19.128 1.00 32.65 291 PRO A O 1
ATOM 2290 N N . LEU A 1 292 ? 96.125 35.362 17.921 1.00 32.78 292 LEU A N 1
ATOM 2291 C CA . LEU A 1 292 ? 95.392 34.855 19.087 1.00 32.82 292 LEU A CA 1
ATOM 2292 C C . LEU A 1 292 ? 96.391 34.215 20.067 1.00 32.73 292 LEU A C 1
ATOM 2293 O O . LEU A 1 292 ? 96.331 34.461 21.269 1.00 32.75 292 LEU A O 1
ATOM 2298 N N . MET A 1 293 ? 97.318 33.415 19.550 1.00 32.16 293 MET A N 1
ATOM 2299 C CA . MET A 1 293 ? 98.251 32.723 20.422 1.00 32.56 293 MET A CA 1
ATOM 2300 C C . MET A 1 293 ? 99.181 33.725 21.127 1.00 32.63 293 MET A C 1
ATOM 2301 O O . MET A 1 293 ? 99.449 33.573 22.309 1.00 33.25 293 MET A O 1
ATOM 2306 N N . ALA A 1 294 ? 99.653 34.744 20.405 1.00 32.05 294 ALA A N 1
ATOM 2307 C CA . ALA A 1 294 ? 100.528 35.765 20.988 1.00 31.92 294 ALA A CA 1
ATOM 2308 C C . ALA A 1 294 ? 99.810 36.476 22.130 1.00 31.84 294 ALA A C 1
ATOM 2309 O O . ALA A 1 294 ? 100.393 36.696 23.210 1.00 32.58 294 ALA A O 1
A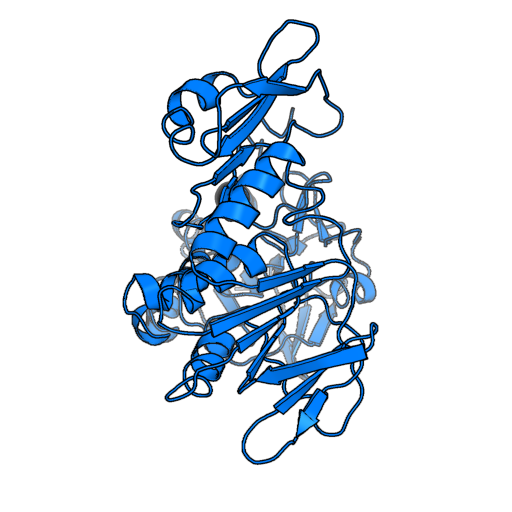TOM 2311 N N . CYS A 1 295 ? 98.549 36.811 21.888 1.00 31.10 295 CYS A N 1
ATOM 2312 C CA . CYS A 1 295 ? 97.694 37.432 22.887 1.00 31.51 295 CYS A CA 1
ATOM 2313 C C . CYS A 1 295 ? 97.470 36.582 24.127 1.00 32.39 295 CYS A C 1
ATOM 2314 O O . CYS A 1 295 ? 97.455 37.126 25.235 1.00 33.10 295 CYS A O 1
ATOM 2317 N N . ALA A 1 296 ? 97.304 35.264 23.946 1.00 32.36 296 ALA A N 1
ATOM 2318 C CA . ALA A 1 296 ? 97.061 34.332 25.061 1.00 32.08 296 ALA A CA 1
ATOM 2319 C C . ALA A 1 296 ? 98.300 34.272 25.968 1.00 32.19 296 ALA A C 1
ATOM 2320 O O . ALA A 1 296 ? 98.184 34.215 27.197 1.00 32.14 296 ALA A O 1
ATOM 2322 N N . ARG A 1 297 ? 99.481 34.298 25.357 1.00 32.01 297 ARG A N 1
ATOM 2323 C CA . ARG A 1 297 ? 100.726 34.217 26.117 1.00 32.19 297 ARG A CA 1
ATOM 2324 C C . ARG A 1 297 ? 100.928 35.468 26.985 1.00 31.31 297 ARG A C 1
ATOM 2325 O O . ARG A 1 297 ? 101.277 35.347 28.155 1.00 31.58 297 ARG A O 1
ATOM 2333 N N . ALA A 1 298 ? 100.667 36.646 26.420 1.00 30.72 298 ALA A N 1
ATOM 2334 C CA . ALA A 1 298 ? 100.875 37.912 27.118 1.00 31.07 298 ALA A CA 1
ATOM 2335 C C . ALA A 1 298 ? 99.815 38.171 28.200 1.00 30.82 298 ALA A C 1
ATOM 2336 O O . ALA A 1 298 ? 100.161 38.528 29.330 1.00 30.82 298 ALA A O 1
ATOM 2338 N N . LEU A 1 299 ? 98.541 37.993 27.852 1.00 30.03 299 LEU A N 1
ATOM 2339 C CA . LEU A 1 299 ? 97.444 38.184 28.806 1.00 29.39 299 LEU A CA 1
ATOM 2340 C C . LEU A 1 299 ? 97.552 37.228 29.991 1.00 29.84 299 LEU A C 1
ATOM 2341 O O . LEU A 1 299 ? 97.316 37.619 31.136 1.00 30.74 299 LEU A O 1
ATOM 2346 N N . ALA A 1 300 ? 97.940 35.983 29.739 1.00 30.13 300 ALA A N 1
ATOM 2347 C CA . ALA A 1 300 ? 98.202 35.048 30.838 1.00 30.29 300 ALA A CA 1
ATOM 2348 C C . ALA A 1 300 ? 99.159 35.676 31.863 1.00 30.47 300 ALA A C 1
ATOM 2349 O O . ALA A 1 300 ? 98.892 35.638 33.067 1.00 30.49 300 ALA A O 1
ATOM 2351 N N . GLN A 1 301 ? 100.268 36.250 31.378 1.00 30.07 301 GLN A N 1
ATOM 2352 C CA . GLN A 1 301 ? 101.231 36.922 32.255 1.00 30.20 301 GLN A CA 1
ATOM 2353 C C . GLN A 1 301 ? 100.569 38.036 33.043 1.00 30.18 301 GLN A C 1
ATOM 2354 O O . GLN A 1 301 ? 100.690 38.103 34.270 1.00 30.81 301 GLN A O 1
ATOM 2360 N N . THR A 1 302 ? 99.850 38.895 32.333 1.00 29.66 302 THR A N 1
ATOM 2361 C CA . THR A 1 302 ? 99.211 40.053 32.937 1.00 29.03 302 THR A CA 1
ATOM 2362 C C . THR A 1 302 ? 98.194 39.644 34.014 1.00 29.68 302 THR A C 1
ATOM 2363 O O . THR A 1 302 ? 98.163 40.227 35.101 1.00 30.09 302 THR A O 1
ATOM 2367 N N . LEU A 1 303 ? 97.381 38.639 33.718 1.00 29.90 303 LEU A N 1
ATOM 2368 C CA . LEU A 1 303 ? 96.404 38.138 34.680 1.00 30.16 303 LEU A CA 1
ATOM 2369 C C . LEU A 1 303 ? 97.073 37.511 35.902 1.00 30.21 303 LEU A C 1
ATOM 2370 O O . LEU A 1 303 ? 96.479 37.424 36.980 1.00 31.00 303 LEU A O 1
ATOM 2375 N N . ALA A 1 304 ? 98.321 37.106 35.753 1.00 30.53 304 ALA A N 1
ATOM 2376 C CA . ALA A 1 304 ? 99.051 36.500 36.875 1.00 30.49 304 ALA A CA 1
ATOM 2377 C C . ALA A 1 304 ? 99.968 37.504 37.557 1.00 30.50 304 ALA A C 1
ATOM 2378 O O . ALA A 1 304 ? 100.847 37.119 38.305 1.00 30.76 304 ALA A O 1
ATOM 2380 N N . GLY A 1 305 ? 99.769 38.794 37.291 1.00 31.41 305 GLY A N 1
ATOM 2381 C CA . GLY A 1 305 ? 100.546 39.852 37.981 1.00 32.33 305 GLY A CA 1
ATOM 2382 C C . GLY A 1 305 ? 101.891 40.214 37.355 1.00 33.08 305 GLY A C 1
ATOM 2383 O O . GLY A 1 305 ? 102.691 40.901 37.982 1.00 33.07 305 GLY A O 1
ATOM 2384 N N . ASN A 1 306 ? 102.154 39.736 36.138 1.00 33.40 306 ASN A N 1
ATOM 2385 C CA . ASN A 1 306 ? 103.329 40.174 35.367 1.00 34.32 306 ASN A CA 1
ATOM 2386 C C . ASN A 1 306 ? 102.914 40.976 34.119 1.00 35.05 306 ASN A C 1
ATOM 2387 O O . ASN A 1 306 ? 102.799 40.402 33.026 1.00 35.30 306 ASN A O 1
ATOM 2392 N N . PRO A 1 307 ? 102.684 42.303 34.270 1.00 35.41 307 PRO A N 1
ATOM 2393 C CA . PRO A 1 307 ? 102.091 43.083 33.163 1.00 35.46 307 PRO A CA 1
ATOM 2394 C C . PRO A 1 307 ? 102.901 42.945 31.870 1.00 35.76 307 PRO A C 1
ATOM 2395 O O . PRO A 1 307 ? 104.092 43.229 31.872 1.00 35.51 307 PRO A O 1
ATOM 2399 N N . SER A 1 308 ? 102.245 42.506 30.789 1.00 36.15 308 SER A N 1
ATOM 2400 C CA . SER A 1 308 ? 102.927 42.158 29.540 1.00 36.04 308 SER A CA 1
ATOM 2401 C C . SER A 1 308 ? 102.136 42.651 28.352 1.00 35.45 308 SER A C 1
ATOM 2402 O O . SER A 1 308 ? 100.933 42.703 28.415 1.00 35.61 308 SER A O 1
ATOM 2405 N N . GLN A 1 309 ? 102.837 42.968 27.267 1.00 35.14 309 GLN A N 1
ATOM 2406 C CA . GLN A 1 309 ? 102.256 43.417 25.999 1.00 34.88 309 GLN A CA 1
ATOM 2407 C C . GLN A 1 309 ? 102.673 42.465 24.889 1.00 33.55 309 GLN A C 1
ATOM 2408 O O . GLN A 1 309 ? 103.794 41.933 24.919 1.00 31.75 309 GLN A O 1
ATOM 2414 N N . VAL A 1 310 ? 101.790 42.281 23.900 1.00 32.19 310 VAL A N 1
ATOM 2415 C CA . VAL A 1 310 ? 102.165 41.654 22.632 1.00 31.39 310 VAL A CA 1
ATOM 2416 C C . VAL A 1 310 ? 103.007 42.606 21.786 1.00 30.80 310 VAL A C 1
ATOM 2417 O O . VAL A 1 310 ? 102.952 43.838 21.970 1.00 30.78 310 VAL A O 1
ATOM 2421 N N . ALA A 1 311 ? 103.773 42.036 20.860 1.00 29.60 311 ALA A N 1
ATOM 2422 C CA . ALA A 1 311 ? 104.444 42.800 19.820 1.00 29.16 311 ALA A CA 1
ATOM 2423 C C . ALA A 1 311 ? 104.516 41.931 18.572 1.00 29.15 311 ALA A C 1
ATOM 2424 O O . ALA A 1 311 ? 105.555 41.342 18.256 1.00 29.56 311 ALA A O 1
ATOM 2426 N N . TYR A 1 312 ? 103.405 41.853 17.857 1.00 28.96 312 TYR A N 1
ATOM 2427 C CA . TYR A 1 312 ? 103.289 40.974 16.701 1.00 28.48 312 TYR A CA 1
ATOM 2428 C C . TYR A 1 312 ? 104.478 41.045 15.740 1.00 28.54 312 TYR A C 1
ATOM 2429 O O . TYR A 1 312 ? 104.853 42.126 15.266 1.00 29.08 312 TYR A O 1
ATOM 2438 N N . GLY A 1 313 ? 105.053 39.885 15.434 1.00 28.63 313 GLY A N 1
ATOM 2439 C CA . GLY A 1 313 ? 106.031 39.777 14.356 1.00 27.90 313 GLY A CA 1
ATOM 2440 C C . GLY A 1 313 ? 105.258 39.484 13.072 1.00 28.86 313 GLY A C 1
ATOM 2441 O O . GLY A 1 313 ? 104.037 39.685 13.013 1.00 27.69 313 GLY A O 1
ATOM 2442 N N . PRO A 1 314 ? 105.962 39.001 12.027 1.00 29.78 314 PRO A N 1
ATOM 2443 C CA . PRO A 1 314 ? 105.292 38.662 10.772 1.00 29.65 314 PRO A CA 1
ATOM 2444 C C . PRO A 1 314 ? 104.314 37.521 11.032 1.00 30.89 314 PRO A C 1
ATOM 2445 O O . PRO A 1 314 ? 104.670 36.608 11.774 1.00 31.29 314 PRO A O 1
ATOM 2449 N N . MET A 1 315 ? 103.104 37.582 10.458 1.00 30.37 315 MET A N 1
ATOM 2450 C CA . MET A 1 315 ? 102.116 36.515 10.635 1.00 31.49 315 MET A CA 1
ATOM 2451 C C . MET A 1 315 ? 101.407 36.184 9.297 1.00 32.05 315 MET A C 1
ATOM 2452 O O . MET A 1 315 ? 100.257 36.603 9.073 1.00 32.63 315 MET A O 1
ATOM 2457 N N . PRO A 1 316 ? 102.096 35.456 8.398 1.00 32.47 316 PRO A N 1
ATOM 2458 C CA . PRO A 1 316 ? 101.511 35.097 7.096 1.00 32.77 316 PRO A CA 1
ATOM 2459 C C . PRO A 1 316 ? 100.267 34.240 7.240 1.00 33.06 316 PRO A C 1
ATOM 2460 O O . PRO A 1 316 ? 100.193 33.413 8.161 1.00 33.77 316 PRO A O 1
ATOM 2464 N N . VAL A 1 317 ? 99.310 34.437 6.334 1.00 32.55 317 VAL A N 1
ATOM 2465 C CA . VAL A 1 317 ? 98.091 33.644 6.271 1.00 32.50 317 VAL A CA 1
ATOM 2466 C C . VAL A 1 317 ? 98.238 32.528 5.214 1.00 33.36 317 VAL A C 1
ATOM 2467 O O . VAL A 1 317 ? 98.476 32.818 4.022 1.00 33.82 317 VAL A O 1
ATOM 2471 N N . THR A 1 318 ? 98.141 31.262 5.653 1.00 33.24 318 THR A N 1
ATOM 2472 C CA . THR A 1 318 ? 98.056 30.104 4.747 1.00 32.74 318 THR A CA 1
ATOM 2473 C C . THR A 1 318 ? 96.601 29.737 4.430 1.00 32.84 318 THR A C 1
ATOM 2474 O O . THR A 1 318 ? 95.819 29.344 5.317 1.00 32.04 318 THR A O 1
ATOM 2478 N N . VAL A 1 319 ? 96.217 29.884 3.165 1.00 32.31 319 VAL A N 1
ATOM 2479 C CA . VAL A 1 319 ? 94.820 29.639 2.795 1.00 30.83 319 VAL A CA 1
ATOM 2480 C C . VAL A 1 319 ? 94.701 28.173 2.390 1.00 31.73 319 VAL A C 1
ATOM 2481 O O . VAL A 1 319 ? 95.462 27.693 1.535 1.00 31.94 319 VAL A O 1
ATOM 2485 N N . LYS A 1 320 ? 93.804 27.435 3.033 1.00 31.74 320 LYS A N 1
ATOM 2486 C CA . LYS A 1 320 ? 93.750 25.972 2.787 1.00 32.29 320 LYS A CA 1
ATOM 2487 C C . LYS A 1 320 ? 92.946 25.611 1.524 1.00 31.69 320 LYS A C 1
ATOM 2488 O O . LYS A 1 320 ? 91.810 25.168 1.586 1.00 31.65 320 LYS A O 1
ATOM 2494 N N . THR A 1 321 ? 93.550 25.849 0.366 1.00 31.88 321 THR A N 1
ATOM 2495 C CA . THR A 1 321 ? 92.910 25.544 -0.921 1.00 30.68 321 THR A CA 1
ATOM 2496 C C . THR A 1 321 ? 93.869 24.645 -1.726 1.00 30.66 321 THR A C 1
ATOM 2497 O O . THR A 1 321 ? 94.665 25.132 -2.535 1.00 30.95 321 THR A O 1
ATOM 2501 N N . PRO A 1 322 ? 93.813 23.315 -1.491 1.00 30.23 322 PRO A N 1
ATOM 2502 C CA . PRO A 1 322 ? 94.733 22.398 -2.207 1.00 29.39 322 PRO A CA 1
ATOM 2503 C C . PRO A 1 322 ? 94.713 22.490 -3.745 1.00 28.81 322 PRO A C 1
ATOM 2504 O O . PRO A 1 322 ? 95.737 22.199 -4.397 1.00 28.29 322 PRO A O 1
ATOM 2508 N N . ALA A 1 323 ? 93.580 22.891 -4.310 1.00 28.18 323 ALA A N 1
ATOM 2509 C CA . ALA A 1 323 ? 93.453 23.095 -5.762 1.00 28.81 323 ALA A CA 1
ATOM 2510 C C . ALA A 1 323 ? 94.367 24.205 -6.291 1.00 28.94 323 ALA A C 1
ATOM 2511 O O . ALA A 1 323 ? 94.794 24.173 -7.442 1.00 29.17 323 ALA A O 1
ATOM 2513 N N . CYS A 1 324 ? 94.641 25.187 -5.440 1.00 29.71 324 CYS A N 1
ATOM 2514 C CA . CYS A 1 324 ? 95.617 26.236 -5.717 1.00 29.48 324 CYS A CA 1
ATOM 2515 C C . CYS A 1 324 ? 96.154 26.736 -4.380 1.00 29.47 324 CYS A C 1
ATOM 2516 O O . CYS A 1 324 ? 95.615 27.700 -3.812 1.00 28.29 324 CYS A O 1
ATOM 2519 N N . PRO A 1 325 ? 97.196 26.058 -3.852 1.00 29.39 325 PRO A N 1
ATOM 2520 C CA . PRO A 1 325 ? 97.764 26.462 -2.556 1.00 29.52 325 PRO A CA 1
ATOM 2521 C C . PRO A 1 325 ? 98.127 27.958 -2.561 1.00 30.02 325 PRO A C 1
ATOM 2522 O O . PRO A 1 325 ? 98.535 28.518 -3.606 1.00 29.16 325 PRO A O 1
ATOM 2526 N N . LEU A 1 326 ? 97.927 28.597 -1.409 1.00 30.39 326 LEU A N 1
ATOM 2527 C CA . LEU A 1 326 ? 98.092 30.029 -1.298 1.00 30.95 326 LEU A CA 1
ATOM 2528 C C . LEU A 1 326 ? 98.618 30.419 0.072 1.00 31.86 326 LEU A C 1
ATOM 2529 O O . LEU A 1 326 ? 98.096 29.966 1.093 1.00 32.44 326 LEU A O 1
ATOM 2534 N N . VAL A 1 327 ? 99.658 31.261 0.077 1.00 32.08 327 VAL A N 1
ATOM 2535 C CA . VAL A 1 327 ? 100.116 31.939 1.285 1.00 30.88 327 VAL A CA 1
ATOM 2536 C C . VAL A 1 327 ? 100.178 33.444 1.012 1.00 31.64 327 VAL A C 1
ATOM 2537 O O . VAL A 1 327 ? 100.822 33.885 0.064 1.00 31.98 327 VAL A O 1
ATOM 2541 N N . VAL A 1 328 ? 99.508 34.233 1.842 1.00 31.70 328 VAL A N 1
ATOM 2542 C CA . VAL A 1 328 ? 99.500 35.664 1.675 1.00 32.17 328 VAL A CA 1
ATOM 2543 C C . VAL A 1 328 ? 99.918 36.362 2.987 1.00 33.25 328 VAL A C 1
ATOM 2544 O O . VAL A 1 328 ? 99.538 35.945 4.082 1.00 33.37 328 VAL A O 1
ATOM 2548 N N . SER A 1 329 ? 100.750 37.396 2.852 1.00 33.05 329 SER A N 1
ATOM 2549 C CA . SER A 1 329 ? 101.218 38.199 3.975 1.00 32.13 329 SER A CA 1
ATOM 2550 C C . SER A 1 329 ? 101.073 39.662 3.550 1.00 32.23 329 SER A C 1
ATOM 2551 O O . SER A 1 329 ? 101.985 40.236 2.912 1.00 32.01 329 SER A O 1
ATOM 2554 N N . PRO A 1 330 ? 99.901 40.246 3.829 1.00 31.52 330 PRO A N 1
ATOM 2555 C CA . PRO A 1 330 ? 99.716 41.661 3.499 1.00 32.03 330 PRO A CA 1
ATOM 2556 C C . PRO A 1 330 ? 100.788 42.520 4.193 1.00 31.97 330 PRO A C 1
ATOM 2557 O O . PRO A 1 330 ? 101.225 42.182 5.298 1.00 31.35 330 PRO A O 1
ATOM 2561 N N . PRO A 1 331 ? 101.197 43.630 3.558 1.00 32.32 331 PRO A N 1
ATOM 2562 C CA . PRO A 1 331 ? 102.130 44.532 4.222 1.00 32.57 331 PRO A CA 1
ATOM 2563 C C . PRO A 1 331 ? 101.516 45.090 5.498 1.00 32.80 331 PRO A C 1
ATOM 2564 O O . PRO A 1 331 ? 100.297 45.265 5.550 1.00 31.79 331 PRO A O 1
ATOM 2568 N N . PRO A 1 332 ? 102.353 45.391 6.511 1.00 33.70 332 PRO A N 1
ATOM 2569 C CA . PRO A 1 332 ? 101.838 46.079 7.703 1.00 34.29 332 PRO A CA 1
ATOM 2570 C C . PRO A 1 332 ? 101.153 47.393 7.318 1.00 35.73 332 PR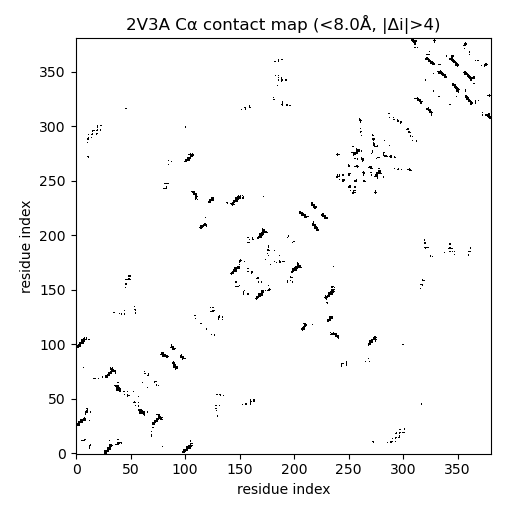O A C 1
ATOM 2571 O O . PRO A 1 332 ? 101.586 48.085 6.378 1.00 34.31 332 PRO A O 1
ATOM 2575 N N . ARG A 1 333 ? 100.070 47.700 8.036 1.00 37.26 333 ARG A N 1
ATOM 2576 C CA A ARG A 1 333 ? 99.281 48.907 7.823 0.50 38.20 333 ARG A CA 1
ATOM 2577 C CA B ARG A 1 333 ? 99.304 48.920 7.787 0.50 38.11 333 ARG A CA 1
ATOM 2578 C C . ARG A 1 333 ? 100.150 50.165 7.946 1.00 38.82 333 ARG A C 1
ATOM 2579 O O . ARG A 1 333 ? 101.079 50.208 8.765 1.00 38.70 333 ARG A O 1
ATOM 2594 N N . GLY A 1 334 ? 99.854 51.168 7.121 1.00 39.51 334 GLY A N 1
ATOM 2595 C CA . GLY A 1 334 ? 100.648 52.395 7.088 1.00 41.00 334 GLY A CA 1
ATOM 2596 C C . GLY A 1 334 ? 102.048 52.154 6.541 1.00 41.82 334 GLY A C 1
ATOM 2597 O O . GLY A 1 334 ? 103.020 52.792 6.967 1.00 42.20 334 GLY A O 1
ATOM 2598 N N . MET A 1 335 ? 102.134 51.220 5.599 1.00 42.16 335 MET A N 1
ATOM 2599 C CA . MET A 1 335 ? 103.376 50.818 4.971 1.00 42.74 335 MET A CA 1
ATOM 2600 C C . MET A 1 335 ? 102.966 50.297 3.603 1.00 42.86 335 MET A C 1
ATOM 2601 O O . MET A 1 335 ? 102.021 49.508 3.487 1.00 43.62 335 MET A O 1
ATOM 2606 N N . ASP A 1 336 ? 103.610 50.796 2.557 1.00 42.85 336 ASP A N 1
ATOM 2607 C CA . ASP A 1 336 ? 103.336 50.273 1.219 1.00 42.73 336 ASP A CA 1
ATOM 2608 C C . ASP A 1 336 ? 104.576 50.314 0.323 1.00 41.23 336 ASP A C 1
ATOM 2609 O O . ASP A 1 336 ? 105.618 50.857 0.697 1.00 40.24 336 ASP A O 1
ATOM 2614 N N . GLY A 1 337 ? 104.427 49.716 -0.850 1.00 39.82 337 GLY A N 1
ATOM 2615 C CA . GLY A 1 337 ? 105.460 49.663 -1.854 1.00 38.96 337 GLY A CA 1
ATOM 2616 C C . GLY A 1 337 ? 104.880 49.160 -3.1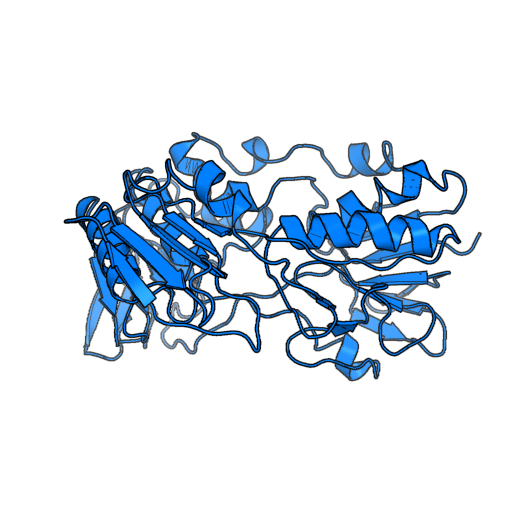53 1.00 37.94 337 GLY A C 1
ATOM 2617 O O . GLY A 1 337 ? 103.678 48.975 -3.268 1.00 37.77 337 GLY A O 1
ATOM 2618 N N . GLN A 1 338 ? 105.745 48.942 -4.135 1.00 37.57 338 GLN A N 1
ATOM 2619 C CA A GLN A 1 338 ? 105.331 48.490 -5.465 0.50 37.11 338 GLN A CA 1
ATOM 2620 C CA B GLN A 1 338 ? 105.297 48.507 -5.440 0.50 37.27 338 GLN A CA 1
ATOM 2621 C C . GLN A 1 338 ? 105.059 46.990 -5.463 1.00 36.65 338 GLN A C 1
ATOM 2622 O O . GLN A 1 338 ? 105.838 46.214 -4.901 1.00 36.18 338 GLN A O 1
ATOM 2633 N N . TRP A 1 339 ? 103.955 46.580 -6.086 1.00 36.38 339 TRP A N 1
ATOM 2634 C CA . TRP A 1 339 ? 103.626 45.151 -6.216 1.00 36.19 339 TRP A CA 1
ATOM 2635 C C . TRP A 1 339 ? 104.147 44.646 -7.551 1.00 36.09 339 TRP A C 1
ATOM 2636 O O . TRP A 1 339 ? 103.866 45.250 -8.579 1.00 36.34 339 TRP A O 1
ATOM 2647 N N . LEU A 1 340 ? 104.907 43.555 -7.536 1.00 35.60 340 LEU A N 1
ATOM 2648 C CA . LEU A 1 340 ? 105.411 42.967 -8.765 1.00 35.41 340 LEU A CA 1
ATOM 2649 C C . LEU A 1 340 ? 104.899 41.554 -8.883 1.00 34.71 340 LEU A C 1
ATOM 2650 O O . LEU A 1 340 ? 105.027 40.796 -7.947 1.00 35.35 340 LEU A O 1
ATOM 2655 N N . VAL A 1 341 ? 104.330 41.198 -10.027 1.00 34.06 341 VAL A N 1
ATOM 2656 C CA . VAL A 1 341 ? 103.901 39.826 -10.284 1.00 33.59 341 VAL A CA 1
ATOM 2657 C C . VAL A 1 341 ? 105.026 39.066 -10.982 1.00 34.02 341 VAL A C 1
ATOM 2658 O O . VAL A 1 341 ? 105.465 39.461 -12.057 1.00 33.84 341 VAL A O 1
ATOM 2662 N N . GLU A 1 342 ? 105.486 37.985 -10.357 1.00 34.25 342 GLU A N 1
ATOM 2663 C CA . GLU A 1 342 ? 106.483 37.081 -10.951 1.00 34.93 342 GLU A CA 1
ATOM 2664 C C . GLU A 1 342 ? 105.886 35.673 -11.117 1.00 35.22 342 GLU A C 1
ATOM 2665 O O . GLU A 1 342 ? 104.867 35.344 -10.494 1.00 34.40 342 GLU A O 1
ATOM 2671 N N . GLY A 1 343 ? 106.526 34.845 -11.940 1.00 35.53 343 GLY A N 1
ATOM 2672 C CA . GLY A 1 343 ? 106.084 33.461 -12.140 1.00 36.16 343 GLY A CA 1
ATOM 2673 C C . GLY A 1 343 ? 105.124 33.372 -13.309 1.00 37.17 343 GLY A C 1
ATOM 2674 O O . GLY A 1 343 ? 104.924 34.357 -14.031 1.00 37.34 343 GLY A O 1
ATOM 2675 N N . SER A 1 344 ? 104.502 32.212 -13.506 1.00 37.63 344 SER A N 1
ATOM 2676 C CA . SER A 1 344 ? 103.578 32.072 -14.633 1.00 38.12 344 SER A CA 1
ATOM 2677 C C . SER A 1 344 ? 102.383 31.150 -14.386 1.00 37.82 344 SER A C 1
ATOM 2678 O O . SER A 1 344 ? 102.336 30.404 -13.406 1.00 37.96 344 SER A O 1
ATOM 2681 N N . GLY A 1 345 ? 101.428 31.214 -15.307 1.00 37.48 345 GLY A N 1
ATOM 2682 C CA . GLY A 1 345 ? 100.192 30.482 -15.192 1.00 37.15 345 GLY A CA 1
ATOM 2683 C C . GLY A 1 345 ? 99.589 30.685 -13.827 1.00 36.50 345 GLY A C 1
ATOM 2684 O O . GLY A 1 345 ? 99.224 31.809 -13.459 1.00 37.53 345 GLY A O 1
ATOM 2685 N N . THR A 1 346 ? 99.530 29.603 -13.057 1.00 35.48 346 THR A N 1
ATOM 2686 C CA . THR A 1 346 ? 98.909 29.629 -11.728 1.00 34.23 346 THR A CA 1
ATOM 2687 C C . THR A 1 346 ? 99.926 29.526 -10.567 1.00 33.56 346 THR A C 1
ATOM 2688 O O . THR A 1 346 ? 99.541 29.469 -9.396 1.00 33.24 346 THR A O 1
ATOM 2692 N N . ASP A 1 347 ? 101.212 29.491 -10.912 1.00 33.00 347 ASP A N 1
ATOM 2693 C CA . ASP A 1 347 ? 102.318 29.509 -9.948 1.00 33.54 347 ASP A CA 1
ATOM 2694 C C . ASP A 1 347 ? 102.892 30.936 -9.874 1.00 33.21 347 ASP A C 1
ATOM 2695 O O . ASP A 1 347 ? 103.868 31.272 -10.550 1.00 34.28 347 ASP A O 1
ATOM 2700 N N . LEU A 1 348 ? 102.271 31.776 -9.068 1.00 32.37 348 LEU A N 1
ATOM 2701 C CA . LEU A 1 348 ? 102.628 33.181 -9.038 1.00 31.75 348 LEU A CA 1
ATOM 2702 C C . LEU A 1 348 ? 103.339 33.561 -7.751 1.00 31.49 348 LEU A C 1
ATOM 2703 O O . LEU A 1 348 ? 102.982 33.085 -6.675 1.00 31.92 348 LEU A O 1
ATOM 2708 N N . LYS A 1 349 ? 104.372 34.389 -7.872 1.00 31.42 349 LYS A N 1
ATOM 2709 C CA . LYS A 1 349 ? 104.998 35.023 -6.717 1.00 31.23 349 LYS A CA 1
ATOM 2710 C C . LYS A 1 349 ? 104.764 36.534 -6.871 1.00 31.09 349 LYS A C 1
ATOM 2711 O O . LYS A 1 349 ? 105.324 37.178 -7.761 1.00 31.53 349 LYS A O 1
ATOM 2717 N N . VAL A 1 350 ? 103.880 37.081 -6.041 1.00 30.76 350 VAL A N 1
ATOM 2718 C CA . VAL A 1 350 ? 103.598 38.514 -6.062 1.00 30.47 350 VAL A CA 1
ATOM 2719 C C . VAL A 1 350 ? 104.246 39.156 -4.835 1.00 30.00 350 VAL A C 1
ATOM 2720 O O . VAL A 1 350 ? 103.919 38.795 -3.691 1.00 31.20 350 VAL A O 1
ATOM 2724 N N . LEU A 1 351 ? 105.162 40.085 -5.070 1.00 28.71 351 LEU A N 1
ATOM 2725 C CA . LEU A 1 351 ? 105.932 40.711 -4.008 1.00 28.45 351 LEU A CA 1
ATOM 2726 C C . LEU A 1 351 ? 105.664 42.202 -3.926 1.00 28.85 351 LEU A C 1
ATOM 2727 O O . LEU A 1 351 ? 105.557 42.876 -4.955 1.00 28.83 351 LEU A O 1
ATOM 2732 N N . CYS A 1 352 ? 105.560 42.701 -2.695 1.00 29.42 352 CYS A N 1
ATOM 2733 C CA . CYS A 1 352 ? 105.443 44.129 -2.416 1.00 29.19 352 CYS A CA 1
ATOM 2734 C C . CYS A 1 352 ? 106.777 44.587 -1.819 1.00 29.09 352 CYS A C 1
ATOM 2735 O O . CYS A 1 352 ? 107.176 44.116 -0.744 1.00 28.56 352 CYS A O 1
ATOM 2738 N N . ARG A 1 353 ? 107.471 45.475 -2.526 1.00 29.64 353 ARG A N 1
ATOM 2739 C CA . ARG A 1 353 ? 108.767 46.000 -2.071 1.00 30.84 353 ARG A CA 1
ATOM 2740 C C . ARG A 1 353 ? 108.657 47.457 -1.727 1.00 31.00 353 ARG A C 1
ATOM 2741 O O . ARG A 1 353 ? 108.104 48.228 -2.499 1.00 31.10 353 ARG A O 1
ATOM 2749 N N . ASP A 1 354 ? 109.241 47.831 -0.594 1.00 31.75 354 ASP A N 1
ATOM 2750 C CA . ASP A 1 354 ? 109.268 49.212 -0.158 1.00 32.27 354 ASP A CA 1
ATOM 2751 C C . ASP A 1 354 ? 110.370 49.991 -0.908 1.00 33.10 354 ASP A C 1
ATOM 2752 O O . ASP A 1 354 ? 111.056 49.438 -1.774 1.00 33.24 354 ASP A O 1
ATOM 2757 N N . THR A 1 355 ? 110.526 51.272 -0.587 1.00 33.57 355 THR A N 1
ATOM 2758 C CA . THR A 1 355 ? 111.443 52.126 -1.313 1.00 34.57 355 THR A CA 1
ATOM 2759 C C . THR A 1 355 ? 112.909 51.713 -1.107 1.00 34.42 355 THR A C 1
ATOM 2760 O O . THR A 1 355 ? 113.754 51.989 -1.955 1.00 34.52 355 THR A O 1
ATOM 2764 N N . ALA A 1 356 ? 113.208 51.056 0.012 1.00 34.47 356 ALA A N 1
ATOM 2765 C CA . ALA A 1 356 ? 114.544 50.470 0.196 1.00 34.30 356 ALA A CA 1
ATOM 2766 C C . ALA A 1 356 ? 114.767 49.246 -0.720 1.00 33.92 356 ALA A C 1
ATOM 2767 O O . ALA A 1 356 ? 115.903 48.860 -0.968 1.00 34.48 356 ALA A O 1
ATOM 2769 N N . GLY A 1 357 ? 113.691 48.665 -1.246 1.00 32.84 357 GLY A N 1
ATOM 2770 C CA . GLY A 1 357 ? 113.812 47.468 -2.056 1.00 31.62 357 GLY A CA 1
ATOM 2771 C C . GLY A 1 357 ? 113.567 46.196 -1.256 1.00 31.19 357 GLY A C 1
ATOM 2772 O O . GLY A 1 357 ? 113.767 45.102 -1.781 1.00 32.06 357 GLY A O 1
ATOM 2773 N N . ARG A 1 358 ? 113.110 46.341 -0.007 1.00 29.94 358 ARG A N 1
ATOM 2774 C CA A ARG A 1 358 ? 112.852 45.189 0.853 0.50 29.33 358 ARG A CA 1
ATOM 2775 C CA B ARG A 1 358 ? 112.839 45.226 0.908 0.50 29.83 358 ARG A CA 1
ATOM 2776 C C . ARG A 1 358 ? 111.426 44.674 0.704 1.00 29.57 358 ARG A C 1
ATOM 2777 O O . ARG A 1 358 ? 110.457 45.447 0.622 1.00 29.83 358 ARG A O 1
ATOM 2792 N N . VAL A 1 359 ? 111.305 43.351 0.645 1.00 29.21 359 VAL A N 1
ATOM 2793 C CA . VAL A 1 359 ? 110.005 42.687 0.566 1.00 28.55 359 VAL A CA 1
ATOM 2794 C C . VAL A 1 359 ? 109.268 42.905 1.887 1.00 28.89 359 VAL A C 1
ATOM 2795 O O . VAL A 1 359 ? 109.722 42.438 2.944 1.00 28.26 359 VAL A O 1
ATOM 2799 N N . ILE A 1 360 ? 108.146 43.631 1.823 1.00 29.20 360 ILE A N 1
ATOM 2800 C CA . ILE A 1 360 ? 107.305 43.901 3.022 1.00 29.00 360 ILE A CA 1
ATOM 2801 C C . ILE A 1 360 ? 105.982 43.105 3.047 1.00 29.05 360 ILE A C 1
ATOM 2802 O O . ILE A 1 360 ? 105.288 43.040 4.066 1.00 29.39 360 ILE A O 1
ATOM 2807 N N . GLY A 1 361 ? 105.638 42.504 1.916 1.00 28.99 361 GLY A N 1
ATOM 2808 C CA . GLY A 1 361 ? 104.470 41.672 1.812 1.00 28.39 361 GLY A CA 1
ATOM 2809 C C . GLY A 1 361 ? 104.554 40.817 0.575 1.00 28.98 361 GLY A C 1
ATOM 2810 O O . GLY A 1 361 ? 105.382 41.070 -0.313 1.00 29.00 361 GLY A O 1
ATOM 2811 N N . TYR A 1 362 ? 103.682 39.811 0.503 1.00 29.33 362 TYR A N 1
ATOM 2812 C CA . TYR A 1 362 ? 103.661 38.884 -0.638 1.00 30.00 362 TYR A CA 1
ATOM 2813 C C . TYR A 1 362 ? 102.331 38.118 -0.779 1.00 30.07 362 TYR A C 1
ATOM 2814 O O . TYR A 1 362 ? 101.526 38.080 0.155 1.00 31.30 362 TYR A O 1
ATOM 2823 N N . ALA A 1 363 ? 102.117 37.543 -1.960 1.00 30.12 363 ALA A N 1
ATOM 2824 C CA . ALA A 1 363 ? 101.087 36.535 -2.211 1.00 30.23 363 ALA A CA 1
ATOM 2825 C C . ALA A 1 363 ? 101.743 35.476 -3.087 1.00 30.50 363 ALA A C 1
ATOM 2826 O O . ALA A 1 363 ? 102.377 35.800 -4.095 1.00 31.38 363 ALA A O 1
ATOM 2828 N N . LEU A 1 364 ? 101.631 34.220 -2.660 1.00 31.10 364 LEU A N 1
ATOM 2829 C CA . LEU A 1 364 ? 102.271 33.076 -3.289 1.00 30.82 364 LEU A CA 1
ATOM 2830 C C . LEU A 1 364 ? 101.192 32.040 -3.586 1.00 31.34 364 LEU A C 1
ATOM 2831 O O . LEU A 1 364 ? 100.416 31.628 -2.679 1.00 31.62 364 LEU A O 1
ATOM 2836 N N . THR A 1 365 ? 101.101 31.658 -4.857 1.00 31.42 365 THR A N 1
ATOM 2837 C CA . THR A 1 365 ? 100.128 30.652 -5.315 1.00 31.83 365 THR A CA 1
ATOM 2838 C C . THR A 1 365 ? 100.810 29.426 -5.974 1.00 31.84 365 THR A C 1
ATOM 2839 O O . THR A 1 365 ? 101.926 29.522 -6.531 1.00 31.66 365 THR A O 1
ATOM 2843 N N . GLY A 1 366 ? 100.133 28.281 -5.894 1.00 31.80 366 GLY A N 1
ATOM 2844 C CA . GLY A 1 366 ? 100.567 27.065 -6.573 1.00 31.45 366 GLY A CA 1
ATOM 2845 C C . GLY A 1 366 ? 101.942 26.662 -6.108 1.00 31.31 366 GLY A C 1
ATOM 2846 O O . GLY A 1 366 ? 102.220 26.686 -4.922 1.00 31.60 366 GLY A O 1
ATOM 2847 N N . ALA A 1 367 ? 102.823 26.325 -7.039 1.00 31.68 367 ALA A N 1
ATOM 2848 C CA . ALA A 1 367 ? 104.168 25.886 -6.668 1.00 32.10 367 ALA A CA 1
ATOM 2849 C C . ALA A 1 367 ? 104.980 26.931 -5.877 1.00 32.45 367 ALA A C 1
ATOM 2850 O O . ALA A 1 367 ? 105.874 26.567 -5.129 1.00 32.93 367 ALA A O 1
ATOM 2852 N N . ALA A 1 368 ? 104.651 28.213 -6.026 1.00 32.66 368 ALA A N 1
ATOM 2853 C CA . ALA A 1 368 ? 105.409 29.300 -5.383 1.00 32.79 368 ALA A CA 1
ATOM 2854 C C . ALA A 1 368 ? 105.315 29.337 -3.853 1.00 32.81 368 ALA A C 1
ATOM 2855 O O . ALA A 1 368 ? 106.153 29.961 -3.201 1.00 33.38 368 ALA A O 1
ATOM 2857 N N . VAL A 1 369 ? 104.318 28.666 -3.275 1.00 32.74 369 VAL A N 1
ATOM 2858 C CA . VAL A 1 369 ? 104.215 28.566 -1.811 1.00 32.90 369 VAL A CA 1
ATOM 2859 C C . VAL A 1 369 ? 105.485 27.951 -1.192 1.00 34.31 369 VAL A C 1
ATOM 2860 O O . VAL A 1 369 ? 105.758 28.171 -0.007 1.00 35.03 369 VAL A O 1
ATOM 2864 N N . ASN A 1 370 ? 106.261 27.207 -1.984 1.00 34.75 370 ASN A N 1
ATOM 2865 C CA A ASN A 1 370 ? 107.462 26.582 -1.437 0.50 35.65 370 ASN A CA 1
ATOM 2866 C CA B ASN A 1 370 ? 107.499 26.585 -1.506 0.50 35.89 370 ASN A CA 1
ATOM 2867 C C . ASN A 1 370 ? 108.496 27.626 -1.017 1.00 36.11 370 ASN A C 1
ATOM 2868 O O . ASN A 1 370 ? 109.445 27.303 -0.310 1.00 35.91 370 ASN A O 1
ATOM 2877 N N . GLU A 1 371 ? 108.267 28.880 -1.421 1.00 36.25 371 GLU A N 1
ATOM 2878 C CA . GLU A 1 371 ? 109.175 29.977 -1.107 1.00 36.75 371 GLU A CA 1
ATOM 2879 C C . GLU A 1 371 ? 108.820 30.716 0.170 1.00 36.36 371 GLU A C 1
ATOM 2880 O O . GLU A 1 371 ? 109.514 31.666 0.540 1.00 35.85 371 GLU A O 1
ATOM 2886 N N . LYS A 1 372 ? 107.744 30.280 0.828 1.00 35.75 372 LYS A N 1
ATOM 2887 C CA . LYS A 1 372 ? 107.248 30.937 2.034 1.00 35.63 372 LYS A CA 1
ATOM 2888 C C . LYS A 1 372 ? 108.289 31.086 3.155 1.00 35.49 372 LYS A C 1
ATOM 2889 O O . LYS A 1 372 ? 108.405 32.156 3.762 1.00 35.89 372 LYS A O 1
ATOM 2895 N N . LEU A 1 373 ? 109.023 30.015 3.438 1.00 34.61 373 LEU A N 1
ATOM 2896 C CA . LEU A 1 373 ? 109.985 30.029 4.533 1.00 34.28 373 LEU A CA 1
ATOM 2897 C C . LEU A 1 373 ? 111.167 30.990 4.238 1.00 33.41 373 LEU A C 1
ATOM 2898 O O . LEU A 1 373 ? 111.583 31.736 5.123 1.00 33.82 373 LEU A O 1
ATOM 2903 N N . ALA A 1 374 ? 111.676 30.993 3.009 1.00 31.88 374 ALA A N 1
ATOM 2904 C CA . ALA A 1 374 ? 112.693 31.982 2.607 1.00 31.37 374 ALA A CA 1
ATOM 2905 C C . ALA A 1 374 ? 112.176 33.432 2.758 1.00 30.87 374 ALA A C 1
ATOM 2906 O O . ALA A 1 374 ? 112.802 34.254 3.433 1.00 30.76 374 ALA A O 1
ATOM 2908 N N . LEU A 1 375 ? 111.011 33.712 2.174 1.00 29.92 375 LEU A N 1
ATOM 2909 C CA . LEU A 1 375 ? 110.468 35.067 2.110 1.00 29.67 375 LEU A CA 1
ATOM 2910 C C . LEU A 1 375 ? 110.075 35.618 3.470 1.00 29.88 375 LEU A C 1
ATOM 2911 O O . LEU A 1 375 ? 110.203 36.819 3.698 1.00 30.35 375 LEU A O 1
ATOM 2916 N N . ASN A 1 376 ? 109.623 34.741 4.374 1.00 29.90 376 ASN A N 1
ATOM 2917 C CA . ASN A 1 376 ? 109.341 35.105 5.770 1.00 29.64 376 ASN A CA 1
ATOM 2918 C C . ASN A 1 376 ? 110.506 35.810 6.479 1.00 29.29 376 ASN A C 1
ATOM 2919 O O . ASN A 1 376 ? 110.292 36.598 7.407 1.00 28.39 376 ASN A O 1
ATOM 2924 N N . LYS A 1 377 ? 111.734 35.519 6.045 1.00 29.24 377 LYS A N 1
ATOM 2925 C CA . LYS A 1 377 ? 112.916 36.160 6.630 1.00 29.84 377 LYS A CA 1
ATOM 2926 C C . LYS A 1 377 ? 113.055 37.653 6.231 1.00 29.79 377 LYS A C 1
ATOM 2927 O O . LYS A 1 377 ? 113.905 38.378 6.763 1.00 29.98 377 LYS A O 1
ATOM 2933 N N . GLU A 1 378 ? 112.224 38.097 5.290 1.00 29.53 378 GLU A N 1
ATOM 2934 C CA . GLU A 1 378 ? 112.301 39.470 4.791 1.00 29.57 378 GLU A CA 1
ATOM 2935 C C . GLU A 1 378 ? 111.366 40.368 5.571 1.00 29.20 378 GLU A C 1
ATOM 2936 O O . GLU A 1 378 ? 111.583 41.576 5.672 1.00 30.02 378 GLU A O 1
ATOM 2942 N N . LEU A 1 379 ? 110.356 39.757 6.161 1.00 28.82 379 LEU A N 1
ATOM 2943 C CA . LEU A 1 379 ? 109.176 40.482 6.602 1.00 29.51 379 LEU A CA 1
ATOM 2944 C C . LEU A 1 379 ? 109.382 41.346 7.839 1.00 29.95 379 LEU A C 1
ATOM 2945 O O . LEU A 1 379 ? 110.022 40.928 8.823 1.00 30.34 379 LEU A O 1
ATOM 2950 N N . PRO A 1 380 ? 108.782 42.539 7.827 1.00 30.54 380 PRO A N 1
ATOM 2951 C CA . PRO A 1 380 ? 108.709 43.350 9.053 1.00 30.58 380 PRO A CA 1
ATOM 2952 C C . PRO A 1 380 ? 107.610 42.775 9.938 1.00 30.99 380 PRO A C 1
ATOM 2953 O O . PRO A 1 380 ? 106.693 42.091 9.440 1.00 30.77 380 PRO A O 1
ATOM 2957 N N . GLY A 1 381 ? 107.685 43.028 11.239 1.00 31.08 381 GLY A N 1
ATOM 2958 C CA . GLY A 1 381 ? 106.600 42.633 12.109 1.00 31.69 381 GLY A CA 1
ATOM 2959 C C . GLY A 1 381 ? 105.355 43.455 11.827 1.00 32.36 381 GLY A C 1
ATOM 2960 O O . GLY A 1 381 ? 105.447 44.575 11.300 1.00 32.51 381 GLY A O 1
ATOM 2961 N N . LEU A 1 382 ? 104.196 42.908 12.186 1.00 32.78 382 LEU A N 1
ATOM 2962 C CA . LEU A 1 382 ? 102.926 43.634 12.074 1.00 33.82 382 LEU A CA 1
ATOM 2963 C C . LEU A 1 382 ? 102.769 44.795 13.054 1.00 33.73 382 LEU A C 1
ATOM 2964 O O . LEU A 1 382 ? 101.968 45.696 12.804 1.00 34.24 382 LEU A O 1
ATOM 2969 N N . MET A 1 383 ? 103.510 44.779 14.154 1.00 33.60 383 MET A N 1
ATOM 2970 C CA . MET A 1 383 ? 103.528 45.922 15.064 1.00 34.17 383 MET A CA 1
ATOM 2971 C C . MET A 1 383 ? 104.951 46.465 15.164 1.00 36.10 383 MET A C 1
ATOM 2972 O O . MET A 1 383 ? 105.909 45.698 15.056 1.00 36.56 383 MET A O 1
ATOM 2977 N N . ALA A 1 384 ? 105.083 47.781 15.357 1.00 37.82 384 ALA A N 1
ATOM 2978 C CA . ALA A 1 384 ? 106.381 48.403 15.611 1.00 39.21 384 ALA A CA 1
ATOM 2979 C C . ALA A 1 384 ? 106.568 48.543 17.114 1.00 40.24 384 ALA A C 1
ATOM 2980 O O . ALA A 1 384 ? 105.572 48.510 17.862 1.00 41.14 384 ALA A O 1
#

Foldseek 3Di:
DFAEEEEDLEPLRLLLLVLLCVQDVDGAYEYEYLAQNFYFHLVCLLQCLVVVHALVSGTDDGRVVSCVVSVYHYHYNFDWDADAQVQQWTDGPPDIGHHPFYEYAHAWDFDDDDAAEPCRVQAQERRDSVSRNVVVVLCVPFAEEEEEAQELSRLSNLQNCLSNRHAYEYEYQAPFHRPPFDDRVLRVLSVVLSVVSNYHYDYRWDFHYWYDDDQAIWTQIPVGDTDTGRGYYYHHDIFADCPNVVVNPWDADSAQEAEQLQDIPGPRYGYAEQRYQYNNRRDHDDVRSSQNSNQNSCVVSPNRGGGAFFFDWDWRNRVSKTKIWGDAAPPFFADWDWDDDDSQIWIFTAGPVRFTAIIMGIHPRVVCVVVNSVRYGGNGD

Sequence (381 aa):
RRAPLVIIGTGLAGYNLARREWRKLDGEETPLLMITADDGRSYSKPMLSTGFSKNNKDADGLAMAEPGAMAEQQLNARRILTHHTRVTGIDPGHQRIWIGEEEVRRYRDLVLAWGAEEPIRRVPVEGDAQDALYPINDLEDYARFRQQAAAGKRRRVLLLGAGLIGCEFANDLSSSGGYQLDVVAPCEQVMPGLLHPAAAKAVQAGLEGLGVRFHLGPVLASSLKKAGEGLEAHLSDGEVIPCDLVVSAVGLRRPRTEELAFAAGLAVNRGIVVDRSLRRTSHANIYALGDCAEVDGLNLLYVMPLMACARALAQTLAGNPSQVAYGPMPVTVKTPACPLVVSPPPRRGMDGQQWLVEGSGTDLKVLCRDTAGRRVIGYALTGAAVNNEKLALNKELPGLMA

InterPro domains:
  IPR023753 FAD/NAD(P)-binding domain [PF07992] (7-281)
  IPR036188 FAD/NAD(P)-binding domain superfamily [G3DSA:3.50.50.60] (8-280)
  IPR036188 FAD/NAD(P)-binding domain superfamily [G3DSA:3.50.50.60] (110-244)
  IPR036188 FAD/NAD(P)-binding domain superfamily [SSF51905] (1-323)
  IPR041364 Rubredoxin binding domain [PF18113] (309-379)
  IPR050260 FAD-dependent oxidoreductase [PTHR43429] (6-309)

Solvent-accessible surface area: 17132 Å² total; per-residue (Å²): 245,53,26,0,0,0,12,9,6,37,40,8,0,14,24,0,0,86,21,0,36,138,81,27,48,166,27,51,7,22,0,0,8,47,32,34,0,39,13,19,27,74,53,61,5,9,17,0,36,56,119,139,74,78,6,97,41,4,26,125,29,96,32,51,58,27,22,149,151,8,98,17,165,22,37,52,124,27,170,15,71,11,13,23,16,66,100,79,40,0,83,33,54,176,122,73,26,124,6,72,13,0,0,0,8,29,18,4,59,39,60,198,44,119,13,111,21,102,3,73,124,35,41,59,50,14,17,35,4,38,19,3,35,138,1,50,144,31,0,66,89,90,136,85,2,0,0,6,4,3,22,54,55,1,3,8,8,0,5,9,3,18,69,32,48,29,85,3,26,2,3,3,87,38,156,31,0,2,65,92,50,9,45,83,29,0,2,157,4,0,41,47,16,0,78,70,84,44,4,169,28,29,50,44,18,65,6,43,16,0,89,135,35,87,170,16,19,65,0,50,7,68,84,59,60,66,18,72,2,33,5,0,0,10,11,51,24,30,62,0,93,7,97,61,0,143,88,23,62,6,45,39,102,118,0,0,56,4,73,60,26,0,84,3,68,64,51,46,0,30,0,1,9,30,0,1,15,4,73,48,18,23,25,68,54,51,93,3,14,46,18,2,0,124,10,0,1,58,24,9,41,65,79,118,27,130,6,80,7,27,49,15,22,18,80,2,64,2,98,37,5,53,1,6,2,7,53,25,6,159,92,83,105,22,126,85,75,70,76,59,84,68,63,64,15,52,0,6,0,96,38,154,90,34,156,6,7,0,0,1,0,0,12,68,12,31,130,64,61,129,61,17,40,173,73,20,42,27,36,22,125

Radius of gyration: 21.77 Å; Cα contacts (8 Å, |Δi|>4): 927; chains: 1; bounding box: 55×40×61 Å

Organism: Pseudomonas aeruginosa (strain ATCC 15692 / DSM 22644 / CIP 104116 / JCM 14847 / LMG 12228 / 1C / PRS 101 / PAO1) (NCBI:txid208964)

B-factor: mean 33.1, std 5.84, range [14.05, 73.5]

GO terms:
  GO:0005515 protein binding (F, IPI)
  GO:0050660 flavin adenine dinucleotide binding (F, IDA)
  GO:0015046 rubredoxin-NADP+ reductase activity (F, IDA)

Secondary structure (DSSP, 8-state):
-PPEEEE--SHHHHHHHHHHHTT-SSS-EEEE-SS---EE-GGGGGGTTTTT--HHHHEEE-HHHHHHHTT-EEE-S----EEEGGGTEEEETTEEEE-SEEEE---EEEPP---BSTTTT-EEE-SSHHHHHHHHHHHTT--EEEEE--SHHHHHHHHHHHHTT-EEEEEESSSSSSTTTS-HHHHHHHHHHHHTTT-EEEES--EEEEEEETTEEEEEETTS-EEEESEEEE-S-EEE--HHHHHTT--BSSSEEE-TT-B-SSTTEEE-GGGEEETTB---SHHHHHHHHHHHHHHHTT-----------EEE--TTS-EEEEPPPTT---EEEEEEETTEEEEEEE-TTS-EEEEEEEGGGGGGHHHHHTTPPPS--